Protein AF-A0A939R2L4-F1 (afdb_monomer)

Radius of gyration: 33.63 Å; Cα contacts (8 Å, |Δi|>4): 945; chains: 1; bounding box: 91×45×103 Å

Nearest PDB structures (foldseek):
  8x7t-assembly1_F  TM=4.344E-01  e=1.109E-01  Thermococcus kodakarensis

Structure (mmCIF, N/CA/C/O backbone):
data_AF-A0A939R2L4-F1
#
_entry.id   AF-A0A939R2L4-F1
#
loop_
_atom_site.group_PDB
_atom_site.id
_atom_site.type_symbol
_atom_site.label_atom_id
_atom_site.label_alt_id
_atom_site.label_comp_id
_atom_site.label_asym_id
_atom_site.label_entity_id
_atom_site.label_seq_id
_atom_site.pdbx_PDB_ins_code
_atom_site.Cartn_x
_atom_site.Cartn_y
_atom_site.Cartn_z
_atom_site.occupancy
_atom_site.B_iso_or_equiv
_atom_site.auth_seq_id
_atom_site.auth_comp_id
_atom_site.auth_asym_id
_atom_site.auth_atom_id
_atom_site.pdbx_PDB_model_num
ATOM 1 N N . MET A 1 1 ? 50.620 -6.116 -37.998 1.00 47.62 1 MET A N 1
ATOM 2 C CA . MET A 1 1 ? 50.607 -4.832 -37.266 1.00 47.62 1 MET A CA 1
ATOM 3 C C . MET A 1 1 ? 50.684 -5.182 -35.795 1.00 47.62 1 MET A C 1
ATOM 5 O O . MET A 1 1 ? 50.066 -6.164 -35.412 1.00 47.62 1 MET A O 1
ATOM 9 N N . THR A 1 2 ? 51.479 -4.480 -34.993 1.00 62.81 2 THR A N 1
ATOM 10 C CA . THR A 1 2 ? 51.493 -4.685 -33.539 1.00 62.81 2 THR A CA 1
ATOM 11 C C . THR A 1 2 ? 50.197 -4.106 -32.983 1.00 62.81 2 THR A C 1
ATOM 13 O O . THR A 1 2 ? 50.053 -2.891 -32.889 1.00 62.81 2 THR A O 1
ATOM 16 N N . HIS A 1 3 ? 49.223 -4.971 -32.705 1.00 79.81 3 HIS A N 1
ATOM 17 C CA . HIS A 1 3 ? 47.984 -4.575 -32.049 1.00 79.81 3 HIS A CA 1
ATOM 18 C C . HIS A 1 3 ? 48.304 -4.130 -30.617 1.00 79.81 3 HIS A C 1
ATOM 20 O O . HIS A 1 3 ? 49.097 -4.761 -29.921 1.00 79.81 3 HIS A O 1
ATOM 26 N N . SER A 1 4 ? 47.717 -3.021 -30.179 1.00 88.50 4 SER A N 1
ATOM 27 C CA . SER A 1 4 ? 47.735 -2.627 -28.773 1.00 88.50 4 SER A CA 1
ATOM 28 C C . SER A 1 4 ? 46.926 -3.614 -27.923 1.00 88.50 4 SER A C 1
ATOM 30 O O . SER A 1 4 ? 45.883 -4.111 -28.358 1.00 88.50 4 SER A O 1
ATOM 32 N N . PHE A 1 5 ? 47.404 -3.871 -26.706 1.00 90.69 5 PHE A N 1
ATOM 33 C CA . PHE A 1 5 ? 46.805 -4.799 -25.742 1.00 90.69 5 PHE A CA 1
ATOM 34 C C . PHE A 1 5 ? 45.647 -4.182 -24.938 1.00 90.69 5 PHE A C 1
ATOM 36 O O . PHE A 1 5 ? 44.976 -4.892 -24.194 1.00 90.69 5 PHE A O 1
ATOM 43 N N . THR A 1 6 ? 45.416 -2.866 -25.039 1.00 93.75 6 THR A N 1
ATOM 44 C CA . THR A 1 6 ? 44.305 -2.169 -24.374 1.00 93.75 6 THR A CA 1
ATOM 45 C C . THR A 1 6 ? 44.173 -0.725 -24.877 1.00 93.75 6 THR A C 1
ATOM 47 O O . THR A 1 6 ? 45.059 -0.211 -25.552 1.00 93.75 6 THR A O 1
ATOM 50 N N . THR A 1 7 ? 43.111 -0.019 -24.489 1.00 93.75 7 THR A N 1
ATOM 51 C CA . THR A 1 7 ? 43.040 1.443 -24.623 1.00 93.75 7 THR A CA 1
ATOM 52 C C . THR A 1 7 ? 42.950 2.111 -23.257 1.00 93.75 7 THR A C 1
ATOM 54 O O . THR A 1 7 ? 42.390 1.531 -22.330 1.00 93.75 7 THR A O 1
ATOM 57 N N . ILE A 1 8 ? 43.478 3.332 -23.128 1.00 94.31 8 ILE A N 1
ATOM 58 C CA . ILE A 1 8 ? 43.415 4.145 -21.905 1.00 94.31 8 ILE A CA 1
ATOM 59 C C . ILE A 1 8 ? 42.671 5.452 -22.193 1.00 94.31 8 ILE A C 1
ATOM 61 O O . ILE A 1 8 ? 43.012 6.191 -23.118 1.00 94.31 8 ILE A O 1
ATOM 65 N N . GLY A 1 9 ? 41.677 5.767 -21.365 1.00 90.12 9 GLY A N 1
ATOM 66 C CA . GLY A 1 9 ? 40.992 7.056 -21.323 1.00 90.12 9 GLY A CA 1
ATOM 67 C C . GLY A 1 9 ? 41.301 7.805 -20.029 1.00 90.12 9 GLY A C 1
ATOM 68 O O . GLY A 1 9 ? 41.382 7.208 -18.960 1.00 90.12 9 GLY A O 1
ATOM 69 N N . LYS A 1 10 ? 41.423 9.136 -20.089 1.00 81.25 10 LYS A N 1
ATOM 70 C CA . LYS A 1 10 ? 41.715 9.996 -18.917 1.00 81.25 10 LYS A CA 1
ATOM 71 C C . LYS A 1 10 ? 40.557 10.134 -17.906 1.00 81.25 10 LYS A C 1
ATOM 73 O O . LYS A 1 10 ? 40.653 10.926 -16.978 1.00 81.25 10 LYS A O 1
ATOM 78 N N . GLY A 1 11 ? 39.450 9.429 -18.116 1.00 72.12 11 GLY A N 1
ATOM 79 C CA . GLY A 1 11 ? 38.222 9.517 -17.328 1.00 72.12 11 GLY A CA 1
ATOM 80 C C . GLY A 1 11 ? 37.106 8.701 -17.977 1.00 72.12 11 GLY A C 1
ATOM 81 O O . GLY A 1 11 ? 37.239 8.279 -19.128 1.00 72.12 11 GLY A O 1
ATOM 82 N N . HIS A 1 12 ? 35.982 8.505 -17.282 1.00 63.41 12 HIS A N 1
ATOM 83 C CA . HIS A 1 12 ? 34.929 7.584 -17.742 1.00 63.41 12 HIS A CA 1
ATOM 84 C C . HIS A 1 12 ? 34.341 7.913 -19.128 1.00 63.41 12 HIS A C 1
ATOM 86 O O . HIS A 1 12 ? 33.897 7.002 -19.828 1.00 63.41 12 HIS A O 1
ATOM 92 N N . TYR A 1 13 ? 34.359 9.188 -19.526 1.00 70.56 13 TYR A N 1
ATOM 93 C CA . TYR A 1 13 ? 33.812 9.694 -20.794 1.00 70.56 13 TYR A CA 1
ATOM 94 C C . TYR A 1 13 ? 34.887 10.258 -21.739 1.00 70.56 13 TYR A C 1
ATOM 96 O O . TYR A 1 13 ? 34.560 10.903 -22.733 1.00 70.56 13 TYR A O 1
ATOM 104 N N . ALA A 1 14 ? 36.170 10.075 -21.415 1.00 75.19 14 ALA A N 1
ATOM 105 C CA . ALA A 1 14 ? 37.267 10.597 -22.221 1.00 75.19 14 ALA A CA 1
ATOM 106 C C . ALA A 1 14 ? 37.541 9.705 -23.450 1.00 75.19 14 ALA A C 1
ATOM 108 O O . ALA A 1 14 ? 37.302 8.494 -23.387 1.00 75.19 14 ALA A O 1
ATOM 109 N N . PRO A 1 15 ? 38.099 10.268 -24.541 1.00 83.88 15 PRO A N 1
ATOM 110 C CA . PRO A 1 15 ? 38.617 9.473 -25.649 1.00 83.88 15 PRO A CA 1
ATOM 111 C C . PRO A 1 15 ? 39.610 8.422 -25.148 1.00 83.88 15 PRO A C 1
ATOM 113 O O . PRO A 1 15 ? 40.446 8.722 -24.291 1.00 83.88 15 PRO A O 1
ATOM 116 N N . CYS A 1 16 ? 39.500 7.204 -25.669 1.00 88.12 16 CYS A N 1
ATOM 117 C CA . CYS A 1 16 ? 40.335 6.075 -25.278 1.00 88.12 16 CYS A CA 1
ATOM 118 C C . CYS A 1 16 ? 41.381 5.815 -26.363 1.00 88.12 16 CYS A C 1
ATOM 120 O O . CYS A 1 16 ? 41.036 5.481 -27.493 1.00 88.12 16 CYS A O 1
ATOM 122 N N . LEU A 1 17 ? 42.652 6.015 -26.013 1.00 92.56 17 LEU A N 1
ATOM 123 C CA . LEU A 1 17 ? 43.794 5.902 -26.920 1.00 92.56 17 LEU A CA 1
ATOM 124 C C . LEU A 1 17 ? 44.435 4.513 -26.796 1.00 92.56 17 LEU A C 1
ATOM 126 O O . LEU A 1 17 ? 44.542 4.027 -25.666 1.00 92.56 17 LEU A O 1
ATOM 130 N N . PRO A 1 18 ? 44.905 3.893 -27.894 1.00 93.69 18 PRO A N 1
ATOM 131 C CA . PRO A 1 18 ? 45.705 2.670 -27.833 1.00 93.69 18 PRO A CA 1
ATOM 132 C C . PRO A 1 18 ? 46.911 2.838 -26.906 1.00 93.69 18 PRO A C 1
ATOM 134 O O . PRO A 1 18 ? 47.637 3.832 -26.991 1.00 93.69 18 PRO A O 1
ATOM 137 N N . ALA A 1 19 ? 47.123 1.875 -26.014 1.00 92.19 19 ALA A N 1
ATOM 138 C CA . ALA A 1 19 ? 48.192 1.932 -25.027 1.00 92.19 19 ALA A CA 1
ATOM 139 C C . ALA A 1 19 ? 49.420 1.125 -25.466 1.00 92.19 19 ALA A C 1
ATOM 141 O O . ALA A 1 19 ? 49.319 0.004 -25.969 1.00 92.19 19 ALA A O 1
ATOM 142 N N . THR A 1 20 ? 50.603 1.678 -25.221 1.00 91.81 20 THR A N 1
ATOM 143 C CA . THR A 1 20 ? 51.865 0.927 -25.204 1.00 91.81 20 THR A CA 1
ATOM 144 C C . THR A 1 20 ? 52.173 0.465 -23.782 1.00 91.81 20 THR A C 1
ATOM 146 O O . THR A 1 20 ? 51.684 1.060 -22.816 1.00 91.81 20 THR A O 1
ATOM 149 N N . GLN A 1 21 ? 53.015 -0.562 -23.633 1.00 92.31 21 GLN A N 1
ATOM 150 C CA . GLN A 1 21 ? 53.475 -1.025 -22.318 1.00 92.31 21 GLN A CA 1
ATOM 151 C C . GLN A 1 21 ? 54.100 0.118 -21.498 1.00 92.31 21 GLN A C 1
ATOM 153 O O . GLN A 1 21 ? 53.832 0.249 -20.308 1.00 92.31 21 GLN A O 1
ATOM 158 N N . GLU A 1 22 ? 54.860 1.002 -22.149 1.00 91.31 22 GLU A N 1
ATOM 159 C CA . GLU A 1 22 ? 55.437 2.193 -21.518 1.00 91.31 22 GLU A CA 1
ATOM 160 C C . GLU A 1 22 ? 54.355 3.154 -21.002 1.00 91.31 22 GLU A C 1
ATOM 162 O O . GLU A 1 22 ? 54.382 3.535 -19.833 1.00 91.31 22 GLU A O 1
ATOM 167 N N . SER A 1 23 ? 53.354 3.484 -21.829 1.00 91.62 23 SER A N 1
ATOM 168 C CA . SER A 1 23 ? 52.258 4.383 -21.429 1.00 91.62 23 SER A CA 1
ATOM 169 C C . SER A 1 23 ? 51.397 3.812 -20.296 1.00 91.62 23 SER A C 1
ATOM 171 O O . SER A 1 23 ? 50.918 4.558 -19.443 1.00 91.62 23 SER A O 1
ATOM 173 N N . TRP A 1 24 ? 51.230 2.488 -20.259 1.00 94.31 24 TRP A N 1
ATOM 174 C CA . TRP A 1 24 ? 50.510 1.784 -19.203 1.00 94.31 24 TRP A CA 1
ATOM 175 C C . TRP A 1 24 ? 51.259 1.839 -17.877 1.00 94.31 24 TRP A C 1
ATOM 177 O O . TRP A 1 24 ? 50.687 2.248 -16.865 1.00 94.31 24 TRP A O 1
ATOM 187 N N . ASN A 1 25 ? 52.550 1.499 -17.893 1.00 93.88 25 ASN A N 1
ATOM 188 C CA . ASN A 1 25 ? 53.393 1.556 -16.702 1.00 93.88 25 ASN A CA 1
ATOM 189 C C . ASN A 1 25 ? 53.469 2.991 -16.166 1.00 93.88 25 ASN A C 1
ATOM 191 O O . ASN A 1 25 ? 53.263 3.215 -14.975 1.00 93.88 25 ASN A O 1
ATOM 195 N N . GLN A 1 26 ? 53.647 3.979 -17.049 1.00 93.38 26 GLN A N 1
ATOM 196 C CA . GLN A 1 26 ? 53.653 5.390 -16.668 1.00 93.38 26 GLN A CA 1
ATOM 197 C C . GLN A 1 26 ? 52.328 5.825 -16.020 1.00 93.38 26 GLN A C 1
ATOM 199 O O . GLN A 1 26 ? 52.341 6.550 -15.025 1.00 93.38 26 GLN A O 1
ATOM 204 N N . ALA A 1 27 ? 51.185 5.388 -16.557 1.00 92.44 27 ALA A N 1
ATOM 205 C CA . ALA A 1 27 ? 49.877 5.729 -16.004 1.00 92.44 27 ALA A CA 1
ATOM 206 C C . ALA A 1 27 ? 49.667 5.132 -14.601 1.00 92.44 27 ALA A C 1
ATOM 208 O O . ALA A 1 27 ? 49.188 5.836 -13.710 1.00 92.44 27 ALA A O 1
ATOM 209 N N . ARG A 1 28 ? 50.071 3.873 -14.377 1.00 94.38 28 ARG A N 1
ATOM 210 C CA . ARG A 1 28 ? 49.920 3.190 -13.077 1.00 94.38 28 ARG A CA 1
ATOM 211 C C . ARG A 1 28 ? 50.921 3.640 -12.014 1.00 94.38 28 ARG A C 1
ATOM 213 O O . ARG A 1 28 ? 50.603 3.572 -10.831 1.00 94.38 28 ARG A O 1
ATOM 220 N N . GLN A 1 29 ? 52.087 4.134 -12.425 1.00 94.44 29 GLN A N 1
ATOM 221 C CA . GLN A 1 29 ? 53.119 4.685 -11.535 1.00 94.44 29 GLN A CA 1
ATOM 222 C C . GLN A 1 29 ? 52.935 6.187 -11.257 1.00 94.44 29 GLN A C 1
ATOM 224 O O . GLN A 1 29 ? 53.734 6.796 -10.544 1.00 94.44 29 GLN A O 1
ATOM 229 N N . SER A 1 30 ? 51.884 6.805 -11.806 1.00 93.44 30 SER A N 1
ATOM 230 C CA . SER A 1 30 ? 51.592 8.219 -11.586 1.00 93.44 30 SER A CA 1
ATOM 231 C C . SER A 1 30 ? 51.234 8.503 -10.124 1.00 93.44 30 SER A C 1
ATOM 233 O O . SER A 1 30 ? 50.297 7.927 -9.564 1.00 93.44 30 SER A O 1
ATOM 235 N N . SER A 1 31 ? 51.924 9.475 -9.524 1.00 92.81 31 SER A N 1
ATOM 236 C CA . SER A 1 31 ? 51.605 9.976 -8.183 1.00 92.81 31 SER A CA 1
ATOM 237 C C . SER A 1 31 ? 50.205 10.594 -8.109 1.00 92.81 31 SER A C 1
ATOM 239 O O . SER A 1 31 ? 49.563 10.526 -7.063 1.00 92.81 31 SER A O 1
ATOM 241 N N . GLU A 1 32 ? 49.699 11.142 -9.216 1.00 92.56 32 GLU A N 1
ATOM 242 C CA . GLU A 1 32 ? 48.348 11.703 -9.309 1.00 92.56 32 GLU A CA 1
ATOM 243 C C . GLU A 1 32 ? 47.281 10.611 -9.165 1.00 92.56 32 GLU A C 1
ATOM 245 O O . GLU A 1 32 ? 46.280 10.808 -8.473 1.00 92.56 32 GLU A O 1
ATOM 250 N N . LEU A 1 33 ? 47.509 9.441 -9.775 1.00 94.56 33 LEU A N 1
ATOM 251 C CA . LEU A 1 33 ? 46.605 8.295 -9.672 1.00 94.56 33 LEU A CA 1
ATOM 252 C C . LEU A 1 33 ? 46.578 7.745 -8.241 1.00 94.56 33 LEU A C 1
ATOM 254 O O . LEU A 1 33 ? 45.497 7.500 -7.701 1.00 94.56 33 LEU A O 1
ATOM 258 N N . ALA A 1 34 ? 47.753 7.602 -7.621 1.00 94.44 34 ALA A N 1
ATOM 259 C CA . ALA A 1 34 ? 47.880 7.141 -6.240 1.00 94.44 34 ALA A CA 1
ATOM 260 C C . ALA A 1 34 ? 47.177 8.088 -5.253 1.00 94.44 34 ALA A C 1
ATOM 262 O O . ALA A 1 34 ? 46.385 7.644 -4.422 1.00 94.44 34 ALA A O 1
ATOM 263 N N . GLN A 1 35 ? 47.386 9.402 -5.391 1.00 94.62 35 GLN A N 1
ATOM 264 C CA . GLN A 1 35 ? 46.716 10.407 -4.559 1.00 94.62 35 GLN A CA 1
ATOM 265 C C . GLN A 1 35 ? 45.195 10.394 -4.744 1.00 94.62 35 GLN A C 1
ATOM 267 O O . GLN A 1 35 ? 44.460 10.487 -3.762 1.00 94.62 35 GLN A O 1
ATOM 272 N N . LEU A 1 36 ? 44.708 10.259 -5.982 1.00 94.06 36 LEU A N 1
ATOM 273 C CA . LEU A 1 36 ? 43.273 10.209 -6.258 1.00 94.06 36 LEU A CA 1
ATOM 274 C C . LEU A 1 36 ? 42.625 8.952 -5.657 1.00 94.06 36 LEU A C 1
ATOM 276 O O . LEU A 1 36 ? 41.549 9.050 -5.069 1.00 94.06 36 LEU A O 1
ATOM 280 N N . CYS A 1 37 ? 43.286 7.795 -5.739 1.00 94.44 37 CYS A N 1
ATOM 281 C CA . CYS A 1 37 ? 42.803 6.567 -5.104 1.00 94.44 37 CYS A CA 1
ATOM 282 C C . CYS A 1 37 ? 42.767 6.693 -3.576 1.00 94.44 37 CYS A C 1
ATOM 284 O O . CYS A 1 37 ? 41.741 6.395 -2.967 1.00 94.44 37 CYS A O 1
ATOM 286 N N . GLN A 1 38 ? 43.825 7.237 -2.967 1.00 93.88 38 GLN A N 1
ATOM 287 C CA . GLN A 1 38 ? 43.877 7.476 -1.524 1.00 93.88 38 GLN A CA 1
ATOM 288 C C . GLN A 1 38 ? 42.767 8.431 -1.053 1.00 93.88 38 GLN A C 1
ATOM 290 O O . GLN A 1 38 ? 42.133 8.192 -0.026 1.00 93.88 38 GLN A O 1
ATOM 295 N N . GLN A 1 39 ? 42.483 9.492 -1.817 1.00 94.25 39 GLN A N 1
ATOM 296 C CA . GLN A 1 39 ? 41.372 10.404 -1.525 1.00 94.25 39 GLN A CA 1
ATOM 297 C C . GLN A 1 39 ? 40.016 9.692 -1.577 1.00 94.25 39 GLN A C 1
ATOM 299 O O . GLN A 1 39 ? 39.178 9.912 -0.705 1.00 94.25 39 GLN A O 1
ATOM 304 N N . ILE A 1 40 ? 39.793 8.829 -2.572 1.00 93.62 40 ILE A N 1
ATOM 305 C CA . ILE A 1 40 ? 38.551 8.052 -2.702 1.00 93.62 40 ILE A CA 1
ATOM 306 C C . ILE A 1 40 ? 38.366 7.115 -1.502 1.00 93.62 40 ILE A C 1
ATOM 308 O O . ILE A 1 40 ? 37.259 7.029 -0.968 1.00 93.62 40 ILE A O 1
ATOM 312 N N . GLU A 1 41 ? 39.433 6.446 -1.062 1.00 90.25 41 GLU A N 1
ATOM 313 C CA . GLU A 1 41 ? 39.405 5.538 0.092 1.00 90.25 41 GLU A CA 1
ATOM 314 C C . GLU A 1 41 ? 39.120 6.259 1.415 1.00 90.25 41 GLU A C 1
ATOM 316 O O . GLU A 1 41 ? 38.401 5.728 2.257 1.00 90.25 41 GLU A O 1
ATOM 321 N N . GLN A 1 42 ? 39.647 7.474 1.590 1.00 90.94 42 GLN A N 1
ATOM 322 C CA . GLN A 1 42 ? 39.475 8.276 2.809 1.00 90.94 42 GLN A CA 1
ATOM 323 C C . GLN A 1 42 ? 38.152 9.057 2.858 1.00 90.94 42 GLN A C 1
ATOM 325 O O . GLN A 1 42 ? 37.805 9.615 3.897 1.00 90.94 42 GLN A O 1
ATOM 330 N N . THR A 1 43 ? 37.420 9.138 1.745 1.00 90.19 43 THR A N 1
ATOM 331 C CA . THR A 1 43 ? 36.173 9.907 1.660 1.00 90.19 43 THR A CA 1
ATOM 332 C C . THR A 1 43 ? 34.984 9.084 2.163 1.00 90.19 43 THR A C 1
ATOM 334 O O . THR A 1 43 ? 34.617 8.085 1.546 1.00 90.19 43 THR A O 1
ATOM 337 N N . GLU A 1 44 ? 34.335 9.544 3.239 1.00 87.31 44 GLU A N 1
ATOM 338 C CA . GLU A 1 44 ? 33.103 8.946 3.792 1.00 87.31 44 GLU A CA 1
ATOM 339 C C . GLU A 1 44 ? 31.812 9.482 3.137 1.00 87.31 44 GLU A C 1
ATOM 341 O O . GLU A 1 44 ? 30.752 8.865 3.236 1.00 87.31 44 GLU A O 1
ATOM 346 N N . ASP A 1 45 ? 31.892 10.618 2.437 1.00 89.50 45 ASP A N 1
ATOM 347 C CA . ASP A 1 45 ? 30.780 11.197 1.678 1.00 89.50 45 ASP A CA 1
ATOM 348 C C . ASP A 1 45 ? 30.553 10.416 0.371 1.00 89.50 45 ASP A C 1
ATOM 350 O O . ASP A 1 45 ? 31.389 10.419 -0.537 1.00 89.50 45 ASP A O 1
ATOM 354 N N . ALA A 1 46 ? 29.400 9.751 0.264 1.00 82.62 46 ALA A N 1
ATOM 355 C CA . ALA A 1 46 ? 29.064 8.893 -0.870 1.00 82.62 46 ALA A CA 1
ATOM 356 C C . ALA A 1 46 ? 28.981 9.642 -2.215 1.00 82.62 46 ALA A C 1
ATOM 358 O O . ALA A 1 46 ? 29.370 9.084 -3.249 1.00 82.62 46 ALA A O 1
ATOM 359 N N . ASP A 1 47 ? 28.512 10.892 -2.215 1.00 82.94 47 ASP A N 1
ATOM 360 C CA . ASP A 1 47 ? 28.363 11.697 -3.428 1.00 82.94 47 ASP A CA 1
ATOM 361 C C . ASP A 1 47 ? 29.721 12.225 -3.892 1.00 82.94 47 ASP A C 1
ATOM 363 O O . ASP A 1 47 ? 30.059 12.128 -5.078 1.00 82.94 47 ASP A O 1
ATOM 367 N N . LEU A 1 48 ? 30.547 12.704 -2.959 1.00 85.38 48 LEU A N 1
ATOM 368 C CA . LEU A 1 48 ? 31.914 13.128 -3.259 1.00 85.38 48 LEU A CA 1
ATOM 369 C C . LEU A 1 48 ? 32.774 11.947 -3.728 1.00 85.38 48 LEU A C 1
ATOM 371 O O . LEU A 1 48 ? 33.505 12.061 -4.715 1.00 85.38 48 LEU A O 1
ATOM 375 N N . GLN A 1 49 ? 32.644 10.785 -3.086 1.00 86.44 49 GLN A N 1
ATOM 376 C CA . GLN A 1 49 ? 33.364 9.576 -3.482 1.00 86.44 49 GLN A CA 1
ATOM 377 C C . GLN A 1 49 ? 32.994 9.142 -4.911 1.00 86.44 49 GLN A C 1
ATOM 379 O O . GLN A 1 49 ? 33.863 8.708 -5.672 1.00 86.44 49 GLN A O 1
ATOM 384 N N . LYS A 1 50 ? 31.724 9.295 -5.316 1.00 84.38 50 LYS A N 1
ATOM 385 C CA . LYS A 1 50 ? 31.276 9.040 -6.694 1.00 84.38 50 LYS A CA 1
ATOM 386 C C . LYS A 1 50 ? 31.908 10.020 -7.688 1.00 84.38 50 LYS A C 1
ATOM 388 O O . LYS A 1 50 ? 32.429 9.581 -8.711 1.00 84.38 50 LYS A O 1
ATOM 393 N N . GLN A 1 51 ? 31.917 11.315 -7.373 1.00 86.62 51 GLN A N 1
ATOM 394 C CA . GLN A 1 51 ? 32.520 12.347 -8.228 1.00 86.62 51 GLN A CA 1
ATOM 395 C C . GLN A 1 51 ? 34.030 12.144 -8.413 1.00 86.62 51 GLN A C 1
ATOM 397 O O . GLN A 1 51 ? 34.552 12.290 -9.518 1.00 86.62 51 GLN A O 1
ATOM 402 N N . LEU A 1 52 ? 34.745 11.773 -7.347 1.00 88.50 52 LEU A N 1
ATOM 403 C CA . LEU A 1 52 ? 36.175 11.473 -7.415 1.00 88.50 52 LEU A CA 1
ATOM 404 C C . LEU A 1 52 ? 36.454 10.228 -8.270 1.00 88.50 52 LEU A C 1
ATOM 406 O O . LEU A 1 52 ? 37.381 10.243 -9.079 1.00 88.50 52 LEU A O 1
ATOM 410 N N . LYS A 1 53 ? 35.616 9.188 -8.164 1.00 87.00 53 LYS A N 1
ATOM 411 C CA . LYS A 1 53 ? 35.739 7.960 -8.968 1.00 87.00 53 LYS A CA 1
ATOM 412 C C . LYS A 1 53 ? 35.609 8.231 -10.470 1.00 87.00 53 LYS A C 1
ATOM 414 O O . LYS A 1 53 ? 36.332 7.634 -11.258 1.00 87.00 53 LYS A O 1
ATOM 419 N N . GLU A 1 54 ? 34.745 9.154 -10.891 1.00 86.62 54 GLU A N 1
ATOM 420 C CA . GLU A 1 54 ? 34.574 9.504 -12.314 1.00 86.62 54 GLU A CA 1
ATOM 421 C C . GLU A 1 54 ? 35.818 10.149 -12.951 1.00 86.62 54 GLU A C 1
ATOM 423 O O . GLU A 1 54 ? 35.975 10.100 -14.176 1.00 86.62 54 GLU A O 1
ATOM 428 N N . ARG A 1 55 ? 36.716 10.705 -12.125 1.00 89.12 55 ARG A N 1
ATOM 429 C CA . ARG A 1 55 ? 37.991 11.307 -12.544 1.00 89.12 55 ARG A CA 1
ATOM 430 C C . ARG A 1 55 ? 39.113 10.285 -12.729 1.00 89.12 55 ARG A C 1
ATOM 432 O O . ARG A 1 55 ? 40.152 10.651 -13.272 1.00 89.12 55 ARG A O 1
ATOM 439 N N . LEU A 1 56 ? 38.937 9.044 -12.269 1.00 92.25 56 LEU A N 1
ATOM 440 C CA . LEU A 1 56 ? 39.938 8.000 -12.465 1.00 92.25 56 LEU A CA 1
ATOM 441 C C . LEU A 1 56 ? 40.073 7.681 -13.962 1.00 92.25 56 LEU A C 1
ATOM 443 O O . LEU A 1 56 ? 39.050 7.561 -14.651 1.00 92.25 56 LEU A O 1
ATOM 447 N N . PRO A 1 57 ? 41.304 7.486 -14.467 1.00 94.25 57 PRO A N 1
ATOM 448 C CA . PRO A 1 57 ? 41.512 6.917 -15.786 1.00 94.25 57 PRO A CA 1
ATOM 449 C C . PRO A 1 57 ? 40.789 5.579 -15.916 1.00 94.25 57 PRO A C 1
ATOM 451 O O . PRO A 1 57 ? 40.569 4.867 -14.936 1.00 94.25 57 PRO A O 1
ATOM 454 N N . VAL A 1 58 ? 40.425 5.226 -17.139 1.00 94.00 58 VAL A N 1
ATOM 455 C CA . VAL A 1 58 ? 39.767 3.959 -17.451 1.00 94.00 58 VAL A CA 1
ATOM 456 C C . VAL A 1 58 ? 40.548 3.217 -18.514 1.00 94.00 58 VAL A C 1
ATOM 458 O O . VAL A 1 58 ? 41.176 3.842 -19.364 1.00 94.00 58 VAL A O 1
ATOM 461 N N . TRP A 1 59 ? 40.467 1.894 -18.497 1.00 94.56 59 TRP A N 1
ATOM 462 C CA . TRP A 1 59 ? 41.018 1.052 -19.550 1.00 94.56 59 TRP A CA 1
ATOM 463 C C . TRP A 1 59 ? 40.013 0.000 -20.014 1.00 94.56 59 TRP A C 1
ATOM 465 O O . TRP A 1 59 ? 39.060 -0.312 -19.294 1.00 94.56 59 TRP A O 1
ATOM 475 N N . THR A 1 60 ? 40.182 -0.505 -21.236 1.00 93.31 60 THR A N 1
ATOM 476 C CA . THR A 1 60 ? 39.268 -1.481 -21.852 1.00 93.31 60 THR A CA 1
ATOM 477 C C . THR A 1 60 ? 39.912 -2.864 -21.926 1.00 93.31 60 THR A C 1
ATOM 479 O O . THR A 1 60 ? 40.855 -3.050 -22.697 1.00 93.31 60 THR A O 1
ATOM 482 N N . PRO A 1 61 ? 39.400 -3.868 -21.193 1.00 91.69 61 PRO A N 1
ATOM 483 C CA . PRO A 1 61 ? 40.015 -5.197 -21.180 1.00 91.69 61 PRO A CA 1
ATOM 484 C C . PRO A 1 61 ? 39.881 -5.976 -22.494 1.00 91.69 61 PRO A C 1
ATOM 486 O O . PRO A 1 61 ? 40.638 -6.909 -22.736 1.00 91.69 61 PRO A O 1
ATOM 489 N N . ARG A 1 62 ? 38.903 -5.604 -23.330 1.00 90.94 62 ARG A N 1
ATOM 490 C CA . ARG A 1 62 ? 38.488 -6.366 -24.519 1.00 90.94 62 ARG A CA 1
ATOM 491 C C . ARG A 1 62 ? 38.782 -5.684 -25.851 1.00 90.94 62 ARG A C 1
ATOM 493 O O . ARG A 1 62 ? 38.443 -6.233 -26.893 1.00 90.94 62 ARG A O 1
ATOM 500 N N . CYS A 1 63 ? 39.352 -4.484 -25.831 1.00 90.88 63 CYS A N 1
ATOM 501 C CA . CYS A 1 63 ? 39.563 -3.678 -27.028 1.00 90.88 63 CYS A CA 1
ATOM 502 C C . CYS A 1 63 ? 40.920 -2.992 -26.956 1.00 90.88 63 CYS A C 1
ATOM 504 O O . CYS A 1 63 ? 41.250 -2.398 -25.925 1.00 90.88 63 CYS A O 1
ATOM 506 N N . GLY A 1 64 ? 41.676 -3.071 -28.049 1.00 89.31 64 GLY A N 1
ATOM 507 C CA . GLY A 1 64 ? 42.969 -2.407 -28.181 1.00 89.31 64 GLY A CA 1
ATOM 508 C C . GLY A 1 64 ? 42.933 -1.123 -29.011 1.00 89.31 64 GLY A C 1
ATOM 509 O O . GLY A 1 64 ? 43.868 -0.333 -28.932 1.00 89.31 64 GLY A O 1
ATOM 510 N N . GLU A 1 65 ? 41.862 -0.871 -29.770 1.00 92.62 65 GLU A N 1
ATOM 511 C CA . GLU A 1 65 ? 41.747 0.334 -30.595 1.00 92.62 65 GLU A CA 1
ATOM 512 C C . GLU A 1 65 ? 40.288 0.658 -30.947 1.00 92.62 65 GLU A C 1
ATOM 514 O O . GLU A 1 65 ? 39.510 -0.228 -31.306 1.00 92.62 65 GLU A O 1
ATOM 519 N N . PHE A 1 66 ? 39.933 1.946 -30.883 1.00 89.38 66 PHE A N 1
ATOM 520 C CA . PHE A 1 66 ? 38.647 2.471 -31.341 1.00 89.38 66 PHE A CA 1
ATOM 521 C C . PHE A 1 66 ? 38.846 3.512 -32.448 1.00 89.38 66 PHE A C 1
ATOM 523 O O . PHE A 1 66 ? 39.699 4.396 -32.336 1.00 89.38 66 PHE A O 1
ATOM 530 N N . ASN A 1 67 ? 37.993 3.482 -33.469 1.00 84.69 67 ASN A N 1
ATOM 531 C CA . ASN A 1 67 ? 37.881 4.524 -34.477 1.00 84.69 67 ASN A CA 1
ATOM 532 C C . ASN A 1 67 ? 37.638 5.878 -33.806 1.00 84.69 67 ASN A C 1
ATOM 534 O O . ASN A 1 67 ? 36.803 6.027 -32.911 1.00 84.69 67 ASN A O 1
ATOM 538 N N . ASN A 1 68 ? 38.402 6.882 -34.237 1.00 84.69 68 ASN A N 1
ATOM 539 C CA . ASN A 1 68 ? 38.366 8.239 -33.685 1.00 84.69 68 ASN A CA 1
ATOM 540 C C . ASN A 1 68 ? 38.593 8.312 -32.160 1.00 84.69 68 ASN A C 1
ATOM 542 O O . ASN A 1 68 ? 38.225 9.309 -31.536 1.00 84.69 68 ASN A O 1
ATOM 546 N N . ASN A 1 69 ? 39.188 7.278 -31.547 1.00 85.69 69 ASN A N 1
ATOM 547 C CA . ASN A 1 69 ? 39.339 7.131 -30.094 1.00 85.69 69 ASN A CA 1
ATOM 548 C C . ASN A 1 69 ? 38.004 7.203 -29.325 1.00 85.69 69 ASN A C 1
ATOM 550 O O . ASN A 1 69 ? 37.983 7.489 -28.124 1.00 85.69 69 ASN A O 1
ATOM 554 N N . HIS A 1 70 ? 36.876 6.983 -30.006 1.00 84.50 70 HIS A N 1
ATOM 555 C CA . HIS A 1 70 ? 35.552 7.036 -29.407 1.00 84.50 70 HIS A CA 1
ATOM 556 C C . HIS A 1 70 ? 35.187 5.651 -28.874 1.00 84.50 70 HIS A C 1
ATOM 558 O O . HIS A 1 70 ? 34.973 4.714 -29.634 1.00 84.50 70 HIS A O 1
ATOM 564 N N . ARG A 1 71 ? 35.138 5.504 -27.546 1.00 83.69 71 ARG A N 1
ATOM 565 C CA . ARG A 1 71 ? 34.859 4.215 -26.903 1.00 83.69 71 ARG A CA 1
ATOM 566 C C . ARG A 1 71 ? 33.394 3.814 -27.097 1.00 83.69 71 ARG A C 1
ATOM 568 O O . ARG A 1 71 ? 32.544 4.126 -26.262 1.00 83.69 71 ARG A O 1
ATOM 575 N N . SER A 1 72 ? 33.117 3.084 -28.169 1.00 80.31 72 SER A N 1
ATOM 576 C CA . SER A 1 72 ? 31.819 2.485 -28.472 1.00 80.31 72 SER A CA 1
ATOM 577 C C . SER A 1 72 ? 32.008 1.111 -29.116 1.00 80.31 72 SER A C 1
ATOM 579 O O . SER A 1 72 ? 33.070 0.806 -29.651 1.00 80.31 72 SER A O 1
ATOM 581 N N . GLN A 1 73 ? 30.977 0.269 -29.078 1.00 78.12 73 GLN A N 1
ATOM 582 C CA . GLN A 1 73 ? 31.033 -1.040 -29.732 1.00 78.12 73 GLN A CA 1
ATOM 583 C C . GLN A 1 73 ? 31.183 -0.924 -31.257 1.00 78.12 73 GLN A C 1
ATOM 585 O O . GLN A 1 73 ? 31.887 -1.728 -31.856 1.00 78.12 73 GLN A O 1
ATOM 590 N N . ASN A 1 74 ? 30.583 0.103 -31.863 1.00 76.69 74 ASN A N 1
ATOM 591 C CA . ASN A 1 74 ? 30.617 0.335 -33.311 1.00 76.69 74 ASN A CA 1
ATOM 592 C C . ASN A 1 74 ? 31.969 0.868 -33.797 1.00 76.69 74 ASN A C 1
ATOM 594 O O . ASN A 1 74 ? 32.343 0.678 -34.954 1.00 76.69 74 ASN A O 1
ATOM 598 N N . ASP A 1 75 ? 32.696 1.539 -32.909 1.00 81.31 75 ASP A N 1
ATOM 599 C CA . ASP A 1 75 ? 34.007 2.092 -33.211 1.00 81.31 75 ASP A CA 1
ATOM 600 C C . ASP A 1 75 ? 35.137 1.112 -32.897 1.00 81.31 75 ASP A C 1
ATOM 602 O O . ASP A 1 75 ? 36.271 1.392 -33.260 1.00 81.31 75 ASP A O 1
ATOM 606 N N . ALA A 1 76 ? 34.876 -0.029 -32.251 1.00 85.25 76 ALA A N 1
ATOM 607 C CA . ALA A 1 76 ? 35.917 -1.013 -31.965 1.00 85.25 76 ALA A CA 1
ATOM 608 C C . ALA A 1 76 ? 36.558 -1.510 -33.271 1.00 85.25 76 ALA A C 1
ATOM 610 O O . ALA A 1 76 ? 35.867 -1.993 -34.163 1.00 85.25 76 ALA A O 1
ATOM 611 N N . VAL A 1 77 ? 37.880 -1.380 -33.388 1.00 86.50 77 VAL A N 1
ATOM 612 C CA . VAL A 1 77 ? 38.626 -1.799 -34.586 1.00 86.50 77 VAL A CA 1
ATOM 613 C C . VAL A 1 77 ? 38.910 -3.299 -34.530 1.00 86.50 77 VAL A C 1
ATOM 615 O O . VAL A 1 77 ? 38.737 -4.013 -35.518 1.00 86.50 77 VAL A O 1
ATOM 618 N N . TYR A 1 78 ? 39.310 -3.793 -33.359 1.00 83.12 78 TYR A N 1
ATOM 619 C CA . TYR A 1 78 ? 39.514 -5.214 -33.101 1.00 83.12 78 TYR A CA 1
ATOM 620 C C . TYR A 1 78 ? 39.226 -5.561 -31.638 1.00 83.12 78 TYR A C 1
ATOM 622 O O . TYR A 1 78 ? 39.387 -4.733 -30.736 1.00 83.12 78 TYR A O 1
ATOM 630 N N . THR A 1 79 ? 38.815 -6.805 -31.401 1.00 86.56 79 THR A N 1
ATOM 631 C CA . THR A 1 79 ? 38.545 -7.341 -30.062 1.00 86.56 79 THR A CA 1
ATOM 632 C C . THR A 1 79 ? 39.674 -8.239 -29.590 1.00 86.56 79 THR A C 1
ATOM 634 O O . THR A 1 79 ? 40.219 -8.999 -30.384 1.00 86.56 79 THR A O 1
ATOM 637 N N . LEU A 1 80 ? 39.967 -8.197 -28.295 1.00 89.00 80 LEU A N 1
ATOM 638 C CA . LEU A 1 80 ? 40.895 -9.103 -27.623 1.00 89.00 80 LEU A CA 1
ATOM 639 C C . LEU A 1 80 ? 40.109 -10.263 -27.006 1.00 89.00 80 LEU A C 1
ATOM 641 O O . LEU A 1 80 ? 39.050 -10.038 -26.406 1.00 89.00 80 LEU A O 1
ATOM 645 N N . ASN A 1 81 ? 40.637 -11.483 -27.109 1.00 88.12 81 ASN A N 1
ATOM 646 C CA . ASN A 1 81 ? 40.037 -12.673 -26.505 1.00 88.12 81 ASN A CA 1
ATOM 647 C C . ASN A 1 81 ? 40.266 -12.742 -24.984 1.00 88.12 81 ASN A C 1
ATOM 649 O O . ASN A 1 81 ? 40.953 -13.613 -24.466 1.00 88.12 81 ASN A O 1
ATOM 653 N N . ARG A 1 82 ? 39.754 -11.755 -24.248 1.00 90.62 82 ARG A N 1
ATOM 654 C CA . ARG A 1 82 ? 39.851 -11.674 -22.786 1.00 90.62 82 ARG A CA 1
ATOM 655 C C . ARG A 1 82 ? 38.540 -11.189 -22.200 1.00 90.62 82 ARG A C 1
ATOM 657 O O . ARG A 1 82 ? 37.797 -10.468 -22.863 1.00 90.62 82 ARG A O 1
ATOM 664 N N . GLN A 1 83 ? 38.265 -11.535 -20.950 1.00 90.31 83 GLN A N 1
ATOM 665 C CA . GLN A 1 83 ? 37.084 -11.083 -20.220 1.00 90.31 83 GLN A CA 1
ATOM 666 C C . GLN A 1 83 ? 37.462 -10.635 -18.818 1.00 90.31 83 GLN A C 1
ATOM 668 O O . GLN A 1 83 ? 38.294 -11.247 -18.160 1.00 90.31 83 GLN A O 1
ATOM 673 N N . MET A 1 84 ? 36.855 -9.535 -18.383 1.00 92.31 84 MET A N 1
ATOM 674 C CA . MET A 1 84 ? 37.051 -8.998 -17.047 1.00 92.31 84 MET A CA 1
ATOM 675 C C . MET A 1 84 ? 35.821 -9.263 -16.192 1.00 92.31 84 MET A C 1
ATOM 677 O O . MET A 1 84 ? 34.726 -8.821 -16.551 1.00 92.31 84 MET A O 1
ATOM 681 N N . PHE A 1 85 ? 36.036 -9.882 -15.040 1.00 91.50 85 PHE A N 1
ATOM 682 C CA . PHE A 1 85 ? 35.039 -10.064 -13.995 1.00 91.50 85 PHE A CA 1
ATOM 683 C C . PHE A 1 85 ? 35.236 -9.035 -12.886 1.00 91.50 85 PHE A C 1
ATOM 685 O O . PHE A 1 85 ? 36.362 -8.772 -12.461 1.00 91.50 85 PHE A O 1
ATOM 692 N N . ASP A 1 86 ? 34.131 -8.435 -12.452 1.00 88.75 86 ASP A N 1
ATOM 693 C CA . ASP A 1 86 ? 34.080 -7.378 -11.442 1.00 88.75 86 ASP A CA 1
ATOM 694 C C . ASP A 1 86 ? 33.327 -7.913 -10.222 1.00 88.75 86 ASP A C 1
ATOM 696 O O . ASP A 1 86 ? 32.148 -8.267 -10.320 1.00 88.75 86 ASP A O 1
ATOM 700 N N . ILE A 1 87 ? 34.039 -8.066 -9.107 1.00 89.88 87 ILE A N 1
ATOM 701 C CA . ILE A 1 87 ? 33.541 -8.699 -7.886 1.00 89.88 87 ILE A CA 1
ATOM 702 C C . ILE A 1 87 ? 33.499 -7.628 -6.797 1.00 89.88 87 ILE A C 1
ATOM 704 O O . ILE A 1 87 ? 34.505 -7.313 -6.156 1.00 89.88 87 ILE A O 1
ATOM 708 N N . ASP A 1 88 ? 32.312 -7.065 -6.569 1.00 83.81 88 ASP A N 1
ATOM 709 C CA . ASP A 1 88 ? 32.109 -5.974 -5.606 1.00 83.81 88 ASP A CA 1
ATOM 710 C C . ASP A 1 88 ? 32.291 -6.414 -4.141 1.00 83.81 88 ASP A C 1
ATOM 712 O O . ASP A 1 88 ? 32.540 -5.585 -3.254 1.00 83.81 88 ASP A O 1
ATOM 716 N N . LYS A 1 89 ? 32.169 -7.720 -3.858 1.00 83.56 89 LYS A N 1
ATOM 717 C CA . LYS A 1 89 ? 32.296 -8.262 -2.503 1.00 83.56 89 LYS A CA 1
ATOM 718 C C . LYS A 1 89 ? 33.758 -8.220 -2.048 1.00 83.56 89 LYS A C 1
ATOM 720 O O . LYS A 1 89 ? 34.609 -8.955 -2.539 1.00 83.56 89 LYS A O 1
ATOM 725 N N . LYS A 1 90 ? 34.030 -7.345 -1.082 1.00 88.81 90 LYS A N 1
ATOM 726 C CA . LYS A 1 90 ? 35.379 -7.051 -0.581 1.00 88.81 90 LYS A CA 1
ATOM 727 C C . LYS A 1 90 ? 35.985 -8.217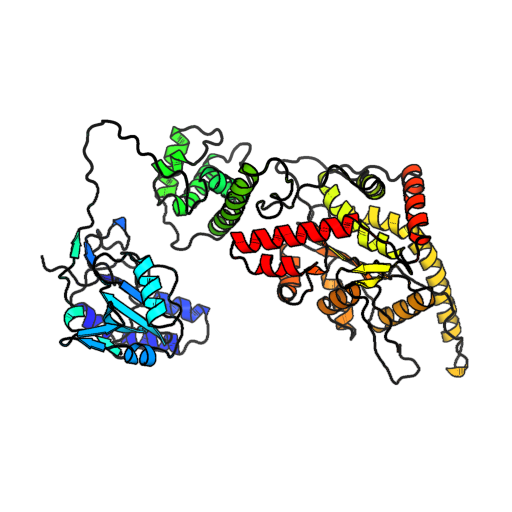 0.198 1.00 88.81 90 LYS A C 1
ATOM 729 O O . LYS A 1 90 ? 35.264 -8.958 0.859 1.00 88.81 90 LYS A O 1
ATOM 734 N N . GLY A 1 91 ? 37.316 -8.281 0.207 1.00 87.25 91 GLY A N 1
ATOM 735 C CA . GLY A 1 91 ? 38.079 -9.180 1.080 1.00 87.25 91 GLY A CA 1
ATOM 736 C C . GLY A 1 91 ? 38.231 -10.615 0.572 1.00 87.25 91 GLY A C 1
ATOM 737 O O . GLY A 1 91 ? 38.684 -11.455 1.334 1.00 87.25 91 GLY A O 1
ATOM 738 N N . HIS A 1 92 ? 37.884 -10.884 -0.689 1.00 90.25 92 HIS A N 1
ATOM 739 C CA . HIS A 1 92 ? 37.975 -12.216 -1.300 1.00 90.25 92 HIS A CA 1
ATOM 740 C C . HIS A 1 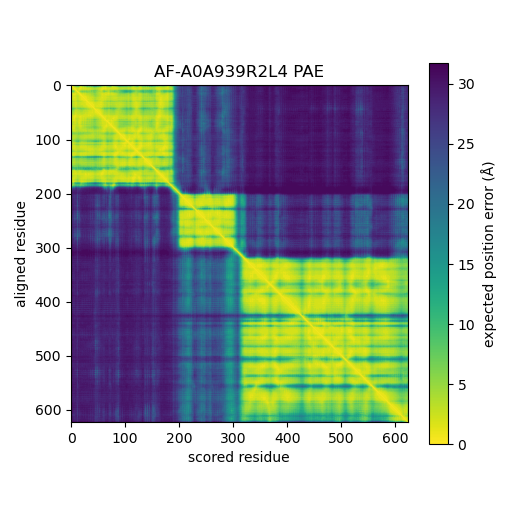92 ? 39.132 -12.372 -2.299 1.00 90.25 92 HIS A C 1
ATOM 742 O O . HIS A 1 92 ? 39.257 -13.411 -2.939 1.00 90.25 92 HIS A O 1
ATOM 748 N N . THR A 1 93 ? 39.996 -11.362 -2.449 1.00 93.81 93 THR A N 1
ATOM 749 C CA . THR A 1 93 ? 41.121 -11.413 -3.397 1.00 93.81 93 THR A CA 1
ATOM 750 C C . THR A 1 93 ? 42.053 -12.594 -3.119 1.00 93.81 93 THR A C 1
ATOM 752 O O . THR A 1 93 ? 42.420 -13.313 -4.046 1.00 93.81 93 THR A O 1
ATOM 755 N N . ASP A 1 94 ? 42.403 -12.818 -1.850 1.00 93.12 94 ASP A N 1
ATOM 756 C CA . ASP A 1 94 ? 43.287 -13.916 -1.447 1.00 93.12 94 ASP A CA 1
ATOM 757 C C . ASP A 1 94 ? 42.602 -15.284 -1.614 1.00 93.12 94 ASP A C 1
ATOM 759 O O . ASP A 1 94 ? 43.250 -16.241 -2.037 1.00 93.12 94 ASP A O 1
ATOM 763 N N . ASP A 1 95 ? 41.288 -15.361 -1.372 1.00 92.50 95 ASP A N 1
ATOM 764 C CA . ASP A 1 95 ? 40.493 -16.577 -1.591 1.00 92.50 95 ASP A CA 1
ATOM 765 C C . ASP A 1 95 ? 40.491 -16.971 -3.076 1.00 92.50 95 ASP A C 1
ATOM 767 O O . ASP A 1 95 ? 40.722 -18.128 -3.415 1.00 92.50 95 ASP A O 1
ATOM 771 N N . ILE A 1 96 ? 40.290 -16.001 -3.975 1.00 93.44 96 ILE A N 1
ATOM 772 C CA . ILE A 1 96 ? 40.315 -16.223 -5.428 1.00 93.44 96 ILE A CA 1
ATOM 773 C C . ILE A 1 96 ? 41.719 -16.632 -5.885 1.00 93.44 96 ILE A C 1
ATOM 775 O O . ILE A 1 96 ? 41.866 -17.552 -6.685 1.00 93.44 96 ILE A O 1
ATOM 779 N N . MET A 1 97 ? 42.761 -15.982 -5.358 1.00 95.38 97 MET A N 1
ATOM 780 C CA . MET A 1 97 ? 44.150 -16.340 -5.660 1.00 95.38 97 MET A CA 1
ATOM 781 C C . MET A 1 97 ? 44.486 -17.769 -5.209 1.00 95.38 97 MET A C 1
ATOM 783 O O . MET A 1 97 ? 45.253 -18.456 -5.881 1.00 95.38 97 MET A O 1
ATOM 787 N N . ALA A 1 98 ? 43.902 -18.240 -4.104 1.00 94.88 98 ALA A N 1
ATOM 788 C CA . ALA A 1 98 ? 44.102 -19.598 -3.606 1.00 94.88 98 ALA A CA 1
ATOM 789 C C . ALA A 1 98 ? 43.471 -20.682 -4.501 1.00 94.88 98 ALA A C 1
ATOM 791 O O . ALA A 1 98 ? 43.899 -21.833 -4.437 1.00 94.88 98 ALA A O 1
ATOM 792 N N . LEU A 1 99 ? 42.496 -20.326 -5.348 1.00 95.00 99 LEU A N 1
ATOM 793 C CA . LEU A 1 99 ? 41.902 -21.231 -6.340 1.00 95.00 99 LEU A CA 1
ATOM 794 C C . LEU A 1 99 ? 42.783 -21.418 -7.586 1.00 95.00 99 LEU A C 1
ATOM 796 O O . LEU A 1 99 ? 42.470 -22.258 -8.427 1.00 95.00 99 LEU A O 1
ATOM 800 N N . MET A 1 100 ? 43.851 -20.627 -7.739 1.00 96.25 100 MET A N 1
ATOM 801 C CA . MET A 1 100 ? 44.689 -20.661 -8.934 1.00 96.25 100 MET A CA 1
ATOM 802 C C . MET A 1 100 ? 45.598 -21.893 -8.958 1.00 96.25 100 MET A C 1
ATOM 804 O O . MET A 1 100 ? 46.454 -22.084 -8.093 1.00 96.25 100 MET A O 1
ATOM 808 N N . GLU A 1 101 ? 45.488 -22.673 -10.023 1.00 95.62 101 GLU A N 1
ATOM 809 C CA . GLU A 1 101 ? 46.333 -23.827 -10.310 1.00 95.62 101 GLU A CA 1
ATOM 810 C C . GLU A 1 101 ? 47.444 -23.451 -11.294 1.00 95.62 101 GLU A C 1
ATOM 812 O O . GLU A 1 101 ? 47.217 -22.703 -12.243 1.00 95.62 101 GLU A O 1
ATOM 817 N N . ASP A 1 102 ? 48.655 -23.970 -11.076 1.00 94.94 102 ASP A N 1
ATOM 818 C CA . ASP A 1 102 ? 49.758 -23.836 -12.033 1.00 94.94 102 ASP A CA 1
ATOM 819 C C . ASP A 1 102 ? 49.704 -24.966 -13.062 1.00 94.94 102 ASP A C 1
ATOM 821 O O . ASP A 1 102 ? 49.704 -26.142 -12.688 1.00 94.94 102 ASP A O 1
ATOM 825 N N . ARG A 1 103 ? 49.662 -24.609 -14.345 1.00 94.38 103 ARG A N 1
ATOM 826 C CA . ARG A 1 103 ? 49.740 -25.544 -15.469 1.00 94.38 103 ARG A CA 1
ATOM 827 C C . ARG A 1 103 ? 50.761 -24.992 -16.456 1.00 94.38 103 ARG A C 1
ATOM 829 O O . ARG A 1 103 ? 50.537 -23.946 -17.053 1.00 94.38 103 ARG A O 1
ATOM 836 N N . ASP A 1 104 ? 51.903 -25.666 -16.571 1.00 88.69 104 ASP A N 1
ATOM 837 C CA . ASP A 1 104 ? 52.996 -25.312 -17.487 1.00 88.69 104 ASP A CA 1
ATOM 838 C C . ASP A 1 104 ? 53.490 -23.850 -17.381 1.00 88.69 104 ASP A C 1
ATOM 840 O O . ASP A 1 104 ? 53.888 -23.236 -18.371 1.00 88.69 104 ASP A O 1
ATOM 844 N N . GLY A 1 105 ? 53.509 -23.282 -16.165 1.00 86.38 105 GLY A N 1
ATOM 845 C CA . GLY A 1 105 ? 53.966 -21.908 -15.916 1.00 86.38 105 GLY A CA 1
ATOM 846 C C . GLY A 1 105 ? 52.891 -20.834 -16.112 1.00 86.38 105 GLY A C 1
ATOM 847 O O . GLY A 1 105 ? 53.171 -19.643 -15.957 1.00 86.38 105 GLY A O 1
ATOM 848 N N . GLU A 1 106 ? 51.660 -21.242 -16.404 1.00 92.56 106 GLU A N 1
ATOM 849 C CA . GLU A 1 106 ? 50.477 -20.394 -16.475 1.00 92.56 106 GLU A CA 1
ATOM 850 C C . GLU A 1 106 ? 49.518 -20.693 -15.321 1.00 92.56 106 GLU A C 1
ATOM 852 O O . GLU A 1 106 ? 49.560 -21.761 -14.709 1.00 92.56 106 GLU A O 1
ATOM 857 N N . LYS A 1 107 ? 48.653 -19.730 -14.992 1.00 96.44 107 LYS A N 1
ATOM 858 C CA . LYS A 1 107 ? 47.724 -19.855 -13.867 1.00 96.44 107 LYS A CA 1
ATOM 859 C C . LYS A 1 107 ? 46.288 -19.986 -14.340 1.00 96.44 107 LYS A C 1
ATOM 861 O O . LYS A 1 107 ? 45.843 -19.170 -15.139 1.00 96.44 107 LYS A O 1
ATOM 866 N N . TYR A 1 108 ? 45.554 -20.944 -13.787 1.00 96.19 108 TYR A N 1
ATOM 867 C CA . TYR A 1 108 ? 44.177 -21.249 -14.176 1.00 96.19 108 TYR A CA 1
ATOM 868 C C . TYR A 1 108 ? 43.237 -21.300 -12.973 1.00 96.19 108 TYR A C 1
ATOM 870 O O . TYR A 1 108 ? 43.648 -21.709 -11.894 1.00 96.19 108 TYR A O 1
ATOM 878 N N . ILE A 1 109 ? 41.967 -20.942 -13.164 1.00 95.81 109 ILE A N 1
ATOM 879 C CA . ILE A 1 109 ? 40.866 -21.318 -12.261 1.00 95.81 109 ILE A CA 1
ATOM 880 C C . ILE A 1 109 ? 39.864 -22.105 -13.104 1.00 95.81 109 ILE A C 1
ATOM 882 O O . ILE A 1 109 ? 39.284 -21.558 -14.042 1.00 95.81 109 ILE A O 1
ATOM 886 N N . GLY A 1 110 ? 39.692 -23.396 -12.813 1.00 93.25 110 GLY A N 1
ATOM 887 C CA . GLY A 1 110 ? 38.989 -24.304 -13.724 1.00 93.25 110 GLY A CA 1
ATOM 888 C C . GLY A 1 110 ? 39.693 -24.346 -15.083 1.00 93.25 110 GLY A C 1
ATOM 889 O O . GLY A 1 110 ? 40.880 -24.668 -15.145 1.00 93.25 110 GLY A O 1
ATOM 890 N N . ASP A 1 111 ? 38.985 -23.972 -16.147 1.00 92.56 111 ASP A N 1
ATOM 891 C CA . ASP A 1 111 ? 39.530 -23.886 -17.511 1.00 92.56 111 ASP A CA 1
ATOM 892 C C . ASP A 1 111 ? 39.818 -22.439 -17.961 1.00 92.56 111 ASP A C 1
ATOM 894 O O . ASP A 1 111 ? 40.189 -22.197 -19.107 1.00 92.56 111 ASP A O 1
ATOM 898 N N . PHE A 1 112 ? 39.691 -21.460 -17.060 1.00 94.88 112 PHE A N 1
ATOM 899 C CA . PHE A 1 112 ? 39.961 -20.053 -17.352 1.00 94.88 112 PHE A CA 1
ATOM 900 C C . PHE A 1 112 ? 41.425 -19.712 -17.080 1.00 94.88 112 PHE A C 1
ATOM 902 O O . PHE A 1 112 ? 41.880 -19.802 -15.937 1.00 94.88 112 PHE A O 1
ATOM 909 N N . LEU A 1 113 ? 42.147 -19.259 -18.105 1.00 94.94 113 LEU A N 1
ATOM 910 C CA . LEU A 1 113 ? 43.518 -18.766 -17.966 1.00 94.94 113 LEU A CA 1
ATOM 911 C C . LEU A 1 113 ? 43.500 -17.374 -17.328 1.00 94.94 113 LEU A C 1
ATOM 913 O O . LEU A 1 113 ? 42.951 -16.426 -17.887 1.00 94.94 113 LEU A O 1
ATOM 917 N N . ILE A 1 114 ? 44.122 -17.230 -16.163 1.00 97.06 114 ILE A N 1
ATOM 918 C CA . ILE A 1 114 ? 44.183 -15.973 -15.420 1.00 97.06 114 ILE A CA 1
ATOM 919 C C . ILE A 1 114 ? 45.275 -15.078 -16.007 1.00 97.06 114 ILE A C 1
ATOM 921 O O . ILE A 1 114 ? 46.441 -15.457 -16.107 1.00 97.06 114 ILE A O 1
ATOM 925 N N . ILE A 1 115 ? 44.901 -13.850 -16.362 1.00 96.06 115 ILE A N 1
ATOM 926 C CA . ILE A 1 115 ? 45.795 -12.850 -16.952 1.00 96.06 115 ILE A CA 1
ATOM 927 C C . ILE A 1 115 ? 46.182 -11.772 -15.941 1.00 96.06 115 ILE A C 1
ATOM 929 O O . ILE A 1 115 ? 47.343 -11.371 -15.895 1.00 96.06 115 ILE A O 1
ATOM 933 N N . GLN A 1 116 ? 45.240 -11.291 -15.128 1.00 96.31 116 GLN A N 1
ATOM 934 C CA . GLN A 1 116 ? 45.526 -10.312 -14.078 1.00 96.31 116 GLN A CA 1
ATOM 935 C C . GLN A 1 116 ? 44.501 -10.408 -12.949 1.00 96.31 116 GLN A C 1
ATOM 937 O O . GLN A 1 116 ? 43.310 -10.550 -13.212 1.00 96.31 116 GLN A O 1
ATOM 942 N N . ILE A 1 117 ? 44.962 -10.259 -11.708 1.00 97.19 117 ILE A N 1
ATOM 943 C CA . ILE A 1 117 ? 44.116 -10.029 -10.533 1.00 97.19 117 ILE A CA 1
ATOM 944 C C . ILE A 1 117 ? 44.556 -8.725 -9.879 1.00 97.19 117 ILE A C 1
ATOM 946 O O . ILE A 1 117 ? 45.736 -8.537 -9.573 1.00 97.19 117 ILE A O 1
ATOM 950 N N . GLU A 1 118 ? 43.608 -7.821 -9.655 1.00 95.75 118 GLU A N 1
ATOM 951 C CA . GLU A 1 118 ? 43.850 -6.563 -8.949 1.00 95.75 118 GLU A CA 1
ATOM 952 C C . GLU A 1 118 ? 42.682 -6.176 -8.044 1.00 95.75 118 GLU A C 1
ATOM 954 O O . GLU A 1 118 ? 41.540 -6.585 -8.251 1.00 95.7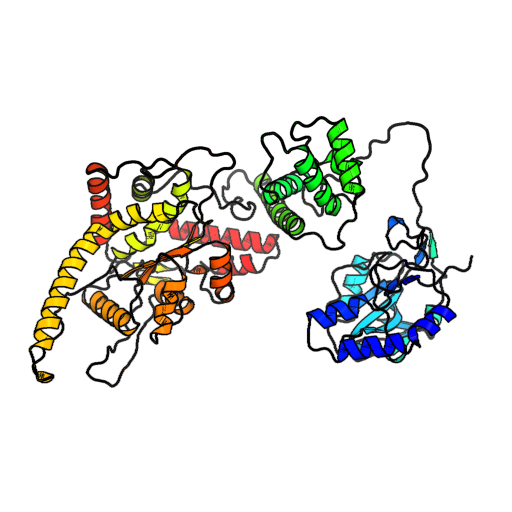5 118 GLU A O 1
ATOM 959 N N . GLU A 1 119 ? 42.964 -5.345 -7.046 1.00 95.62 119 GLU A N 1
ATOM 960 C CA . GLU A 1 119 ? 41.934 -4.753 -6.199 1.00 95.62 119 GLU A CA 1
ATOM 961 C C . GLU A 1 119 ? 41.485 -3.403 -6.755 1.00 95.62 119 GLU A C 1
ATOM 963 O O . GLU A 1 119 ? 42.291 -2.510 -7.004 1.00 95.62 119 GLU A O 1
ATOM 968 N N . SER A 1 120 ? 40.179 -3.200 -6.881 1.00 93.06 120 SER A N 1
ATOM 969 C CA . SER A 1 120 ? 39.616 -1.882 -7.168 1.00 93.06 120 SER A CA 1
ATOM 970 C C . SER A 1 120 ? 39.924 -0.886 -6.042 1.00 93.06 120 SER A C 1
ATOM 972 O O . SER A 1 120 ? 40.200 -1.257 -4.900 1.00 93.06 120 SER A O 1
ATOM 974 N N . VAL A 1 121 ? 39.757 0.410 -6.320 1.00 91.00 121 VAL A N 1
ATOM 975 C CA . VAL A 1 121 ? 39.878 1.484 -5.312 1.00 91.00 121 VAL A CA 1
ATOM 976 C C . VAL A 1 121 ? 38.934 1.309 -4.108 1.00 91.00 121 VAL A C 1
ATOM 978 O O . VAL A 1 121 ? 39.145 1.893 -3.056 1.00 91.00 121 VAL A O 1
ATOM 981 N N . ARG A 1 122 ? 37.866 0.505 -4.237 1.00 87.44 122 ARG A N 1
ATOM 982 C CA . ARG A 1 122 ? 36.929 0.198 -3.140 1.00 87.44 122 ARG A CA 1
ATOM 983 C C . ARG A 1 122 ? 37.173 -1.167 -2.493 1.00 87.44 122 ARG A C 1
ATOM 985 O O . ARG A 1 122 ? 36.363 -1.567 -1.654 1.00 87.44 122 ARG A O 1
ATOM 992 N N . ARG A 1 123 ? 38.272 -1.844 -2.842 1.00 88.06 123 ARG A N 1
ATOM 993 C CA . ARG A 1 123 ? 38.676 -3.174 -2.353 1.00 88.06 123 ARG A CA 1
ATOM 994 C C . ARG A 1 123 ? 37.786 -4.342 -2.804 1.00 88.06 123 ARG A C 1
ATOM 996 O O . ARG A 1 123 ? 37.822 -5.398 -2.183 1.00 88.06 123 ARG A O 1
ATOM 1003 N N . GLY A 1 124 ? 36.993 -4.156 -3.862 1.00 91.06 124 GLY A N 1
ATOM 1004 C CA . GLY A 1 124 ? 36.465 -5.273 -4.667 1.00 91.06 124 GLY A CA 1
ATOM 1005 C C . GLY A 1 124 ? 37.558 -5.857 -5.571 1.00 91.06 124 GLY A C 1
ATOM 1006 O O . GLY A 1 124 ? 38.572 -5.189 -5.784 1.00 91.06 124 GLY A O 1
ATOM 1007 N N . THR A 1 125 ? 37.364 -7.056 -6.110 1.00 94.81 125 THR A N 1
ATOM 1008 C CA . THR A 1 125 ? 38.376 -7.780 -6.897 1.00 94.81 125 THR A CA 1
ATOM 1009 C C . THR A 1 125 ? 38.037 -7.742 -8.387 1.00 94.81 125 THR A C 1
ATOM 1011 O O . THR A 1 125 ? 36.917 -8.050 -8.785 1.00 94.81 125 THR A O 1
ATOM 1014 N N . HIS A 1 126 ? 39.010 -7.388 -9.222 1.00 94.88 126 HIS A N 1
ATOM 1015 C CA . HIS A 1 126 ? 38.924 -7.519 -10.673 1.00 94.88 126 HIS A CA 1
ATOM 1016 C C . HIS A 1 126 ? 39.757 -8.717 -11.126 1.00 94.88 126 HIS A C 1
ATOM 1018 O O . HIS A 1 126 ? 40.930 -8.825 -10.757 1.00 94.88 126 HIS A O 1
ATOM 1024 N N . VAL A 1 127 ? 39.175 -9.581 -11.957 1.00 96.19 127 VAL A N 1
ATOM 1025 C CA . VAL A 1 127 ? 39.866 -10.748 -12.521 1.00 96.19 127 VAL A CA 1
ATOM 1026 C C . VAL A 1 127 ? 39.767 -10.715 -14.041 1.00 96.19 127 VAL A C 1
ATOM 1028 O O . VAL A 1 127 ? 38.683 -10.851 -14.605 1.00 96.19 127 VAL A O 1
ATOM 1031 N N . LEU A 1 128 ? 40.904 -10.520 -14.708 1.00 95.44 128 LEU A N 1
ATOM 1032 C CA . LEU A 1 128 ? 41.028 -10.614 -16.159 1.00 95.44 128 LEU A CA 1
ATOM 1033 C C . LEU A 1 128 ? 41.438 -12.033 -16.535 1.00 95.44 128 LEU A C 1
ATOM 1035 O O . LEU A 1 128 ? 42.465 -12.515 -16.054 1.00 95.44 128 LEU A O 1
ATOM 1039 N N . VAL A 1 129 ? 40.688 -12.657 -17.436 1.00 94.75 129 VAL A N 1
ATOM 1040 C CA . VAL A 1 129 ? 40.936 -14.026 -17.900 1.00 94.75 129 VAL A CA 1
ATOM 1041 C C . VAL A 1 129 ? 40.923 -14.132 -19.422 1.00 94.75 129 VAL A C 1
ATOM 1043 O O . VAL A 1 129 ? 40.374 -13.260 -20.100 1.00 94.75 129 VAL A O 1
ATOM 1046 N N . ILE A 1 130 ? 41.469 -15.226 -19.946 1.00 92.88 130 ILE A N 1
ATOM 1047 C CA . ILE A 1 130 ? 41.129 -15.779 -21.261 1.00 92.88 130 ILE A CA 1
ATOM 1048 C C . ILE A 1 130 ? 40.173 -16.960 -21.006 1.00 92.88 130 ILE A C 1
ATOM 1050 O O . ILE A 1 130 ? 40.558 -17.892 -20.292 1.00 92.88 130 ILE A O 1
ATOM 1054 N N . PRO A 1 131 ? 38.920 -16.909 -21.499 1.00 90.44 131 PRO A N 1
ATOM 1055 C CA . PRO A 1 131 ? 37.982 -18.019 -21.360 1.00 90.44 131 PRO A CA 1
ATOM 1056 C C . PRO A 1 131 ? 38.354 -19.196 -22.283 1.00 90.44 131 PRO A C 1
ATOM 1058 O O . PRO A 1 131 ? 39.088 -18.995 -23.254 1.00 90.44 131 PRO A O 1
ATOM 1061 N N . PRO A 1 132 ? 37.831 -20.408 -22.020 1.00 87.12 132 PRO A N 1
ATOM 1062 C CA . PRO A 1 132 ? 37.962 -21.548 -22.927 1.00 87.12 132 PRO A CA 1
ATOM 1063 C C . PRO A 1 132 ? 37.474 -21.234 -24.348 1.00 87.12 132 PRO A C 1
ATOM 1065 O O . PRO A 1 132 ? 36.556 -20.433 -24.549 1.00 87.12 132 PRO A O 1
ATOM 1068 N N . GLU A 1 133 ? 38.074 -21.888 -25.344 1.00 77.56 133 GLU A N 1
ATOM 1069 C CA . GLU A 1 133 ? 37.729 -21.695 -26.754 1.00 77.56 133 GLU A CA 1
ATOM 1070 C C . GLU A 1 133 ? 36.235 -21.989 -27.012 1.00 77.56 133 GLU A C 1
ATOM 1072 O O . GLU A 1 133 ? 35.676 -22.944 -26.476 1.00 77.56 133 GLU A O 1
ATOM 1077 N N . ALA A 1 134 ? 35.590 -21.158 -27.839 1.00 71.56 134 ALA A N 1
ATOM 1078 C CA . ALA A 1 134 ? 34.167 -21.231 -28.207 1.00 71.56 134 ALA A CA 1
ATOM 1079 C C . ALA A 1 134 ? 33.126 -20.948 -27.096 1.00 71.56 134 ALA A C 1
ATOM 1081 O O . ALA A 1 134 ? 31.933 -21.117 -27.348 1.00 71.56 134 ALA A O 1
ATOM 1082 N N . MET A 1 135 ? 33.529 -20.453 -25.921 1.00 79.69 135 MET A N 1
ATOM 1083 C CA . MET A 1 135 ? 32.598 -20.059 -24.853 1.00 79.69 135 MET A CA 1
ATOM 1084 C C . MET A 1 135 ? 31.988 -18.665 -25.089 1.00 79.69 135 MET A C 1
ATOM 1086 O O . MET A 1 135 ? 32.704 -17.693 -25.360 1.00 79.69 135 MET A O 1
ATOM 1090 N N . ALA A 1 136 ? 30.661 -18.547 -24.966 1.00 79.25 136 ALA A N 1
ATOM 1091 C CA . ALA A 1 136 ? 29.970 -17.258 -25.051 1.00 79.25 136 ALA A CA 1
ATOM 1092 C C . ALA A 1 136 ? 30.235 -16.390 -23.803 1.00 79.25 136 ALA A C 1
ATOM 1094 O O . ALA A 1 136 ? 30.637 -16.880 -22.751 1.00 79.25 136 ALA A O 1
ATOM 1095 N N . LEU A 1 137 ? 30.052 -15.068 -23.901 1.00 77.00 137 LEU A N 1
ATOM 1096 C CA . LEU A 1 137 ? 30.491 -14.145 -22.837 1.00 77.00 137 LEU A CA 1
ATOM 1097 C C . LEU A 1 137 ? 29.638 -14.222 -21.568 1.00 77.00 137 LEU A C 1
ATOM 1099 O O . LEU A 1 137 ? 30.142 -14.023 -20.465 1.00 77.00 137 LEU A O 1
ATOM 1103 N N . ASP A 1 138 ? 28.347 -14.457 -21.745 1.00 73.75 138 ASP A N 1
ATOM 1104 C CA . ASP A 1 138 ? 27.359 -14.699 -20.699 1.00 73.75 138 ASP A CA 1
ATOM 1105 C C . ASP A 1 138 ? 27.563 -16.066 -20.039 1.00 73.75 138 ASP A C 1
ATOM 1107 O O . ASP A 1 138 ? 27.575 -16.161 -18.813 1.00 73.75 138 ASP A O 1
ATOM 1111 N N . GLU A 1 139 ? 27.833 -17.096 -20.839 1.00 82.31 139 GLU A N 1
ATOM 1112 C CA . GLU A 1 139 ? 28.213 -18.425 -20.355 1.00 82.31 139 GLU A CA 1
ATOM 1113 C C . GLU A 1 139 ? 29.501 -18.372 -19.517 1.00 82.31 139 GLU A C 1
ATOM 1115 O O . GLU A 1 139 ? 29.529 -18.860 -18.388 1.00 82.31 139 GLU A O 1
ATOM 1120 N N . ALA A 1 140 ? 30.535 -17.675 -20.004 1.00 83.44 140 ALA A N 1
ATOM 1121 C CA . ALA A 1 140 ? 31.779 -17.446 -19.270 1.00 83.44 140 ALA A CA 1
ATOM 1122 C C . ALA A 1 140 ? 31.554 -16.715 -17.937 1.00 83.44 140 ALA A C 1
ATOM 1124 O O . ALA A 1 140 ? 32.220 -17.018 -16.948 1.00 83.44 140 ALA A O 1
ATOM 1125 N N . GLN A 1 141 ? 30.610 -15.768 -17.891 1.00 79.94 141 GLN A N 1
ATOM 1126 C CA . GLN A 1 141 ? 30.235 -15.047 -16.670 1.00 79.94 141 GLN A CA 1
ATOM 1127 C C . GLN A 1 141 ? 29.624 -15.983 -15.624 1.00 79.94 141 GLN A C 1
ATOM 1129 O O . GLN A 1 141 ? 29.993 -15.931 -14.449 1.00 79.94 141 GLN A O 1
ATOM 1134 N N . TYR A 1 142 ? 28.708 -16.844 -16.061 1.00 79.75 142 TYR A N 1
ATOM 1135 C CA . TYR A 1 142 ? 28.012 -17.793 -15.204 1.00 79.75 142 TYR A CA 1
ATOM 1136 C C . TYR A 1 142 ? 28.949 -18.889 -14.681 1.00 79.75 142 TYR A C 1
ATOM 1138 O O . TYR A 1 142 ? 29.006 -19.129 -13.473 1.00 79.75 142 TYR A O 1
ATOM 1146 N N . GLU A 1 143 ? 29.737 -19.506 -15.562 1.00 85.69 143 GLU A N 1
ATOM 1147 C CA . GLU A 1 143 ? 30.653 -20.586 -15.188 1.00 85.69 143 GLU A CA 1
ATOM 1148 C C . GLU A 1 143 ? 31.795 -20.090 -14.293 1.00 85.69 143 GLU A C 1
ATOM 1150 O O . GLU A 1 143 ? 32.101 -20.718 -13.276 1.00 85.69 143 GLU A O 1
ATOM 1155 N N . PHE A 1 144 ? 32.369 -18.915 -14.573 1.00 87.75 144 PHE A N 1
ATOM 1156 C CA . PHE A 1 144 ? 33.397 -18.352 -13.696 1.00 87.75 144 PHE A CA 1
ATOM 1157 C C . PHE A 1 144 ? 32.842 -18.004 -12.307 1.00 87.75 144 PHE A C 1
ATOM 1159 O O . PHE A 1 144 ? 33.486 -18.310 -11.304 1.00 87.75 144 PHE A O 1
ATOM 1166 N N . SER A 1 145 ? 31.631 -17.430 -12.226 1.00 87.00 145 SER A N 1
ATOM 1167 C CA . SER A 1 145 ? 30.966 -17.108 -10.950 1.00 87.00 145 SER A CA 1
ATOM 1168 C C . SER A 1 145 ? 30.750 -18.346 -10.072 1.00 87.00 145 SER A C 1
ATOM 1170 O O . SER A 1 145 ? 30.981 -18.280 -8.860 1.00 87.00 145 SER A O 1
ATOM 1172 N N . LYS A 1 146 ? 30.387 -19.490 -10.670 1.00 87.38 146 LYS A N 1
ATOM 1173 C CA . LYS A 1 146 ? 30.292 -20.774 -9.958 1.00 87.38 146 LYS A CA 1
ATOM 1174 C C . LYS A 1 146 ? 31.637 -21.245 -9.421 1.00 87.38 146 LYS A C 1
ATOM 1176 O O . LYS A 1 146 ? 31.706 -21.653 -8.265 1.00 87.38 146 LYS A O 1
ATOM 1181 N N . LEU A 1 147 ? 32.688 -21.191 -10.243 1.00 90.12 147 LEU A N 1
ATOM 1182 C CA . LEU A 1 147 ? 34.022 -21.676 -9.869 1.00 90.12 147 LEU A CA 1
ATOM 1183 C C . LEU A 1 147 ? 34.582 -20.935 -8.653 1.00 90.12 147 LEU A C 1
ATOM 1185 O O . LEU A 1 147 ? 35.164 -21.558 -7.768 1.00 90.12 147 LEU A O 1
ATOM 1189 N N . ILE A 1 148 ? 34.373 -19.618 -8.586 1.00 89.56 148 ILE A N 1
ATOM 1190 C CA . ILE A 1 148 ? 34.824 -18.798 -7.453 1.00 89.56 148 ILE A CA 1
ATOM 1191 C C . ILE A 1 148 ? 33.811 -18.739 -6.300 1.00 89.56 148 ILE A C 1
ATOM 1193 O O . ILE A 1 148 ? 34.121 -18.183 -5.250 1.00 89.56 148 ILE A O 1
ATOM 1197 N N . ASN A 1 149 ? 32.603 -19.285 -6.492 1.00 88.50 149 ASN A N 1
ATOM 1198 C CA . ASN A 1 149 ? 31.484 -19.251 -5.548 1.00 88.50 149 ASN A CA 1
ATOM 1199 C C . ASN A 1 149 ? 31.172 -17.838 -5.007 1.00 88.50 149 ASN A C 1
ATOM 1201 O O . ASN A 1 149 ? 30.958 -17.625 -3.809 1.00 88.50 149 ASN A O 1
ATOM 1205 N N . LEU A 1 150 ? 31.181 -16.846 -5.900 1.00 82.50 150 LEU A N 1
ATOM 1206 C CA . LEU A 1 150 ? 30.913 -15.445 -5.582 1.00 82.50 150 LEU A CA 1
ATOM 1207 C C . LEU A 1 150 ? 30.044 -14.811 -6.672 1.00 82.50 150 LEU A C 1
ATOM 1209 O O . LEU A 1 150 ? 30.236 -15.112 -7.854 1.00 82.50 150 LEU A O 1
ATOM 1213 N N . PRO A 1 151 ? 29.119 -13.903 -6.304 1.00 73.56 151 PRO A N 1
ATOM 1214 C CA . PRO A 1 151 ? 28.339 -13.164 -7.284 1.00 73.56 151 PRO A CA 1
ATOM 1215 C C . PRO A 1 151 ? 29.257 -12.224 -8.072 1.00 73.56 151 PRO A C 1
ATOM 1217 O O . PRO A 1 151 ? 29.960 -11.393 -7.491 1.00 73.56 151 PRO A O 1
ATOM 1220 N N . VAL A 1 152 ? 29.235 -12.364 -9.394 1.00 72.12 152 VAL A N 1
ATOM 1221 C CA . VAL A 1 152 ? 29.872 -11.439 -10.340 1.00 72.12 152 VAL A CA 1
ATOM 1222 C C . VAL A 1 152 ? 28.803 -10.468 -10.851 1.00 72.12 152 VAL A C 1
ATOM 1224 O O . VAL A 1 152 ? 27.630 -10.836 -10.918 1.00 72.12 152 VAL A O 1
ATOM 1227 N N . ASP A 1 153 ? 29.182 -9.233 -11.199 1.00 67.81 153 ASP A N 1
ATOM 1228 C CA . ASP A 1 153 ? 28.280 -8.255 -11.836 1.00 67.81 153 ASP A CA 1
ATOM 1229 C C . ASP A 1 153 ? 27.472 -8.919 -12.979 1.00 67.81 153 ASP A C 1
ATOM 1231 O O . ASP A 1 153 ? 28.080 -9.522 -13.863 1.00 67.81 153 ASP A O 1
ATOM 1235 N N . PRO A 1 154 ? 26.128 -8.852 -13.000 1.00 54.47 154 PRO A N 1
ATOM 1236 C CA . PRO A 1 154 ? 25.323 -9.472 -14.056 1.00 54.47 154 PRO A CA 1
ATOM 1237 C C . PRO A 1 154 ? 25.511 -8.806 -15.430 1.00 54.47 154 PRO A C 1
ATOM 1239 O O . PRO A 1 154 ? 25.175 -9.396 -16.457 1.00 54.47 154 PRO A O 1
ATOM 1242 N N . ALA A 1 155 ? 26.046 -7.582 -15.485 1.00 55.16 155 ALA A N 1
ATOM 1243 C CA . ALA A 1 155 ? 26.322 -6.891 -16.735 1.00 55.16 155 ALA A CA 1
ATOM 1244 C C . ALA A 1 155 ? 27.635 -7.387 -17.364 1.00 55.16 155 ALA A C 1
ATOM 1246 O O . ALA A 1 155 ? 28.735 -6.935 -17.031 1.00 55.16 155 ALA A O 1
ATOM 1247 N N . VAL A 1 156 ? 27.513 -8.277 -18.351 1.00 61.72 156 VAL A N 1
ATOM 1248 C CA . VAL A 1 156 ? 28.645 -8.746 -19.158 1.00 61.72 156 VAL A CA 1
ATOM 1249 C C . VAL A 1 156 ? 29.341 -7.557 -19.829 1.00 61.72 156 VAL A C 1
ATOM 1251 O O . VAL A 1 156 ? 28.749 -6.811 -20.617 1.00 61.72 156 VAL A O 1
ATOM 1254 N N . LYS A 1 157 ? 30.632 -7.360 -19.534 1.00 71.00 157 LYS A N 1
ATOM 1255 C CA . LYS A 1 157 ? 31.417 -6.273 -20.136 1.00 71.00 157 LYS A CA 1
ATOM 1256 C C . LYS A 1 157 ? 31.693 -6.604 -21.606 1.00 71.00 157 LYS A C 1
ATOM 1258 O O . LYS A 1 157 ? 32.569 -7.408 -21.922 1.00 71.00 157 LYS A O 1
ATOM 1263 N N . ASN A 1 158 ? 30.942 -5.960 -22.499 1.00 77.50 158 ASN A N 1
ATOM 1264 C CA . ASN A 1 158 ? 31.146 -6.024 -23.948 1.00 77.50 158 ASN A CA 1
ATOM 1265 C C . ASN A 1 158 ? 32.480 -5.367 -24.374 1.00 77.50 158 ASN A C 1
ATOM 1267 O O . ASN A 1 158 ? 33.262 -4.905 -23.542 1.00 77.50 158 ASN A O 1
ATOM 1271 N N . VAL A 1 159 ? 32.751 -5.288 -25.681 1.00 81.44 159 VAL A N 1
ATOM 1272 C CA . VAL A 1 159 ? 34.009 -4.733 -26.225 1.00 81.44 159 VAL A CA 1
ATOM 1273 C C . VAL A 1 159 ? 34.320 -3.297 -25.760 1.00 81.44 159 VAL A C 1
ATOM 1275 O O . VAL A 1 159 ? 35.483 -2.934 -25.606 1.00 81.44 159 VAL A O 1
ATOM 1278 N N . ALA A 1 160 ? 33.296 -2.484 -25.480 1.00 82.94 160 ALA A N 1
ATOM 1279 C CA . ALA A 1 160 ? 33.442 -1.113 -24.983 1.00 82.94 160 ALA A CA 1
ATOM 1280 C C . ALA A 1 160 ? 33.436 -1.020 -23.443 1.00 82.94 160 ALA A C 1
ATOM 1282 O O . ALA A 1 160 ? 33.550 0.075 -22.880 1.00 82.94 160 ALA A O 1
ATOM 1283 N N . GLY A 1 161 ? 33.292 -2.154 -22.754 1.00 84.81 161 GLY A N 1
ATOM 1284 C CA . GLY A 1 161 ? 33.357 -2.258 -21.305 1.00 84.81 161 GLY A CA 1
ATOM 1285 C C . GLY A 1 161 ? 34.713 -1.795 -20.777 1.00 84.81 161 GLY A C 1
ATOM 1286 O O . GLY A 1 161 ? 35.765 -2.144 -21.310 1.00 84.81 161 GLY A O 1
ATOM 1287 N N . CYS A 1 162 ? 34.686 -0.991 -19.717 1.00 88.94 162 CYS A N 1
ATOM 1288 C CA . CYS A 1 162 ? 35.879 -0.400 -19.127 1.00 88.94 162 CYS A CA 1
ATOM 1289 C C . CYS A 1 162 ? 35.967 -0.665 -17.626 1.00 88.94 162 CYS A C 1
ATOM 1291 O O . CYS A 1 162 ? 34.951 -0.890 -16.960 1.00 88.94 162 CYS A O 1
ATOM 1293 N N . ILE A 1 163 ? 37.178 -0.534 -17.100 1.00 91.06 163 ILE A N 1
ATOM 1294 C CA . ILE A 1 163 ? 37.505 -0.618 -15.679 1.00 91.06 163 ILE A CA 1
ATOM 1295 C C . ILE A 1 163 ? 38.259 0.641 -15.278 1.00 91.06 163 ILE A C 1
ATOM 1297 O O . ILE A 1 163 ? 39.012 1.193 -16.080 1.00 91.06 163 ILE A O 1
ATOM 1301 N N . TYR A 1 164 ? 38.043 1.112 -14.052 1.00 93.88 164 TYR A N 1
ATOM 1302 C CA . TYR A 1 164 ? 38.841 2.202 -13.502 1.00 93.88 164 TYR A CA 1
ATOM 1303 C C . TYR A 1 164 ? 40.254 1.713 -13.205 1.00 93.88 164 TYR A C 1
ATOM 1305 O O . TYR A 1 164 ? 40.437 0.698 -12.540 1.00 93.88 164 TYR A O 1
ATOM 1313 N N . MET A 1 165 ? 41.241 2.447 -13.700 1.00 94.94 165 MET A N 1
ATOM 1314 C CA . MET A 1 165 ? 42.644 2.165 -13.454 1.00 94.94 165 MET A CA 1
ATOM 1315 C C . MET A 1 165 ? 42.977 2.411 -11.983 1.00 94.94 165 MET A C 1
ATOM 1317 O O . MET A 1 165 ? 42.516 3.386 -11.387 1.00 94.94 165 MET A O 1
ATOM 1321 N N . VAL A 1 166 ? 43.801 1.532 -11.428 1.00 95.31 166 VAL A N 1
ATOM 1322 C CA . VAL A 1 166 ? 44.346 1.625 -10.072 1.00 95.31 166 VAL A CA 1
ATOM 1323 C C . VAL A 1 166 ? 45.878 1.598 -10.133 1.00 95.31 166 VAL A C 1
ATOM 1325 O O . VAL A 1 166 ? 46.435 1.163 -11.151 1.00 95.31 166 VAL A O 1
ATOM 1328 N N . PRO A 1 167 ? 46.587 2.081 -9.099 1.00 95.88 167 PRO A N 1
ATOM 1329 C CA . PRO A 1 167 ? 48.044 2.077 -9.101 1.00 95.88 167 PRO A CA 1
ATOM 1330 C C . PRO A 1 167 ? 48.617 0.649 -9.089 1.00 95.88 167 PRO A C 1
ATOM 1332 O O . PRO A 1 167 ? 47.887 -0.344 -9.017 1.00 95.88 167 PRO A O 1
ATOM 1335 N N . GLU A 1 168 ? 49.931 0.534 -9.269 1.00 93.25 168 GLU A N 1
ATOM 1336 C CA . GLU A 1 168 ? 50.623 -0.758 -9.409 1.00 93.25 168 GLU A CA 1
ATOM 1337 C C . GLU A 1 168 ? 50.542 -1.634 -8.144 1.00 93.25 168 GLU A C 1
ATOM 1339 O O . GLU A 1 168 ? 50.420 -2.850 -8.247 1.00 93.25 168 GLU A O 1
ATOM 1344 N N . ASP A 1 169 ? 50.502 -1.031 -6.956 1.00 92.50 169 ASP A N 1
ATOM 1345 C CA . ASP A 1 169 ? 50.411 -1.722 -5.659 1.00 92.50 169 ASP A CA 1
ATOM 1346 C C . ASP A 1 169 ? 49.059 -2.418 -5.404 1.00 92.50 169 ASP A C 1
ATOM 1348 O O . ASP A 1 169 ? 48.941 -3.233 -4.488 1.00 92.50 169 ASP A O 1
ATOM 1352 N N . HIS A 1 170 ? 48.046 -2.150 -6.231 1.00 94.69 170 HIS A N 1
ATOM 1353 C CA . HIS A 1 170 ? 46.772 -2.872 -6.217 1.00 94.69 170 HIS A CA 1
ATOM 1354 C C . HIS A 1 170 ? 46.819 -4.205 -6.987 1.00 94.69 170 HIS A C 1
ATOM 1356 O O . HIS A 1 170 ? 45.914 -5.031 -6.825 1.00 94.69 170 HIS A O 1
ATOM 1362 N N . VAL A 1 171 ? 47.830 -4.430 -7.835 1.00 95.31 171 VAL A N 1
ATOM 1363 C CA . VAL A 1 171 ? 47.974 -5.672 -8.611 1.00 95.31 171 VAL A CA 1
ATOM 1364 C C . VAL A 1 171 ? 48.465 -6.786 -7.698 1.00 95.31 171 VAL A C 1
ATOM 1366 O O . VAL A 1 171 ? 49.506 -6.665 -7.059 1.00 95.31 171 VAL A O 1
ATOM 1369 N N . ARG A 1 172 ? 47.727 -7.897 -7.650 1.00 96.38 172 ARG A N 1
ATOM 1370 C CA . ARG A 1 172 ? 48.101 -9.084 -6.865 1.00 96.38 172 ARG A CA 1
ATOM 1371 C C . ARG A 1 172 ? 48.714 -10.182 -7.724 1.00 96.38 172 ARG A C 1
ATOM 1373 O O . ARG A 1 172 ? 49.560 -10.930 -7.245 1.00 96.38 172 ARG A O 1
ATOM 1380 N N . TYR A 1 173 ? 48.332 -10.242 -8.996 1.00 96.25 173 TYR A N 1
ATOM 1381 C CA . TYR A 1 173 ? 48.908 -11.148 -9.981 1.00 96.25 173 TYR A CA 1
ATOM 1382 C C . TYR A 1 173 ? 48.818 -10.538 -11.383 1.00 96.25 173 TYR A C 1
ATOM 1384 O O . TYR A 1 173 ? 47.805 -9.927 -11.723 1.00 96.25 173 TYR A O 1
ATOM 1392 N N . GLN A 1 174 ? 49.847 -10.732 -12.209 1.00 94.75 174 GLN A N 1
ATOM 1393 C CA . GLN A 1 174 ? 49.831 -10.393 -13.631 1.00 94.75 174 GLN A CA 1
ATOM 1394 C C . GLN A 1 174 ? 50.666 -11.412 -14.414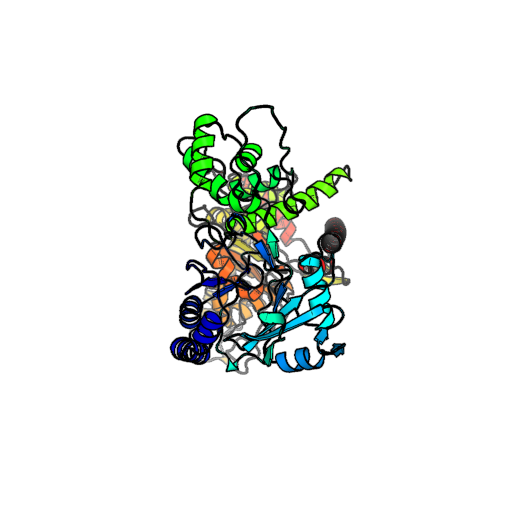 1.00 94.75 174 GLN A C 1
ATOM 1396 O O . GLN A 1 174 ? 51.819 -11.677 -14.078 1.00 94.75 174 GLN A O 1
ATOM 1401 N N . SER A 1 175 ? 50.072 -11.981 -15.458 1.00 93.94 175 SER A N 1
ATOM 1402 C CA . SER A 1 175 ? 50.729 -12.917 -16.368 1.00 93.94 175 SER A CA 1
ATOM 1403 C C . SER A 1 175 ? 51.668 -12.178 -17.336 1.00 93.94 175 SER A C 1
ATOM 1405 O O . SER A 1 175 ? 51.323 -11.078 -17.782 1.00 93.94 175 SER A O 1
ATOM 1407 N N . PRO A 1 176 ? 52.802 -12.777 -17.756 1.00 87.50 176 PRO A N 1
ATOM 1408 C CA . PRO A 1 176 ? 53.626 -12.253 -18.852 1.00 87.50 176 PRO A CA 1
ATOM 1409 C C . PRO A 1 176 ? 52.828 -11.996 -20.139 1.00 87.50 176 PRO A C 1
ATOM 1411 O O . PRO A 1 176 ? 53.122 -11.045 -20.864 1.00 87.50 176 PRO A O 1
ATOM 1414 N N . LYS A 1 177 ? 51.752 -12.768 -20.358 1.00 88.75 177 LYS A N 1
ATOM 1415 C CA . LYS A 1 177 ? 50.846 -12.614 -21.500 1.00 88.75 177 LYS A CA 1
ATOM 1416 C C . LYS A 1 177 ? 50.021 -11.330 -21.468 1.00 88.75 177 LYS A C 1
ATOM 1418 O O . LYS A 1 177 ? 49.383 -10.990 -22.460 1.00 88.75 177 LYS A O 1
ATOM 1423 N N . PHE A 1 178 ? 50.006 -10.577 -20.366 1.00 91.50 178 PHE A N 1
ATOM 1424 C CA . PHE A 1 178 ? 49.177 -9.375 -20.235 1.00 91.50 178 PHE A CA 1
ATOM 1425 C C . PHE A 1 178 ? 49.384 -8.371 -21.384 1.00 91.50 178 PHE A C 1
ATOM 1427 O O . PHE A 1 178 ? 48.408 -7.824 -21.895 1.00 91.50 178 PHE A O 1
ATOM 1434 N N . PHE A 1 179 ? 50.621 -8.190 -21.851 1.00 91.06 179 PHE A N 1
ATOM 1435 C CA . PHE A 1 179 ? 50.945 -7.256 -22.936 1.00 91.06 179 PHE A CA 1
ATOM 1436 C C . PHE A 1 179 ? 50.854 -7.864 -24.346 1.00 91.06 179 PHE A C 1
ATOM 1438 O O . PHE A 1 179 ? 51.040 -7.150 -25.331 1.00 91.06 179 PHE A O 1
ATOM 1445 N N . GLU A 1 180 ? 50.559 -9.159 -24.461 1.00 85.44 180 GLU A N 1
ATOM 1446 C CA . GLU A 1 180 ? 50.382 -9.839 -25.744 1.00 85.44 180 GLU A CA 1
ATOM 1447 C C . GLU A 1 180 ? 48.999 -9.527 -26.332 1.00 85.44 180 GLU A C 1
ATOM 1449 O O . GLU A 1 180 ? 47.988 -9.554 -25.631 1.00 85.44 180 GLU A O 1
ATOM 1454 N N . ALA A 1 181 ? 48.949 -9.246 -27.634 1.00 71.44 181 ALA A N 1
ATOM 1455 C CA . ALA A 1 181 ? 47.717 -8.970 -28.380 1.00 71.44 181 ALA A CA 1
ATOM 1456 C C . ALA A 1 181 ? 47.455 -10.029 -29.471 1.00 71.44 181 ALA A C 1
ATOM 1458 O O . ALA A 1 181 ? 46.843 -9.724 -30.493 1.00 71.44 181 ALA A O 1
ATOM 1459 N N . GLU A 1 182 ? 47.972 -11.251 -29.288 1.00 60.78 182 GLU A N 1
ATOM 1460 C CA . GLU A 1 182 ? 48.069 -12.285 -30.334 1.00 60.78 182 GLU A 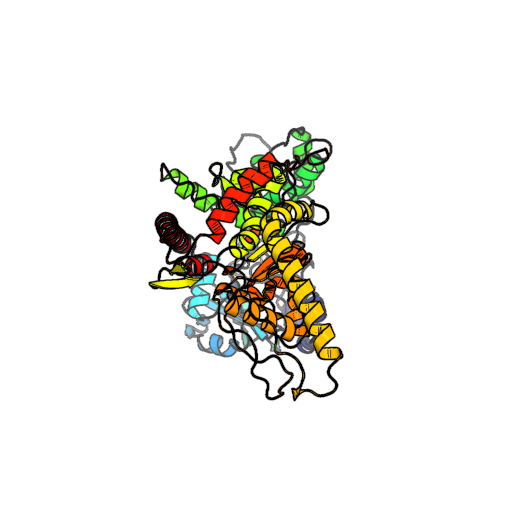CA 1
ATOM 1461 C C . GLU A 1 182 ? 46.711 -12.781 -30.868 1.00 60.78 182 GLU A C 1
ATOM 1463 O O . GLU A 1 182 ? 46.628 -13.189 -32.023 1.00 60.78 182 GLU A O 1
ATOM 1468 N N . GLU A 1 183 ? 45.628 -12.639 -30.097 1.00 65.62 183 GLU A N 1
ATOM 1469 C CA . GLU A 1 183 ? 44.262 -13.034 -30.483 1.00 65.62 183 GLU A CA 1
ATOM 1470 C C . GLU A 1 183 ? 43.358 -11.810 -30.726 1.00 65.62 183 GLU A C 1
ATOM 1472 O O . GLU A 1 183 ? 42.281 -11.657 -30.142 1.00 65.62 183 GLU A O 1
ATOM 1477 N N . ALA A 1 184 ? 43.838 -10.879 -31.556 1.00 68.62 184 ALA A N 1
ATOM 1478 C CA . ALA A 1 184 ? 43.078 -9.715 -32.001 1.00 68.62 184 ALA A CA 1
ATOM 1479 C C . ALA A 1 184 ? 42.222 -10.053 -33.236 1.00 68.62 184 ALA A C 1
ATOM 1481 O O . ALA A 1 184 ? 42.748 -10.285 -34.326 1.00 68.62 184 ALA A O 1
ATOM 1482 N N . HIS A 1 185 ? 40.896 -10.029 -33.090 1.00 77.19 185 HIS A N 1
ATOM 1483 C CA . HIS A 1 185 ? 39.966 -10.264 -34.200 1.00 77.19 185 HIS A CA 1
ATOM 1484 C C . HIS A 1 185 ? 39.424 -8.938 -34.749 1.00 77.19 185 HIS A C 1
ATOM 1486 O O . HIS A 1 185 ? 38.865 -8.158 -33.972 1.00 77.19 185 HIS A O 1
ATOM 1492 N N . PRO A 1 186 ? 39.559 -8.648 -36.059 1.00 70.38 186 PRO A N 1
ATOM 1493 C CA . PRO A 1 186 ? 38.999 -7.437 -36.645 1.00 70.38 186 PRO A CA 1
ATOM 1494 C C . PRO A 1 186 ? 37.473 -7.444 -36.533 1.00 70.38 186 PRO A C 1
ATOM 1496 O O . PRO A 1 186 ? 36.815 -8.445 -36.822 1.00 70.38 186 PRO A O 1
ATOM 1499 N N . VAL A 1 187 ? 36.900 -6.306 -36.146 1.00 62.81 187 VAL A N 1
ATOM 1500 C CA . VAL A 1 187 ? 35.447 -6.128 -36.135 1.00 62.81 187 VAL A CA 1
ATOM 1501 C C . VAL A 1 187 ? 35.007 -5.852 -37.572 1.00 62.81 187 VAL A C 1
ATOM 1503 O O . VAL A 1 187 ? 35.240 -4.771 -38.113 1.00 62.81 187 VAL A O 1
ATOM 1506 N N . THR A 1 188 ? 34.417 -6.846 -38.237 1.00 43.25 188 THR A N 1
ATOM 1507 C CA . THR A 1 188 ? 33.967 -6.702 -39.630 1.00 43.25 188 THR A CA 1
ATOM 1508 C C . THR A 1 188 ? 32.833 -5.673 -39.715 1.00 43.25 188 THR A C 1
ATOM 1510 O O . THR A 1 188 ? 31.701 -5.958 -39.329 1.00 43.25 188 THR A O 1
ATOM 1513 N N . GLN A 1 189 ? 33.121 -4.471 -40.221 1.00 35.31 189 GLN A N 1
ATOM 1514 C CA . GLN A 1 189 ? 32.093 -3.477 -40.541 1.00 35.31 189 GLN A CA 1
ATOM 1515 C C . GLN A 1 189 ? 31.382 -3.849 -41.857 1.00 35.31 189 GLN A C 1
ATOM 1517 O O . GLN A 1 189 ? 32.060 -4.181 -42.836 1.00 35.31 189 GLN A O 1
ATOM 1522 N N . PRO A 1 190 ? 30.041 -3.762 -41.948 1.00 28.67 190 PRO A N 1
ATOM 1523 C CA . PRO A 1 190 ? 29.344 -3.911 -43.220 1.00 28.67 190 PRO A CA 1
ATOM 1524 C C . PRO A 1 190 ? 29.685 -2.725 -44.139 1.00 28.67 190 PRO A C 1
ATOM 1526 O O . PRO A 1 190 ? 29.471 -1.562 -43.802 1.00 28.67 190 PRO A O 1
ATOM 1529 N N . THR A 1 191 ? 30.259 -3.018 -45.306 1.00 24.81 191 THR A N 1
ATOM 1530 C CA . THR A 1 191 ? 30.720 -2.024 -46.289 1.00 24.81 191 THR A CA 1
ATOM 1531 C C . THR A 1 191 ? 29.535 -1.371 -47.024 1.00 24.81 191 THR A C 1
ATOM 1533 O O . THR A 1 191 ? 28.612 -2.083 -47.429 1.00 24.81 191 THR A O 1
ATOM 1536 N N . PRO A 1 192 ? 29.539 -0.046 -47.279 1.00 31.75 192 PRO A N 1
ATOM 1537 C CA . PRO A 1 192 ? 28.473 0.611 -48.028 1.00 31.75 192 PRO A CA 1
ATOM 1538 C C . PRO A 1 192 ? 28.683 0.378 -49.528 1.00 31.75 192 PRO A C 1
ATOM 1540 O O . PRO A 1 192 ? 29.575 0.967 -50.135 1.00 31.75 192 PRO A O 1
ATOM 1543 N N . THR A 1 193 ? 27.860 -0.476 -50.142 1.00 24.95 193 THR A N 1
ATOM 1544 C CA . THR A 1 193 ? 27.860 -0.640 -51.604 1.00 24.95 193 THR A CA 1
ATOM 1545 C C . THR A 1 193 ? 26.636 0.040 -52.196 1.00 24.95 193 THR A C 1
ATOM 1547 O O . THR A 1 193 ? 25.493 -0.341 -51.956 1.00 24.95 193 THR A O 1
ATOM 1550 N N . THR A 1 194 ? 26.901 1.075 -52.983 1.00 34.09 194 THR A N 1
ATOM 1551 C CA . THR A 1 194 ? 25.956 1.757 -53.857 1.00 34.09 194 THR A CA 1
ATOM 1552 C C . THR A 1 194 ? 25.451 0.778 -54.914 1.00 34.09 194 THR A C 1
ATOM 1554 O O . THR A 1 194 ? 26.183 0.477 -55.850 1.00 34.09 194 THR A O 1
ATOM 1557 N N . GLN A 1 195 ? 24.227 0.277 -54.751 1.00 25.62 195 GLN A N 1
ATOM 1558 C CA . GLN A 1 195 ? 23.255 -0.112 -55.786 1.00 25.62 195 GLN A CA 1
ATOM 1559 C C . GLN A 1 195 ? 22.138 -0.897 -55.091 1.00 25.62 195 GLN A C 1
ATOM 1561 O O . GLN A 1 195 ? 22.402 -1.888 -54.420 1.00 25.62 195 GLN A O 1
ATOM 1566 N N . HIS A 1 196 ? 20.889 -0.447 -55.241 1.00 31.48 196 HIS A N 1
ATOM 1567 C CA . HIS A 1 196 ? 19.724 -1.225 -54.824 1.00 31.48 196 HIS A CA 1
ATOM 1568 C C . HIS A 1 196 ? 19.746 -2.589 -55.530 1.00 31.48 196 HIS A C 1
ATOM 1570 O O . HIS A 1 196 ? 19.725 -2.647 -56.761 1.00 31.48 196 HIS A O 1
ATOM 1576 N N . PRO A 1 197 ? 19.759 -3.674 -54.749 1.00 25.73 197 PRO A N 1
ATOM 1577 C CA . PRO A 1 197 ? 18.577 -4.518 -54.716 1.00 25.73 197 PRO A CA 1
ATOM 1578 C C . PRO A 1 197 ? 18.157 -4.781 -53.268 1.00 25.73 197 PRO A C 1
ATOM 1580 O O . PRO A 1 197 ? 18.966 -5.091 -52.402 1.00 25.73 197 PRO A O 1
ATOM 1583 N N . THR A 1 198 ? 16.867 -4.606 -53.018 1.00 32.00 198 THR A N 1
ATOM 1584 C CA . THR A 1 198 ? 16.161 -4.794 -51.750 1.00 32.00 198 THR A CA 1
ATOM 1585 C C . THR A 1 198 ? 16.593 -6.074 -51.016 1.00 32.00 198 THR A C 1
ATOM 1587 O O . THR A 1 198 ? 16.311 -7.162 -51.519 1.00 32.00 198 THR A O 1
ATOM 1590 N N . PRO A 1 199 ? 17.188 -5.993 -49.811 1.00 28.70 199 PRO A N 1
ATOM 1591 C CA . PRO A 1 199 ? 17.137 -7.073 -48.847 1.00 28.70 199 PRO A CA 1
ATOM 1592 C C . PRO A 1 199 ? 16.046 -6.735 -47.833 1.00 28.70 199 PRO A C 1
ATOM 1594 O O . PRO A 1 199 ? 16.058 -5.693 -47.181 1.00 28.70 199 PRO A O 1
ATOM 1597 N N . THR A 1 200 ? 15.060 -7.607 -47.729 1.00 35.91 200 THR A N 1
ATOM 1598 C CA . THR A 1 200 ? 14.032 -7.569 -46.695 1.00 35.91 200 THR A CA 1
ATOM 1599 C C . THR A 1 200 ? 14.711 -7.805 -45.338 1.00 35.91 200 THR A C 1
ATOM 1601 O O . THR A 1 200 ? 14.847 -8.945 -44.906 1.00 35.91 200 THR A O 1
ATOM 1604 N N . THR A 1 201 ? 15.202 -6.756 -44.674 1.00 39.66 201 THR A N 1
ATOM 1605 C CA . THR A 1 201 ? 15.680 -6.830 -43.286 1.00 39.66 201 THR A CA 1
ATOM 1606 C C . THR A 1 201 ? 14.468 -7.014 -42.381 1.00 39.66 201 THR A C 1
ATOM 1608 O O . THR A 1 201 ? 13.767 -6.063 -42.040 1.00 39.66 201 THR A O 1
ATOM 1611 N N . GLN A 1 202 ? 14.165 -8.261 -42.031 1.00 56.91 202 GLN A N 1
ATOM 1612 C CA . GLN A 1 202 ? 13.214 -8.549 -40.963 1.00 56.91 202 GLN A CA 1
ATOM 1613 C C . GLN A 1 202 ? 13.921 -8.293 -39.631 1.00 56.91 202 GLN A C 1
ATOM 1615 O O . GLN A 1 202 ? 14.746 -9.092 -39.194 1.00 56.91 202 GLN A O 1
ATOM 1620 N N . HIS A 1 203 ? 13.642 -7.144 -39.017 1.00 77.25 203 HIS A N 1
ATOM 1621 C CA . HIS A 1 203 ? 14.055 -6.874 -37.644 1.00 77.25 203 HIS A CA 1
ATOM 1622 C C . HIS A 1 203 ? 13.370 -7.865 -36.680 1.00 77.25 203 HIS A C 1
ATOM 1624 O O . HIS A 1 203 ? 12.247 -8.297 -36.965 1.00 77.25 203 HIS A O 1
ATOM 1630 N N . PRO A 1 204 ? 14.003 -8.227 -35.547 1.00 79.06 204 PRO A N 1
ATOM 1631 C CA . PRO A 1 204 ? 13.380 -9.080 -34.540 1.00 79.06 204 PRO A CA 1
ATOM 1632 C C . PRO A 1 204 ? 12.014 -8.542 -34.099 1.00 79.06 204 PRO A C 1
ATOM 1634 O O . PRO A 1 204 ? 11.856 -7.347 -33.846 1.00 79.06 204 PRO A O 1
ATOM 1637 N N . ALA A 1 205 ? 11.029 -9.434 -33.986 1.00 78.06 205 ALA A N 1
ATOM 1638 C CA . ALA A 1 205 ? 9.672 -9.084 -33.557 1.00 78.06 205 ALA A CA 1
ATOM 1639 C C . ALA A 1 205 ? 9.544 -8.922 -32.028 1.00 78.06 205 ALA A C 1
ATOM 1641 O O . ALA A 1 205 ? 8.552 -8.367 -31.545 1.00 78.06 205 ALA A O 1
ATOM 1642 N N . THR A 1 206 ? 10.554 -9.365 -31.273 1.00 83.00 2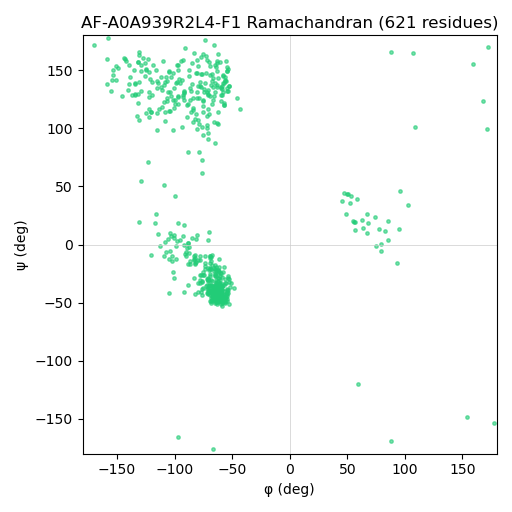06 THR A N 1
ATOM 1643 C CA . THR A 1 206 ? 10.564 -9.386 -29.805 1.00 83.00 206 THR A CA 1
ATOM 1644 C C . THR A 1 206 ? 11.886 -8.882 -29.224 1.00 83.00 206 THR A C 1
ATOM 1646 O O . THR A 1 206 ? 12.942 -9.110 -29.811 1.00 83.00 206 THR A O 1
ATOM 1649 N N . TYR A 1 207 ? 11.826 -8.287 -28.034 1.00 81.31 207 TYR A N 1
ATOM 1650 C CA . TYR A 1 207 ? 12.951 -7.903 -27.180 1.00 81.31 207 TYR A CA 1
ATOM 1651 C C . TYR A 1 207 ? 12.917 -8.748 -25.899 1.00 81.31 207 TYR A C 1
ATOM 1653 O O . TYR A 1 207 ? 11.943 -8.655 -25.159 1.00 81.31 207 TYR A O 1
ATOM 1661 N N . ASP A 1 208 ? 13.920 -9.592 -25.640 1.00 78.12 208 ASP A N 1
ATOM 1662 C CA . ASP A 1 208 ? 13.946 -10.517 -24.486 1.00 78.12 208 ASP A CA 1
ATOM 1663 C C . ASP A 1 208 ? 12.631 -11.310 -24.298 1.00 78.12 208 ASP A C 1
ATOM 1665 O O . ASP A 1 208 ? 12.079 -11.386 -23.201 1.00 78.12 208 ASP A O 1
ATOM 1669 N N . GLY A 1 209 ? 12.070 -11.829 -25.398 1.00 70.50 209 GLY A N 1
ATOM 1670 C CA . GLY A 1 209 ? 10.789 -12.555 -25.405 1.00 70.50 209 GLY A CA 1
ATOM 1671 C C . GLY A 1 209 ? 9.526 -11.677 -25.372 1.00 70.50 209 GLY A C 1
ATOM 1672 O O . GLY A 1 209 ? 8.425 -12.191 -25.532 1.00 70.50 209 GLY A O 1
ATOM 1673 N N . ILE A 1 210 ? 9.658 -10.355 -25.235 1.00 78.81 210 ILE A N 1
ATOM 1674 C CA . ILE A 1 210 ? 8.547 -9.391 -25.194 1.00 78.81 210 ILE A CA 1
ATOM 1675 C C . ILE A 1 210 ? 8.249 -8.877 -26.611 1.00 78.81 210 ILE A C 1
ATOM 1677 O O . ILE A 1 210 ? 9.148 -8.309 -27.234 1.00 78.81 210 ILE A O 1
ATOM 1681 N N . PRO A 1 211 ? 7.017 -8.975 -27.144 1.00 87.44 211 PRO A N 1
ATOM 1682 C CA . PRO A 1 211 ? 6.663 -8.364 -28.425 1.00 87.44 211 PRO A CA 1
ATOM 1683 C C . PRO A 1 211 ? 6.878 -6.845 -28.428 1.00 87.44 211 PRO A C 1
ATOM 1685 O O . PRO A 1 211 ? 6.436 -6.140 -27.514 1.00 87.44 211 PRO A O 1
ATOM 1688 N N . TYR A 1 212 ? 7.509 -6.311 -29.482 1.00 86.81 212 TYR A N 1
ATOM 1689 C CA . TYR A 1 212 ? 7.750 -4.863 -29.583 1.00 86.81 212 TYR A CA 1
ATOM 1690 C C . TYR A 1 212 ? 6.455 -4.045 -29.579 1.00 86.81 212 TYR A C 1
ATOM 1692 O O . TYR A 1 212 ? 6.457 -2.930 -29.067 1.00 86.81 212 TYR A O 1
ATOM 1700 N N . SER A 1 213 ? 5.345 -4.590 -30.087 1.00 86.12 213 SER A N 1
ATOM 1701 C CA . SER A 1 213 ? 4.023 -3.957 -30.000 1.00 86.12 213 SER A CA 1
ATOM 1702 C C . SER A 1 213 ? 3.631 -3.665 -28.548 1.00 86.12 213 SER A C 1
ATOM 1704 O O . SER A 1 213 ? 3.324 -2.523 -28.212 1.00 86.12 213 SER A O 1
ATOM 1706 N N . THR A 1 214 ? 3.750 -4.664 -27.671 1.00 83.31 214 THR A N 1
ATOM 1707 C CA . THR A 1 214 ? 3.448 -4.555 -26.237 1.00 83.31 214 THR A CA 1
ATOM 1708 C C . THR A 1 214 ? 4.390 -3.571 -25.546 1.00 83.31 214 THR A C 1
ATOM 1710 O O . THR A 1 214 ? 3.965 -2.731 -24.754 1.00 83.31 214 THR A O 1
ATOM 1713 N N . LEU A 1 215 ? 5.684 -3.635 -25.868 1.00 88.44 215 LEU A N 1
ATOM 1714 C CA . LEU A 1 215 ? 6.690 -2.748 -25.287 1.00 88.44 215 LEU A CA 1
ATOM 1715 C C . LEU A 1 215 ? 6.464 -1.276 -25.676 1.00 88.44 215 LEU A C 1
ATOM 1717 O O . LEU A 1 215 ? 6.586 -0.385 -24.833 1.00 88.44 215 LEU A O 1
ATOM 1721 N N . VAL A 1 216 ? 6.110 -1.018 -26.938 1.00 91.25 216 VAL A N 1
ATOM 1722 C CA . VAL A 1 216 ? 5.806 0.323 -27.459 1.00 91.25 216 VAL A CA 1
ATOM 1723 C C . VAL A 1 216 ? 4.554 0.902 -26.797 1.00 91.25 216 VAL A C 1
ATOM 1725 O O . VAL A 1 216 ? 4.549 2.084 -26.448 1.00 91.25 216 VAL A O 1
ATOM 1728 N N . GLU A 1 217 ? 3.523 0.088 -26.566 1.00 84.56 217 GLU A N 1
ATOM 1729 C CA . GLU A 1 217 ? 2.317 0.492 -25.833 1.00 84.56 217 GLU A CA 1
ATOM 1730 C C . GLU A 1 217 ? 2.625 0.859 -24.376 1.00 84.56 217 GLU A C 1
ATOM 1732 O O . GLU A 1 217 ? 2.311 1.972 -23.943 1.00 84.56 217 GLU A O 1
ATOM 1737 N N . CYS A 1 218 ? 3.324 -0.016 -23.642 1.00 79.38 218 CYS A N 1
ATOM 1738 C CA . CYS A 1 218 ? 3.747 0.249 -22.264 1.00 79.38 218 CYS A CA 1
ATOM 1739 C C . CYS A 1 218 ? 4.562 1.543 -22.160 1.00 79.38 218 CYS A C 1
ATOM 1741 O O . CYS A 1 218 ? 4.360 2.354 -21.254 1.00 79.38 218 CYS A O 1
ATOM 1743 N N . LEU A 1 219 ? 5.478 1.765 -23.101 1.00 86.06 219 LEU A N 1
ATOM 1744 C CA . LEU A 1 219 ? 6.312 2.960 -23.126 1.00 86.06 219 LEU A CA 1
ATOM 1745 C C . LEU A 1 219 ? 5.495 4.232 -23.413 1.00 86.06 219 LEU A C 1
ATOM 1747 O O . LEU A 1 219 ? 5.720 5.265 -22.777 1.00 86.06 219 LEU A O 1
ATOM 1751 N N . ALA A 1 220 ? 4.514 4.159 -24.317 1.00 83.00 220 ALA A N 1
ATOM 1752 C CA . ALA A 1 220 ? 3.595 5.260 -24.594 1.00 83.00 220 ALA A CA 1
ATOM 1753 C C . ALA A 1 220 ? 2.740 5.622 -23.365 1.00 83.00 220 ALA A C 1
ATOM 1755 O O . ALA A 1 220 ? 2.534 6.806 -23.082 1.00 83.00 220 ALA A O 1
ATOM 1756 N N . GLU A 1 221 ? 2.282 4.627 -22.599 1.00 79.88 221 GLU A N 1
ATOM 1757 C CA . GLU A 1 221 ? 1.558 4.827 -21.337 1.00 79.88 221 GLU A CA 1
ATOM 1758 C C . GLU A 1 221 ? 2.432 5.515 -20.282 1.00 79.88 221 GLU A C 1
ATOM 1760 O O . GLU A 1 221 ? 1.993 6.483 -19.652 1.00 79.88 221 GLU A O 1
ATOM 1765 N N . GLN A 1 222 ? 3.691 5.085 -20.133 1.00 80.44 222 GLN A N 1
ATOM 1766 C CA . GLN A 1 222 ? 4.631 5.705 -19.193 1.00 80.44 222 GLN A CA 1
ATOM 1767 C C . GLN A 1 222 ? 4.916 7.181 -19.523 1.00 80.44 222 GLN A C 1
ATOM 1769 O O . GLN A 1 222 ? 5.167 7.981 -18.620 1.00 80.44 222 GLN A O 1
ATOM 1774 N N . LEU A 1 223 ? 4.829 7.566 -20.800 1.00 78.19 223 LEU A N 1
ATOM 1775 C CA . LEU A 1 223 ? 4.958 8.954 -21.258 1.00 78.19 223 LEU A CA 1
ATOM 1776 C C . LEU A 1 223 ? 3.666 9.783 -21.118 1.00 78.19 223 LEU A C 1
ATOM 1778 O O . LEU A 1 223 ? 3.641 10.949 -21.517 1.00 78.19 223 LEU A O 1
ATOM 1782 N N . GLY A 1 224 ? 2.606 9.225 -20.526 1.00 68.69 224 GLY A N 1
ATOM 1783 C CA . GLY A 1 224 ? 1.335 9.915 -20.288 1.00 68.69 224 GLY A CA 1
ATOM 1784 C C . GLY A 1 224 ? 0.271 9.702 -21.370 1.00 68.69 224 GLY A C 1
ATOM 1785 O O . GLY A 1 224 ? -0.736 10.415 -21.363 1.00 68.69 224 GLY A O 1
ATOM 1786 N N . GLY A 1 225 ? 0.466 8.725 -22.263 1.00 72.75 225 GLY A N 1
ATOM 1787 C CA . GLY A 1 225 ? -0.474 8.339 -23.317 1.00 72.75 225 GLY A CA 1
ATOM 1788 C C . GLY A 1 225 ? -0.311 9.112 -24.631 1.00 72.75 225 GLY A C 1
ATOM 1789 O O . GLY A 1 225 ? 0.351 10.149 -24.705 1.00 72.75 225 GLY A O 1
ATOM 1790 N N . VAL A 1 226 ? -0.933 8.600 -25.699 1.00 77.19 226 VAL A N 1
ATOM 1791 C CA . VAL A 1 226 ? -0.816 9.169 -27.052 1.00 77.19 226 VAL A CA 1
ATOM 1792 C C . VAL A 1 226 ? -1.531 10.534 -27.141 1.00 77.19 226 VAL A C 1
ATOM 1794 O O . VAL A 1 226 ? -2.716 10.637 -26.812 1.00 77.19 226 VAL A O 1
ATOM 1797 N N . PRO A 1 227 ? -0.866 11.605 -27.618 1.00 75.50 227 PRO A N 1
ATOM 1798 C CA . PRO A 1 227 ? -1.457 12.942 -27.687 1.00 75.50 227 PRO A CA 1
ATOM 1799 C C . PRO A 1 227 ? -2.495 13.093 -28.813 1.00 75.50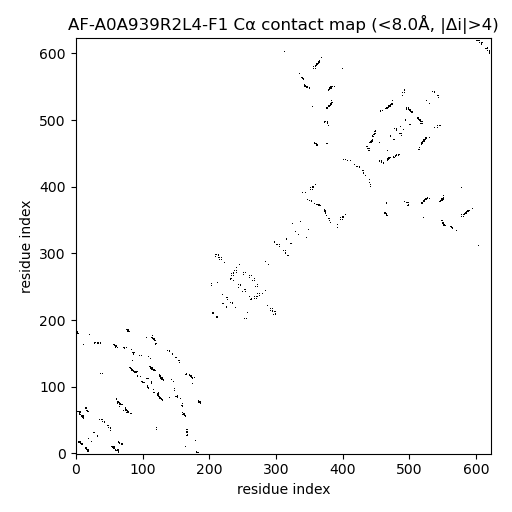 227 PRO A C 1
ATOM 1801 O O . PRO A 1 227 ? -2.240 12.771 -29.974 1.00 75.50 227 PRO A O 1
ATOM 1804 N N . VAL A 1 228 ? -3.646 13.700 -28.491 1.00 58.53 228 VAL A N 1
ATOM 1805 C CA . VAL A 1 228 ? -4.800 13.823 -29.407 1.00 58.53 228 VAL A CA 1
ATOM 1806 C C . VAL A 1 228 ? -4.518 14.774 -30.588 1.00 58.53 228 VAL A C 1
ATOM 1808 O O . VAL A 1 228 ? -4.703 14.364 -31.732 1.00 58.53 228 VAL A O 1
ATOM 1811 N N . HIS A 1 229 ? -3.989 15.992 -30.364 1.00 57.00 229 HIS A N 1
ATOM 1812 C CA . HIS A 1 229 ? -3.538 16.927 -31.420 1.00 57.00 229 HIS A CA 1
ATOM 1813 C C . HIS A 1 229 ? -2.434 17.892 -30.929 1.00 57.00 229 HIS A C 1
ATOM 1815 O O . HIS A 1 229 ? -2.400 18.253 -29.756 1.00 57.00 229 HIS A O 1
ATOM 1821 N N . GLY A 1 230 ? -1.543 18.335 -31.830 1.00 56.41 230 GLY A N 1
ATOM 1822 C CA . GLY A 1 230 ? -0.622 19.470 -31.615 1.00 56.41 230 GLY A CA 1
ATOM 1823 C C . GLY A 1 230 ? 0.787 19.158 -31.079 1.00 56.41 230 GLY A C 1
ATOM 1824 O O . GLY A 1 230 ? 1.668 19.996 -31.229 1.00 56.41 230 GLY A O 1
ATOM 1825 N N . SER A 1 231 ? 1.038 17.963 -30.525 1.00 66.56 231 SER A N 1
ATOM 1826 C CA . SER A 1 231 ? 2.354 17.581 -29.959 1.00 66.56 231 SER A CA 1
ATOM 1827 C C . SER A 1 231 ? 2.881 16.212 -30.433 1.00 66.56 231 SER A C 1
ATOM 1829 O O . SER A 1 231 ? 3.752 15.620 -29.794 1.00 66.56 231 SER A O 1
ATOM 1831 N N . ARG A 1 232 ? 2.368 15.692 -31.556 1.00 80.56 232 ARG A N 1
ATOM 1832 C CA . ARG A 1 232 ? 2.711 14.352 -32.076 1.00 80.56 232 ARG A CA 1
ATOM 1833 C C . ARG A 1 232 ? 4.195 14.214 -32.415 1.00 80.56 232 ARG A C 1
ATOM 1835 O O . ARG A 1 232 ? 4.811 13.241 -32.010 1.00 80.56 232 ARG A O 1
ATOM 1842 N N . ASN A 1 233 ? 4.792 15.225 -33.047 1.00 84.06 233 ASN A N 1
ATOM 1843 C CA . ASN A 1 233 ? 6.214 15.204 -33.395 1.00 84.06 233 ASN A CA 1
ATOM 1844 C C . ASN A 1 233 ? 7.144 15.118 -32.169 1.00 84.06 233 ASN A C 1
ATOM 1846 O O . ASN A 1 233 ? 8.087 14.336 -32.167 1.00 84.06 233 ASN A O 1
ATOM 1850 N N . ASN A 1 234 ? 6.858 15.879 -31.107 1.00 83.25 234 ASN A N 1
ATOM 1851 C CA . ASN A 1 234 ? 7.641 15.821 -29.866 1.00 83.25 234 ASN A CA 1
ATOM 1852 C C . ASN A 1 234 ? 7.458 14.476 -29.152 1.00 83.25 234 ASN A C 1
ATOM 1854 O O . ASN A 1 234 ? 8.408 13.946 -28.590 1.00 83.25 234 ASN A O 1
ATOM 1858 N N . PHE A 1 235 ? 6.252 13.908 -29.208 1.00 87.94 235 PHE A N 1
ATOM 1859 C CA . PHE A 1 235 ? 5.971 12.593 -28.643 1.00 87.94 235 PHE A CA 1
ATOM 1860 C C . PHE A 1 235 ? 6.695 11.473 -29.400 1.00 87.94 235 PHE A C 1
ATOM 1862 O O . PHE A 1 235 ? 7.359 10.656 -28.773 1.00 87.94 235 PHE A O 1
ATOM 1869 N N . ILE A 1 236 ? 6.647 11.479 -30.737 1.00 90.19 236 ILE A N 1
ATOM 1870 C CA . ILE A 1 236 ? 7.405 10.559 -31.603 1.00 90.19 236 ILE A CA 1
ATOM 1871 C C . ILE A 1 236 ? 8.901 10.666 -31.312 1.00 90.19 236 ILE A C 1
ATOM 1873 O O . ILE A 1 236 ? 9.578 9.650 -31.203 1.00 90.19 236 ILE A O 1
ATOM 1877 N N . PHE A 1 237 ? 9.412 11.884 -31.139 1.00 89.81 237 PHE A N 1
ATOM 1878 C CA . PHE A 1 237 ? 10.805 12.113 -30.781 1.00 89.81 237 PHE A CA 1
ATOM 1879 C C . PHE A 1 237 ? 11.168 11.503 -29.421 1.00 89.81 237 PHE A C 1
ATOM 1881 O O . PHE A 1 237 ? 12.166 10.797 -29.319 1.00 89.81 237 PHE A O 1
ATOM 1888 N N . SER A 1 238 ? 10.352 11.727 -28.385 1.00 89.81 238 SER A N 1
ATOM 1889 C CA . SER A 1 238 ? 10.548 11.124 -27.061 1.00 89.81 238 SER A CA 1
ATOM 1890 C C . SER A 1 238 ? 10.459 9.598 -27.101 1.00 89.81 238 SER A C 1
ATOM 1892 O O . SER A 1 238 ? 11.331 8.929 -26.551 1.00 89.81 238 SER A O 1
ATOM 1894 N N . MET A 1 239 ? 9.460 9.046 -27.795 1.00 93.56 239 MET A N 1
ATOM 1895 C CA . MET A 1 239 ? 9.323 7.605 -28.020 1.00 93.56 239 MET A CA 1
ATOM 1896 C C . MET A 1 239 ? 10.563 7.037 -28.705 1.00 93.56 239 MET A C 1
ATOM 1898 O O . MET A 1 239 ? 11.132 6.069 -28.218 1.00 93.56 239 MET A O 1
ATOM 1902 N N . ALA A 1 240 ? 11.033 7.669 -29.782 1.00 93.12 240 ALA A N 1
ATOM 1903 C CA . ALA A 1 240 ? 12.244 7.258 -30.477 1.00 93.12 240 ALA A CA 1
ATOM 1904 C C . ALA A 1 240 ? 13.468 7.332 -29.554 1.00 93.12 240 ALA A C 1
ATOM 1906 O O . ALA A 1 240 ? 14.208 6.361 -29.471 1.00 93.12 240 ALA A O 1
ATOM 1907 N N . CYS A 1 241 ? 13.644 8.408 -28.774 1.00 89.06 241 CYS A N 1
ATOM 1908 C CA . CYS A 1 241 ? 14.725 8.516 -27.787 1.00 89.06 241 CYS A CA 1
ATOM 1909 C C . CYS A 1 241 ? 14.749 7.353 -26.778 1.00 89.06 241 CYS A C 1
ATOM 1911 O O . CYS A 1 241 ? 15.823 6.962 -26.327 1.00 89.06 241 CYS A O 1
ATOM 1913 N N . HIS A 1 242 ? 13.584 6.813 -26.421 1.00 92.31 242 HIS A N 1
ATOM 1914 C CA . HIS A 1 242 ? 13.448 5.694 -25.493 1.00 92.31 242 HIS A CA 1
ATOM 1915 C C . HIS A 1 242 ? 13.525 4.317 -26.174 1.00 92.31 242 HIS A C 1
ATOM 1917 O O . HIS A 1 242 ? 14.107 3.395 -25.611 1.00 92.31 242 HIS A O 1
ATOM 1923 N N . LEU A 1 243 ? 13.017 4.167 -27.398 1.00 92.31 243 LEU A N 1
ATOM 1924 C CA . LEU A 1 243 ? 13.107 2.913 -28.152 1.00 92.31 243 LEU A CA 1
ATOM 1925 C C . LEU A 1 243 ? 14.527 2.598 -28.614 1.00 92.31 243 LEU A C 1
ATOM 1927 O O . LEU A 1 243 ? 14.859 1.434 -28.802 1.00 92.31 243 LEU A O 1
ATOM 1931 N N . ARG A 1 244 ? 15.398 3.605 -28.709 1.00 91.25 244 ARG A N 1
ATOM 1932 C CA . ARG A 1 244 ? 16.834 3.418 -28.959 1.00 91.25 244 ARG A CA 1
ATOM 1933 C C . ARG A 1 244 ? 17.500 2.419 -28.013 1.00 91.25 244 ARG A C 1
ATOM 1935 O O . ARG A 1 244 ? 18.395 1.708 -28.447 1.00 91.25 244 ARG A O 1
ATOM 1942 N N . TYR A 1 245 ? 17.047 2.337 -26.757 1.00 86.06 245 TYR A N 1
ATOM 1943 C CA . TYR A 1 245 ? 17.594 1.411 -25.754 1.00 86.06 245 TYR A CA 1
ATOM 1944 C C . TYR A 1 245 ? 17.249 -0.059 -26.030 1.00 86.06 245 TYR A C 1
ATOM 1946 O O . TYR A 1 245 ? 17.914 -0.939 -25.499 1.00 86.06 245 TYR A O 1
ATOM 1954 N N . VAL A 1 246 ? 16.217 -0.321 -26.837 1.00 88.00 246 VAL A N 1
ATOM 1955 C CA . VAL A 1 246 ? 15.715 -1.674 -27.137 1.00 88.00 246 VAL A CA 1
ATOM 1956 C C . VAL A 1 246 ? 15.759 -2.007 -28.630 1.00 88.00 246 VAL A C 1
ATOM 1958 O O . VAL A 1 246 ? 15.531 -3.148 -29.004 1.00 88.00 246 VAL A O 1
ATOM 1961 N N . CYS A 1 247 ? 16.057 -1.024 -29.485 1.00 86.88 247 CYS A N 1
ATOM 1962 C CA . CYS A 1 247 ? 16.213 -1.154 -30.939 1.00 86.88 247 CYS A CA 1
ATOM 1963 C C . CYS A 1 247 ? 17.645 -0.814 -31.399 1.00 86.88 247 CYS A C 1
ATOM 1965 O O . CYS A 1 247 ? 17.848 -0.479 -32.563 1.00 86.88 247 CYS A O 1
ATOM 1967 N N . ASN A 1 248 ? 18.626 -0.833 -30.487 1.00 83.31 248 ASN A N 1
ATOM 1968 C CA . ASN A 1 248 ? 20.058 -0.639 -30.766 1.00 83.31 248 ASN A CA 1
ATOM 1969 C C . ASN A 1 248 ? 20.392 0.604 -31.607 1.00 83.31 248 ASN A C 1
ATOM 1971 O O . ASN A 1 248 ? 21.190 0.525 -32.538 1.00 83.31 248 ASN A O 1
ATOM 1975 N N . ASP A 1 249 ? 19.762 1.744 -31.309 1.00 80.94 249 ASP A N 1
ATOM 1976 C CA . ASP A 1 249 ? 19.940 2.991 -32.075 1.00 80.94 249 ASP A CA 1
ATOM 1977 C C . ASP A 1 249 ? 19.624 2.899 -33.587 1.00 80.94 249 ASP A C 1
ATOM 1979 O O . ASP A 1 249 ? 19.913 3.830 -34.338 1.00 80.94 249 ASP A O 1
ATOM 1983 N N . ASP A 1 250 ? 18.989 1.827 -34.065 1.00 83.19 250 ASP A N 1
ATOM 1984 C CA . ASP A 1 250 ? 18.673 1.658 -35.482 1.00 83.19 250 ASP A CA 1
ATOM 1985 C C . ASP A 1 250 ? 17.393 2.431 -35.841 1.00 83.19 250 ASP A C 1
ATOM 1987 O O . ASP A 1 250 ? 16.282 2.101 -35.417 1.00 83.19 250 ASP A O 1
ATOM 1991 N N . ALA A 1 251 ? 17.544 3.482 -36.651 1.00 84.12 251 ALA A N 1
ATOM 1992 C CA . ALA A 1 251 ? 16.423 4.295 -37.114 1.00 84.12 251 ALA A CA 1
ATOM 1993 C C . ALA A 1 251 ? 15.409 3.488 -37.944 1.00 84.12 251 ALA A C 1
ATOM 1995 O O . ALA A 1 251 ? 14.209 3.722 -37.815 1.00 84.12 251 ALA A O 1
ATOM 1996 N N . GLY A 1 252 ? 15.862 2.536 -38.763 1.00 84.12 252 GLY A N 1
ATOM 1997 C CA . GLY A 1 252 ? 15.005 1.645 -39.544 1.00 84.12 252 GLY A CA 1
ATOM 1998 C C . GLY A 1 252 ? 14.213 0.690 -38.653 1.00 84.12 252 GLY A C 1
ATOM 1999 O O . GLY A 1 252 ? 13.001 0.547 -38.833 1.00 84.12 252 GLY A O 1
ATOM 2000 N N . TRP A 1 253 ? 14.857 0.134 -37.624 1.00 88.31 253 TRP A N 1
ATOM 2001 C CA . TRP A 1 253 ? 14.191 -0.723 -36.642 1.00 88.31 253 TRP A CA 1
ATOM 2002 C C . TRP A 1 253 ? 13.146 0.059 -35.846 1.00 88.31 253 TRP A C 1
ATOM 2004 O O . TRP A 1 253 ? 11.984 -0.348 -35.796 1.00 88.31 253 TRP A O 1
ATOM 2014 N N . ILE A 1 254 ? 13.502 1.235 -35.320 1.00 89.25 254 ILE A N 1
ATOM 2015 C CA . ILE A 1 254 ? 12.558 2.113 -34.612 1.00 89.25 254 ILE A CA 1
ATOM 2016 C C . ILE A 1 254 ? 11.378 2.470 -35.524 1.00 89.25 254 ILE A C 1
ATOM 2018 O O . ILE A 1 254 ? 10.231 2.405 -35.090 1.00 89.25 254 ILE A O 1
ATOM 2022 N N . MET A 1 255 ? 11.629 2.791 -36.796 1.00 90.06 255 MET A N 1
ATOM 2023 C CA . MET A 1 255 ? 10.577 3.081 -37.778 1.00 90.06 255 MET A CA 1
ATOM 2024 C C . MET A 1 255 ? 9.679 1.876 -38.088 1.00 90.06 255 MET A C 1
ATOM 2026 O O . MET A 1 255 ? 8.535 2.074 -38.495 1.00 90.06 255 MET A O 1
ATOM 2030 N N . SER A 1 256 ? 10.174 0.648 -37.917 1.00 88.62 256 SER A N 1
ATOM 2031 C CA . SER A 1 256 ? 9.388 -0.571 -38.137 1.00 88.62 256 SER A CA 1
ATOM 2032 C C . SER A 1 256 ? 8.436 -0.893 -36.980 1.00 88.62 256 SER A C 1
ATOM 2034 O O . SER A 1 256 ? 7.361 -1.437 -37.224 1.00 88.62 256 SER A O 1
ATOM 2036 N N . VAL A 1 257 ? 8.793 -0.523 -35.743 1.00 89.75 257 VAL A N 1
ATOM 2037 C CA . VAL A 1 257 ? 8.007 -0.839 -34.533 1.00 89.75 257 VAL A CA 1
ATOM 2038 C C . VAL A 1 257 ? 7.174 0.336 -34.016 1.00 89.75 257 VAL A C 1
ATOM 2040 O O . VAL A 1 257 ? 6.187 0.129 -33.316 1.00 89.75 257 VAL A O 1
ATOM 2043 N N . LEU A 1 258 ? 7.552 1.576 -34.337 1.00 90.50 258 LEU A N 1
ATOM 2044 C CA . LEU A 1 258 ? 6.885 2.781 -33.848 1.00 90.50 258 LEU A CA 1
ATOM 2045 C C . LEU A 1 258 ? 5.665 3.131 -34.727 1.00 90.50 258 LEU A C 1
ATOM 2047 O O . LEU A 1 258 ? 5.810 3.309 -35.937 1.00 90.50 258 LEU A O 1
ATOM 2051 N N . PRO A 1 259 ? 4.460 3.303 -34.154 1.00 88.81 259 PRO A N 1
ATOM 2052 C CA . PRO A 1 259 ? 3.306 3.803 -34.892 1.00 88.81 259 PRO A CA 1
ATOM 2053 C C . PRO A 1 259 ? 3.493 5.248 -35.367 1.00 88.81 259 PRO A C 1
ATOM 2055 O O . PRO A 1 259 ? 4.176 6.057 -34.740 1.00 88.81 259 PRO A O 1
ATOM 2058 N N . THR A 1 260 ? 2.799 5.617 -36.444 1.00 85.31 260 THR A N 1
ATOM 2059 C CA . THR A 1 260 ? 2.851 6.986 -36.991 1.00 85.31 260 THR A CA 1
ATOM 2060 C C . THR A 1 260 ? 2.088 8.007 -36.151 1.00 85.31 260 THR A C 1
ATOM 2062 O O . THR A 1 260 ? 2.278 9.210 -36.319 1.00 85.31 260 THR A O 1
ATOM 2065 N N . TYR A 1 261 ? 1.172 7.551 -35.287 1.00 84.62 261 TYR A N 1
ATOM 2066 C CA . TYR A 1 261 ? 0.264 8.382 -34.485 1.00 84.62 261 TYR A CA 1
ATOM 2067 C C . TYR A 1 261 ? -0.473 9.474 -35.294 1.00 84.62 261 TYR A C 1
ATOM 2069 O O . TYR A 1 261 ? -0.872 10.509 -34.756 1.00 84.62 261 TYR A O 1
ATOM 2077 N N . GLY A 1 262 ? -0.659 9.255 -36.602 1.00 79.94 262 GLY A N 1
ATOM 2078 C CA . GLY A 1 262 ? -1.282 10.208 -37.522 1.00 79.94 262 GLY A CA 1
ATOM 2079 C C . GLY A 1 262 ? -0.412 11.415 -37.907 1.00 79.94 262 GLY A C 1
ATOM 2080 O O . GLY A 1 262 ? -0.971 12.464 -38.225 1.00 79.94 262 GLY A O 1
ATOM 2081 N N . GLU A 1 263 ? 0.918 11.318 -37.819 1.00 83.38 263 GLU A N 1
ATOM 2082 C CA . GLU A 1 263 ? 1.884 12.267 -38.403 1.00 83.38 263 GLU A CA 1
ATOM 2083 C C . GLU A 1 263 ? 2.344 11.782 -39.797 1.00 83.38 263 GLU A C 1
ATOM 2085 O O . GLU A 1 263 ? 2.241 10.598 -40.124 1.00 83.38 263 GLU A O 1
ATOM 2090 N N . ASP A 1 264 ? 2.843 12.698 -40.632 1.00 87.00 264 ASP A N 1
ATOM 2091 C CA . ASP A 1 264 ? 3.413 12.368 -41.944 1.00 87.00 264 ASP A CA 1
ATOM 2092 C C . ASP A 1 264 ? 4.660 11.469 -41.826 1.00 87.00 264 ASP A C 1
ATOM 2094 O O . ASP A 1 264 ? 5.541 11.717 -40.997 1.00 87.00 264 ASP A O 1
ATOM 2098 N N . ARG A 1 265 ? 4.766 10.449 -42.689 1.00 84.88 265 ARG A N 1
ATOM 2099 C CA . ARG A 1 265 ? 5.822 9.424 -42.607 1.00 84.88 265 ARG A CA 1
ATOM 2100 C C . ARG A 1 265 ? 7.224 9.995 -42.836 1.00 84.88 265 ARG A C 1
ATOM 2102 O O . ARG A 1 265 ? 8.136 9.638 -42.097 1.00 84.88 265 ARG A O 1
ATOM 2109 N N . ALA A 1 266 ? 7.393 10.923 -43.779 1.00 83.44 266 ALA A N 1
ATOM 2110 C CA . ALA A 1 266 ? 8.691 11.556 -44.038 1.00 83.44 266 ALA A CA 1
ATOM 2111 C C . ALA A 1 266 ? 9.092 12.512 -42.901 1.00 83.44 266 ALA A C 1
ATOM 2113 O O . ALA A 1 266 ? 10.270 12.711 -42.597 1.00 83.44 266 ALA A O 1
ATOM 2114 N N . LYS A 1 267 ? 8.113 13.136 -42.241 1.00 84.31 267 LYS A N 1
ATOM 2115 C CA . LYS A 1 267 ? 8.351 13.946 -41.041 1.00 84.31 267 LYS A CA 1
ATOM 2116 C C . LYS A 1 267 ? 8.713 13.089 -39.825 1.00 84.31 267 LYS A C 1
ATOM 2118 O O . LYS A 1 267 ? 9.651 13.448 -39.121 1.00 84.31 267 LYS A O 1
ATOM 2123 N N . MET A 1 268 ? 8.037 11.962 -39.623 1.00 88.19 268 MET A N 1
ATOM 2124 C CA . MET A 1 268 ? 8.376 10.978 -38.594 1.00 88.19 268 MET A CA 1
ATOM 2125 C C . MET A 1 268 ? 9.798 10.436 -38.782 1.00 88.19 268 MET A C 1
ATOM 2127 O O . MET A 1 268 ? 10.569 10.443 -37.830 1.00 88.19 268 MET A O 1
ATOM 2131 N N . GLU A 1 269 ? 10.167 10.057 -40.006 1.00 88.44 269 GLU A N 1
ATOM 2132 C CA . GLU A 1 269 ? 11.504 9.560 -40.349 1.00 88.44 269 GLU A CA 1
ATOM 2133 C C . GLU A 1 269 ? 12.602 10.566 -39.974 1.00 88.44 269 GLU A C 1
ATOM 2135 O O . GLU A 1 269 ? 13.537 10.233 -39.245 1.00 88.44 269 GLU A O 1
ATOM 2140 N N . ARG A 1 270 ? 12.443 11.843 -40.354 1.00 86.00 270 ARG A N 1
ATOM 2141 C CA . ARG A 1 270 ? 13.363 12.920 -39.936 1.00 86.00 270 ARG A CA 1
ATOM 2142 C C . ARG A 1 270 ? 13.467 13.048 -38.416 1.00 86.00 270 ARG A C 1
ATOM 2144 O O . ARG A 1 270 ? 14.553 13.278 -37.887 1.00 86.00 270 ARG A O 1
ATOM 2151 N N . THR A 1 271 ? 12.349 12.903 -37.713 1.00 88.88 271 THR A N 1
ATOM 2152 C CA . THR A 1 271 ? 12.294 12.989 -36.251 1.00 88.88 271 THR A CA 1
ATOM 2153 C C . THR A 1 271 ? 12.977 11.796 -35.580 1.00 88.88 271 THR A C 1
ATOM 2155 O O . THR A 1 271 ? 13.710 11.999 -34.614 1.00 88.88 271 THR A O 1
ATOM 2158 N N . VAL A 1 272 ? 12.815 10.579 -36.106 1.00 89.31 272 VAL A N 1
ATOM 2159 C CA . VAL A 1 272 ? 13.514 9.381 -35.614 1.00 89.31 272 VAL A CA 1
ATOM 2160 C C . VAL A 1 272 ? 15.019 9.498 -35.855 1.00 89.31 272 VAL A C 1
ATOM 2162 O O . VAL A 1 272 ? 15.791 9.305 -34.919 1.00 89.31 272 VAL A O 1
ATOM 2165 N N . HIS A 1 273 ? 15.453 9.925 -37.045 1.00 87.62 273 HIS A N 1
ATOM 2166 C CA . HIS A 1 273 ? 16.873 10.187 -37.306 1.00 87.62 273 HIS A CA 1
ATOM 2167 C C . HIS A 1 273 ? 17.449 11.258 -36.372 1.00 87.62 273 HIS A C 1
ATOM 2169 O O . HIS A 1 273 ? 18.554 11.102 -35.850 1.00 87.62 273 HIS A O 1
ATOM 2175 N N . SER A 1 274 ? 16.687 12.320 -36.093 1.00 84.44 274 SER A N 1
ATOM 2176 C CA . SER A 1 274 ? 17.086 13.331 -35.111 1.00 84.44 274 SER A CA 1
ATOM 2177 C C . SER A 1 274 ? 17.200 12.745 -33.697 1.00 84.44 274 SER A C 1
ATOM 2179 O O . SER A 1 274 ? 18.154 13.056 -32.984 1.00 84.44 274 SER A O 1
ATOM 2181 N N . ALA A 1 275 ? 16.287 11.860 -33.294 1.00 84.50 275 ALA A N 1
ATOM 2182 C CA . ALA A 1 275 ? 16.332 11.202 -31.992 1.00 84.50 275 ALA A CA 1
ATOM 2183 C C . ALA A 1 275 ? 17.542 10.266 -31.851 1.00 84.50 275 ALA A C 1
ATOM 2185 O O . ALA A 1 275 ? 18.194 10.299 -30.807 1.00 84.50 275 ALA A O 1
ATOM 2186 N N . VAL A 1 276 ? 17.866 9.487 -32.889 1.00 83.25 276 VAL A N 1
ATOM 2187 C CA . VAL A 1 276 ? 19.037 8.591 -32.942 1.00 83.25 276 VAL A CA 1
ATOM 2188 C C . VAL A 1 276 ? 20.349 9.380 -32.917 1.00 83.25 276 VAL A C 1
ATOM 2190 O O . VAL A 1 276 ? 21.293 8.989 -32.243 1.00 83.25 276 VAL A O 1
ATOM 2193 N N . SER A 1 277 ? 20.390 10.553 -33.554 1.00 79.19 277 SER A N 1
ATOM 2194 C CA . SER A 1 277 ? 21.586 11.411 -33.569 1.00 79.19 277 SER A CA 1
ATOM 2195 C C . SER A 1 277 ? 21.941 12.053 -32.217 1.00 79.19 277 SER A C 1
ATOM 2197 O O . SER A 1 277 ? 23.007 12.653 -32.075 1.00 79.19 277 SER A O 1
ATOM 2199 N N . ARG A 1 278 ? 21.065 11.965 -31.206 1.00 75.06 278 ARG A N 1
ATOM 2200 C CA . ARG A 1 278 ? 21.343 12.518 -29.873 1.00 75.06 278 ARG A CA 1
ATOM 2201 C C . ARG A 1 278 ? 22.229 11.597 -29.047 1.00 75.06 278 ARG A C 1
ATOM 2203 O O . ARG A 1 278 ? 22.075 10.384 -29.081 1.00 75.06 278 ARG A O 1
ATOM 2210 N N . SER A 1 279 ? 23.060 12.184 -28.192 1.00 66.12 279 SER A N 1
ATOM 2211 C CA . SER A 1 279 ? 23.752 11.431 -27.141 1.00 66.12 279 SER A CA 1
ATOM 2212 C C . SER A 1 279 ? 22.739 10.717 -26.231 1.00 66.12 279 SER A C 1
ATOM 2214 O O . SER A 1 279 ? 21.748 11.323 -25.807 1.00 66.12 279 SER A O 1
ATOM 2216 N N . GLN A 1 280 ? 22.968 9.427 -25.987 1.00 68.25 280 GLN A N 1
ATOM 2217 C CA . GLN A 1 280 ? 22.141 8.558 -25.149 1.00 68.25 280 GLN A CA 1
ATOM 2218 C C . GLN A 1 280 ? 22.867 8.252 -23.841 1.00 68.25 280 GLN A C 1
ATOM 2220 O O . GLN A 1 280 ? 24.089 8.117 -23.810 1.00 68.25 280 GLN A O 1
ATOM 2225 N N . SER A 1 281 ? 22.109 8.150 -22.751 1.00 66.75 281 SER A N 1
ATOM 2226 C CA . SER A 1 281 ? 22.648 7.715 -21.462 1.00 66.75 281 SER A CA 1
ATOM 2227 C C . SER A 1 281 ? 23.066 6.248 -21.541 1.00 66.75 281 SER A C 1
ATOM 2229 O O . SER A 1 281 ? 22.409 5.451 -22.199 1.00 66.75 281 SER A O 1
ATOM 2231 N N . ARG A 1 282 ? 24.122 5.868 -20.816 1.00 56.81 282 ARG A N 1
ATOM 2232 C CA . ARG A 1 282 ? 24.525 4.460 -20.668 1.00 56.81 282 ARG A CA 1
ATOM 2233 C C . ARG A 1 282 ? 23.533 3.654 -19.822 1.00 56.81 282 ARG A C 1
ATOM 2235 O O . ARG A 1 282 ? 23.436 2.442 -19.969 1.00 56.81 282 ARG A O 1
ATOM 2242 N N . TYR A 1 283 ? 22.804 4.329 -18.938 1.00 64.25 283 TYR A N 1
ATOM 2243 C CA . TYR A 1 283 ? 21.771 3.713 -18.115 1.00 64.25 283 TYR A CA 1
ATOM 2244 C C . TYR A 1 283 ? 20.426 3.823 -18.810 1.00 64.25 283 TYR A C 1
ATOM 2246 O O . TYR A 1 283 ? 20.023 4.930 -19.189 1.00 64.25 283 TYR A O 1
ATOM 2254 N N . ILE A 1 284 ? 19.737 2.685 -18.919 1.00 77.00 284 ILE A N 1
ATOM 2255 C CA . ILE A 1 284 ? 18.345 2.630 -19.354 1.00 77.00 284 ILE A CA 1
ATOM 2256 C C . ILE A 1 284 ? 17.532 3.520 -18.401 1.00 77.00 284 ILE A C 1
ATOM 2258 O O . ILE A 1 284 ? 17.544 3.278 -17.193 1.00 77.00 284 ILE A O 1
ATOM 2262 N N . PRO A 1 285 ? 16.850 4.564 -18.901 1.00 79.12 285 PRO A N 1
ATOM 2263 C CA . PRO A 1 285 ? 16.038 5.430 -18.067 1.00 79.12 285 PRO A CA 1
ATOM 2264 C C . PRO A 1 285 ? 14.964 4.627 -17.333 1.00 79.12 285 PRO A C 1
ATOM 2266 O O . PRO A 1 285 ? 14.386 3.705 -17.904 1.00 79.12 285 PRO A O 1
ATOM 2269 N N . GLU A 1 286 ? 14.633 5.027 -1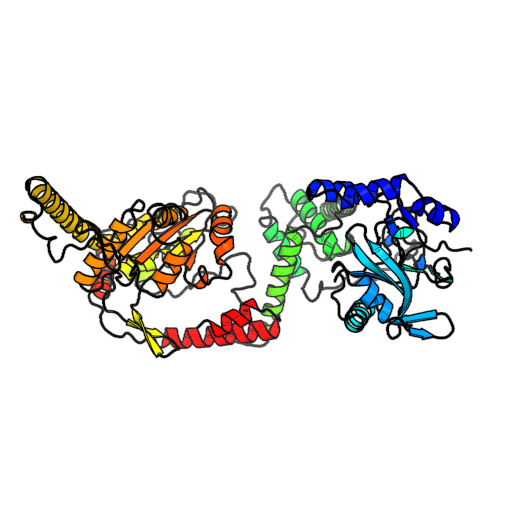6.106 1.00 68.19 286 GLU A N 1
ATOM 2270 C CA . GLU A 1 286 ? 13.645 4.340 -15.257 1.00 68.19 286 GLU A CA 1
ATOM 2271 C C . GLU A 1 286 ? 12.293 4.138 -15.967 1.00 68.19 286 GLU A C 1
ATOM 2273 O O . GLU A 1 286 ? 11.621 3.130 -15.783 1.00 68.19 286 GLU A O 1
ATOM 2278 N N . ILE A 1 287 ? 11.922 5.073 -16.849 1.00 73.00 287 ILE A N 1
ATOM 2279 C CA . ILE A 1 287 ? 10.712 4.986 -17.674 1.00 73.00 287 ILE A CA 1
ATOM 2280 C C . ILE A 1 287 ? 10.737 3.795 -18.649 1.00 73.00 287 ILE A C 1
ATOM 2282 O O . ILE A 1 287 ? 9.710 3.159 -18.864 1.00 73.00 287 ILE A O 1
ATOM 2286 N N . VAL A 1 288 ? 11.908 3.472 -19.206 1.00 82.25 288 VAL A N 1
ATOM 2287 C CA . VAL A 1 288 ? 12.110 2.338 -20.116 1.00 82.25 288 VAL A CA 1
ATOM 2288 C C . VAL A 1 288 ? 12.219 1.044 -19.315 1.00 82.25 288 VAL A C 1
ATOM 2290 O O . VAL A 1 288 ? 11.597 0.063 -19.695 1.00 82.25 288 VAL A O 1
ATOM 2293 N N . GLN A 1 289 ? 12.913 1.053 -18.171 1.00 72.25 289 GLN A N 1
ATOM 2294 C CA . GLN A 1 289 ? 12.967 -0.107 -17.269 1.00 72.25 289 GLN A CA 1
ATOM 2295 C C . GLN A 1 289 ? 11.565 -0.515 -16.804 1.00 72.25 289 GLN A C 1
ATOM 2297 O O . GLN A 1 289 ? 11.183 -1.669 -16.960 1.00 72.25 289 GLN A O 1
ATOM 2302 N N . ARG A 1 290 ? 10.755 0.445 -16.336 1.00 61.12 290 ARG A N 1
ATOM 2303 C CA . ARG A 1 290 ? 9.354 0.198 -15.966 1.00 61.12 290 ARG A CA 1
ATOM 2304 C C . ARG A 1 290 ? 8.529 -0.320 -17.140 1.00 61.12 290 ARG A C 1
ATOM 2306 O O . ARG A 1 290 ? 7.742 -1.241 -16.953 1.00 61.12 290 ARG A O 1
ATOM 2313 N N . ALA A 1 291 ? 8.708 0.239 -18.339 1.00 76.75 291 ALA A N 1
ATOM 2314 C CA . ALA A 1 291 ? 8.007 -0.238 -19.530 1.00 76.75 291 ALA A CA 1
ATOM 2315 C C . ALA A 1 291 ? 8.371 -1.693 -19.878 1.00 76.75 291 ALA A C 1
ATOM 2317 O O . ALA A 1 291 ? 7.468 -2.465 -20.182 1.00 76.75 291 ALA A O 1
ATOM 2318 N N . ILE A 1 292 ? 9.650 -2.077 -19.778 1.00 79.75 292 ILE A N 1
ATOM 2319 C CA . ILE A 1 292 ? 10.116 -3.460 -19.978 1.00 79.75 292 ILE A CA 1
ATOM 2320 C C . ILE A 1 292 ? 9.517 -4.378 -18.909 1.00 79.75 292 ILE A C 1
ATOM 2322 O O . ILE A 1 292 ? 8.938 -5.397 -19.268 1.00 79.75 292 ILE A O 1
ATOM 2326 N N . SER A 1 293 ? 9.588 -4.020 -17.622 1.00 69.00 293 SER A N 1
ATOM 2327 C CA . SER A 1 293 ? 9.019 -4.835 -16.537 1.00 69.00 293 SER A CA 1
ATOM 2328 C C . SER A 1 293 ? 7.518 -5.075 -16.729 1.00 69.00 293 SER A C 1
ATOM 2330 O O . SER A 1 293 ? 7.073 -6.217 -16.688 1.00 69.00 293 SER A O 1
ATOM 2332 N N . ILE A 1 294 ? 6.743 -4.025 -17.029 1.00 67.06 294 ILE A N 1
ATOM 2333 C CA . ILE A 1 294 ? 5.297 -4.145 -17.287 1.00 67.06 294 ILE A CA 1
ATOM 2334 C C . ILE A 1 294 ? 5.038 -4.988 -18.543 1.00 67.06 294 ILE A C 1
ATOM 2336 O O . ILE A 1 294 ? 4.160 -5.848 -18.544 1.00 67.06 294 ILE A O 1
ATOM 2340 N N . ALA A 1 295 ? 5.799 -4.766 -19.619 1.00 77.31 295 ALA A N 1
ATOM 2341 C CA . ALA A 1 295 ? 5.631 -5.509 -20.865 1.00 77.31 295 ALA A CA 1
ATOM 2342 C C . ALA A 1 295 ? 6.009 -6.995 -20.723 1.00 77.31 295 ALA A C 1
ATOM 2344 O O . ALA A 1 295 ? 5.393 -7.839 -21.375 1.00 77.31 295 ALA A O 1
ATOM 2345 N N . ARG A 1 296 ? 6.968 -7.325 -19.848 1.00 78.88 296 ARG A N 1
ATOM 2346 C CA . ARG A 1 296 ? 7.341 -8.703 -19.509 1.00 78.88 296 ARG A CA 1
ATOM 2347 C C . ARG A 1 296 ? 6.175 -9.423 -18.844 1.00 78.88 296 ARG A C 1
ATOM 2349 O O . ARG A 1 296 ? 5.755 -10.457 -19.348 1.00 78.88 296 ARG A O 1
ATOM 2356 N N . VAL A 1 297 ? 5.567 -8.807 -17.828 1.00 58.91 297 VAL A N 1
ATOM 2357 C CA . VAL A 1 297 ? 4.378 -9.368 -17.169 1.00 58.91 297 VAL A CA 1
ATOM 2358 C C . VAL A 1 297 ? 3.207 -9.517 -18.154 1.00 58.91 297 VAL A C 1
ATOM 2360 O O . VAL A 1 297 ? 2.631 -10.599 -18.245 1.00 58.91 297 VAL A O 1
ATOM 2363 N N . ARG A 1 298 ? 2.936 -8.502 -18.999 1.00 68.94 298 ARG A N 1
ATOM 2364 C CA . ARG A 1 298 ? 1.921 -8.582 -20.079 1.00 68.94 298 ARG A CA 1
ATOM 2365 C C . ARG A 1 298 ? 2.129 -9.769 -21.018 1.00 68.94 298 ARG A C 1
ATOM 2367 O O . ARG A 1 298 ? 1.159 -10.388 -21.446 1.00 68.94 298 ARG A O 1
ATOM 2374 N N . SER A 1 299 ? 3.379 -10.060 -21.371 1.00 66.12 299 SER A N 1
ATOM 2375 C CA . SER A 1 299 ? 3.720 -11.088 -22.364 1.00 66.12 299 SER A CA 1
ATOM 2376 C C . SER A 1 299 ? 3.674 -12.503 -21.781 1.00 66.12 299 SER A C 1
ATOM 2378 O O . SER A 1 299 ? 3.253 -13.430 -22.476 1.00 66.12 299 SER A O 1
ATOM 2380 N N . CYS A 1 300 ? 4.022 -12.665 -20.499 1.00 57.44 300 CYS A N 1
ATOM 2381 C CA . CYS A 1 300 ? 3.848 -13.927 -19.776 1.00 57.44 300 CYS A CA 1
ATOM 2382 C C . CYS A 1 300 ? 2.358 -14.288 -19.638 1.00 57.44 300 CYS A C 1
ATOM 2384 O O . CYS A 1 300 ? 1.965 -15.411 -19.939 1.00 57.44 300 CYS A O 1
ATOM 2386 N N . VAL A 1 301 ? 1.507 -13.311 -19.302 1.00 49.28 301 VAL A N 1
ATOM 2387 C CA . VAL A 1 301 ? 0.051 -13.504 -19.173 1.00 49.28 301 VAL A CA 1
ATOM 2388 C C . VAL A 1 301 ? -0.644 -13.718 -20.527 1.00 49.28 301 VAL A C 1
ATOM 2390 O O . VAL A 1 301 ? -1.561 -14.526 -20.647 1.00 49.28 301 VAL A O 1
ATOM 2393 N N . GLY A 1 302 ? -0.217 -13.023 -21.587 1.00 47.31 302 GLY A N 1
ATOM 2394 C CA . GLY A 1 302 ? -0.795 -13.214 -22.926 1.00 47.31 302 GLY A CA 1
ATOM 2395 C C . GLY A 1 302 ? -0.628 -14.641 -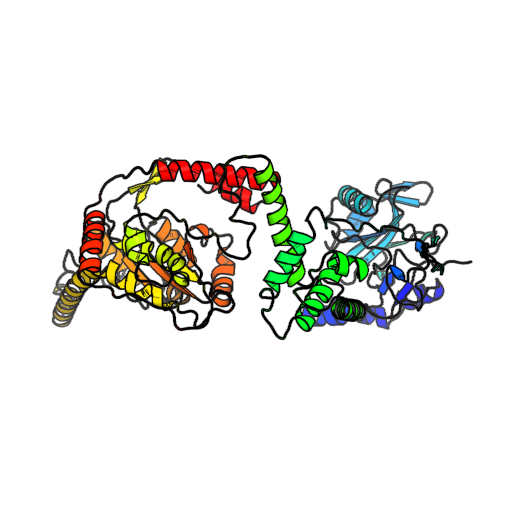23.467 1.00 47.31 302 GLY A C 1
ATOM 2396 O O . GLY A 1 302 ? -1.428 -15.085 -24.289 1.00 47.31 302 GLY A O 1
ATOM 2397 N N . SER A 1 303 ? 0.379 -15.369 -22.976 1.00 42.59 303 SER A N 1
ATOM 2398 C CA . SER A 1 303 ? 0.670 -16.751 -23.369 1.00 42.59 303 SER A CA 1
ATOM 2399 C C . SER A 1 303 ? -0.183 -17.781 -22.611 1.00 42.59 303 SER A C 1
ATOM 2401 O O . SER A 1 303 ? -0.509 -18.818 -23.185 1.00 42.59 303 SER A O 1
ATOM 2403 N N . THR A 1 304 ? -0.618 -17.492 -21.377 1.00 36.91 304 THR A N 1
ATOM 2404 C CA . THR A 1 304 ? -1.532 -18.363 -20.609 1.00 36.91 304 THR A CA 1
ATOM 2405 C C . THR A 1 304 ? -2.991 -18.226 -21.062 1.00 36.91 304 THR A C 1
ATOM 2407 O O . THR A 1 304 ? -3.698 -19.227 -21.146 1.00 36.91 304 THR A O 1
ATOM 2410 N N . ILE A 1 305 ? -3.425 -17.034 -21.491 1.00 35.66 305 ILE A N 1
ATOM 2411 C CA . ILE A 1 305 ? -4.783 -16.807 -22.036 1.00 35.66 305 ILE A CA 1
ATOM 2412 C C . ILE A 1 305 ? -4.991 -17.508 -23.394 1.00 35.66 305 ILE A C 1
ATOM 2414 O O . ILE A 1 305 ? -6.096 -17.936 -23.713 1.00 35.66 305 ILE A O 1
ATOM 2418 N N . ALA A 1 306 ? -3.938 -17.676 -24.202 1.00 35.12 306 ALA A N 1
ATOM 2419 C CA . ALA A 1 306 ? -4.041 -18.360 -25.496 1.00 35.12 306 ALA A CA 1
ATOM 2420 C C . ALA A 1 306 ? -4.207 -19.891 -25.377 1.00 35.12 306 ALA A C 1
ATOM 2422 O O . ALA A 1 306 ? -4.591 -20.534 -26.355 1.00 35.12 306 ALA A O 1
ATOM 2423 N N . ALA A 1 307 ? -3.926 -20.469 -24.203 1.00 34.66 307 ALA A N 1
ATOM 2424 C CA . ALA A 1 307 ? -4.009 -21.907 -23.945 1.00 34.66 307 ALA A CA 1
ATOM 2425 C C . ALA A 1 307 ? -5.266 -22.333 -23.158 1.00 34.66 307 ALA A C 1
ATOM 2427 O O . ALA A 1 307 ? -5.544 -23.529 -23.085 1.00 34.66 307 ALA A O 1
ATOM 2428 N N . GLY A 1 308 ? -6.046 -21.391 -22.616 1.00 28.88 308 GLY A N 1
ATOM 2429 C CA . GLY A 1 308 ? -7.261 -21.673 -21.850 1.00 28.88 308 GLY A CA 1
ATOM 2430 C C . GLY A 1 308 ? -8.444 -20.832 -22.319 1.00 28.88 308 GLY A C 1
ATOM 2431 O O . GLY A 1 308 ? -8.522 -19.637 -22.044 1.00 28.88 308 GLY A O 1
ATOM 2432 N N . GLU A 1 309 ? -9.404 -21.459 -23.001 1.00 32.72 309 GLU A N 1
ATOM 2433 C CA . GLU A 1 309 ? -10.754 -20.905 -23.091 1.00 32.72 309 GLU A CA 1
ATOM 2434 C C . GLU A 1 309 ? -11.350 -20.853 -21.673 1.00 32.72 309 GLU A C 1
ATOM 2436 O O . GLU A 1 309 ? -11.745 -21.875 -21.122 1.00 32.72 309 GLU A O 1
ATOM 2441 N N . GLY A 1 310 ? -11.411 -19.651 -21.094 1.00 32.75 310 GLY A N 1
ATOM 2442 C CA . GLY A 1 310 ? -12.108 -19.369 -19.837 1.00 32.75 310 GLY A CA 1
ATOM 2443 C C . GLY A 1 310 ? -11.171 -19.097 -18.662 1.00 32.75 310 GLY A C 1
ATOM 2444 O O . GLY A 1 310 ? -10.659 -20.018 -18.040 1.00 32.75 310 GLY A O 1
ATOM 2445 N N . GLY A 1 311 ? -10.996 -17.821 -18.323 1.00 29.00 311 GLY A N 1
ATOM 2446 C CA . GLY A 1 311 ? -10.313 -17.408 -17.097 1.00 29.00 311 GLY A CA 1
ATOM 2447 C C . GLY A 1 311 ? -10.061 -15.905 -17.071 1.00 29.00 311 GLY A C 1
ATOM 2448 O O . GLY A 1 311 ? -9.110 -15.417 -17.673 1.00 29.00 311 GLY A O 1
ATOM 2449 N N . GLU A 1 312 ? -10.911 -15.157 -16.367 1.00 34.25 312 GLU A N 1
ATOM 2450 C CA . GLU A 1 312 ? -10.793 -13.706 -16.142 1.00 34.25 312 GLU A CA 1
ATOM 2451 C C . GLU A 1 312 ? -9.620 -13.308 -15.200 1.00 34.25 312 GLU A C 1
ATOM 2453 O O . GLU A 1 312 ? -9.510 -12.146 -14.815 1.00 34.25 312 GLU A O 1
ATOM 2458 N N . GLY A 1 313 ? -8.711 -14.229 -14.850 1.00 35.41 313 GLY A N 1
ATOM 2459 C CA . GLY A 1 313 ? -7.650 -14.030 -13.844 1.00 35.41 313 GLY A CA 1
ATOM 2460 C C . GLY A 1 313 ? -6.380 -13.295 -14.313 1.00 35.41 313 GLY A C 1
ATOM 2461 O O . GLY A 1 313 ? -5.614 -12.781 -13.503 1.00 35.41 313 GLY A O 1
ATOM 2462 N N . GLY A 1 314 ? -6.140 -13.146 -15.622 1.00 35.09 314 GLY A N 1
ATOM 2463 C CA . GLY A 1 314 ? -4.867 -12.598 -16.134 1.00 35.09 314 GLY A CA 1
ATOM 2464 C C . GLY A 1 314 ? -4.643 -11.080 -15.955 1.00 35.09 314 GLY A C 1
ATOM 2465 O O . GLY A 1 314 ? -3.554 -10.565 -16.214 1.00 35.09 314 GLY A O 1
ATOM 2466 N N . LEU A 1 315 ? -5.652 -10.309 -15.544 1.00 41.41 315 LEU A N 1
ATOM 2467 C CA . LEU A 1 315 ? -5.621 -8.842 -15.663 1.00 41.41 315 LEU A CA 1
ATOM 2468 C C . LEU A 1 315 ? -4.878 -8.090 -14.542 1.00 41.41 315 LEU A C 1
ATOM 2470 O O . LEU A 1 315 ? -4.603 -6.900 -14.716 1.00 41.41 315 LEU A O 1
ATOM 2474 N N . LEU A 1 316 ? -4.530 -8.719 -13.411 1.00 42.47 316 LEU A N 1
ATOM 2475 C CA . LEU A 1 316 ? -4.087 -7.956 -12.232 1.00 42.47 316 LEU A CA 1
ATOM 2476 C C . LEU A 1 316 ? -2.653 -7.399 -12.308 1.00 42.47 316 LEU A C 1
ATOM 2478 O O . LEU A 1 316 ? -2.398 -6.322 -11.771 1.00 42.47 316 LEU A O 1
ATOM 2482 N N . TYR A 1 317 ? -1.722 -8.084 -12.979 1.00 41.38 317 TYR A N 1
ATOM 2483 C CA . TYR A 1 317 ? -0.279 -7.780 -12.860 1.00 41.38 317 TYR A CA 1
ATOM 2484 C C . TYR A 1 317 ? 0.333 -7.107 -14.096 1.00 41.38 317 TYR A C 1
ATOM 2486 O O . TYR A 1 317 ? 1.468 -6.635 -14.084 1.00 41.38 317 TYR A O 1
ATOM 2494 N N . SER A 1 318 ? -0.457 -7.000 -15.159 1.00 40.62 318 SER A N 1
ATOM 2495 C CA . SER A 1 318 ? -0.020 -6.595 -16.493 1.00 40.62 318 SER A CA 1
ATOM 2496 C C . SER A 1 318 ? -0.287 -5.116 -16.810 1.00 40.62 318 SER A C 1
ATOM 2498 O O . SER A 1 318 ? 0.228 -4.587 -17.788 1.00 40.62 318 SER A O 1
ATOM 2500 N N . SER A 1 319 ? -1.074 -4.390 -16.016 1.00 45.34 319 SER A N 1
ATOM 2501 C CA . SER A 1 319 ? -1.503 -3.018 -16.330 1.00 45.34 319 SER A CA 1
ATOM 2502 C C . SER A 1 319 ? -0.953 -1.995 -15.319 1.00 45.34 319 SER A C 1
ATOM 2504 O O . SER A 1 319 ? -1.057 -2.221 -14.117 1.00 45.34 319 SER A O 1
ATOM 2506 N N . PRO A 1 320 ? -0.412 -0.827 -15.744 1.00 50.47 320 PRO A N 1
ATOM 2507 C CA . PRO A 1 320 ? -0.105 0.271 -14.823 1.00 50.47 320 PRO A CA 1
ATOM 2508 C C . PRO A 1 320 ? -1.376 0.925 -14.263 1.00 50.47 320 PRO A C 1
ATOM 2510 O O . PRO A 1 320 ? -1.295 1.758 -13.359 1.00 50.47 320 PRO A O 1
ATOM 2513 N N . ASN A 1 321 ? -2.542 0.582 -14.816 1.00 57.78 321 ASN A N 1
ATOM 2514 C CA . ASN A 1 321 ? -3.836 0.922 -14.256 1.00 57.78 321 ASN A CA 1
ATOM 2515 C C . ASN A 1 321 ? -4.333 -0.236 -13.375 1.00 57.78 321 ASN A C 1
ATOM 2517 O O . ASN A 1 321 ? -4.163 -1.390 -13.767 1.00 57.78 321 ASN A O 1
ATOM 2521 N N . PRO A 1 322 ? -4.978 0.064 -12.233 1.00 69.19 322 PRO A N 1
ATOM 2522 C CA . PRO A 1 322 ? -5.636 -0.941 -11.409 1.00 69.19 322 PRO A CA 1
ATOM 2523 C C . PRO A 1 322 ? -6.657 -1.735 -12.237 1.00 69.19 322 PRO A C 1
ATOM 2525 O O . PRO A 1 322 ? -7.140 -1.212 -13.251 1.00 69.19 322 PRO A O 1
ATOM 2528 N N . PRO A 1 323 ? -7.012 -2.955 -11.796 1.00 74.56 323 PRO A N 1
ATOM 2529 C CA . PRO A 1 323 ? -8.029 -3.759 -12.460 1.00 74.56 323 PRO A CA 1
ATOM 2530 C C . PRO A 1 323 ? -9.338 -2.978 -12.606 1.00 74.56 323 PRO A C 1
ATOM 2532 O O . PRO A 1 323 ? -9.669 -2.108 -11.788 1.00 74.56 323 PRO A O 1
ATOM 2535 N N . GLU A 1 324 ? -10.075 -3.278 -13.675 1.00 78.75 324 GLU A N 1
ATOM 2536 C CA . GLU A 1 324 ? -11.383 -2.674 -13.896 1.00 78.75 324 GLU A CA 1
ATOM 2537 C C . GLU A 1 324 ? -12.371 -3.090 -12.801 1.00 78.75 324 GLU A C 1
ATOM 2539 O O . GLU A 1 324 ? -12.244 -4.128 -12.151 1.00 78.75 324 GLU A O 1
ATOM 2544 N N . MET A 1 325 ? -13.355 -2.228 -12.553 1.00 86.06 325 MET A N 1
ATOM 2545 C CA . MET A 1 325 ? -14.387 -2.509 -11.563 1.00 86.06 325 MET A CA 1
ATOM 2546 C C . MET A 1 325 ? -15.309 -3.619 -12.087 1.00 86.06 325 MET A C 1
ATOM 2548 O O . MET A 1 325 ? -15.785 -3.480 -13.213 1.00 86.06 325 MET A O 1
ATOM 2552 N N . PRO A 1 326 ? -15.633 -4.648 -11.282 1.00 87.06 326 PRO A N 1
ATOM 2553 C CA . PRO A 1 326 ? -16.553 -5.699 -11.701 1.00 87.06 326 PRO A CA 1
ATOM 2554 C C . PRO A 1 326 ? -17.912 -5.140 -12.131 1.00 87.06 326 PRO A C 1
ATOM 2556 O O . PRO A 1 326 ? -18.453 -4.234 -11.488 1.00 87.06 326 PRO A O 1
ATOM 2559 N N . GLU A 1 327 ? -18.491 -5.711 -13.187 1.00 86.75 327 GLU A N 1
ATOM 2560 C CA . GLU A 1 327 ? -19.827 -5.325 -13.659 1.00 86.75 327 GLU A CA 1
ATOM 2561 C C . GLU A 1 327 ? -20.925 -5.767 -12.679 1.00 86.75 327 GLU A C 1
ATOM 2563 O O . GLU A 1 327 ? -21.911 -5.057 -12.454 1.00 86.75 327 GLU A O 1
ATOM 2568 N N . LEU A 1 328 ? -20.737 -6.933 -12.053 1.00 89.62 328 LEU A N 1
ATOM 2569 C CA . LEU A 1 328 ? -21.660 -7.513 -11.086 1.00 89.62 328 LEU A CA 1
ATOM 2570 C C . LEU A 1 328 ? -21.260 -7.122 -9.663 1.00 89.62 328 LEU A C 1
ATOM 2572 O O . LEU A 1 328 ? -20.368 -7.702 -9.055 1.00 89.62 328 LEU A O 1
ATOM 2576 N N . LEU A 1 329 ? -21.961 -6.133 -9.113 1.00 92.06 329 LEU A N 1
ATOM 2577 C CA . LEU A 1 329 ? -21.748 -5.666 -7.742 1.00 92.06 329 LEU A CA 1
ATOM 2578 C C . LEU A 1 329 ? -22.867 -6.149 -6.807 1.00 92.06 329 LEU A C 1
ATOM 2580 O O . LEU A 1 329 ? -24.024 -6.215 -7.233 1.00 92.06 329 LEU A O 1
ATOM 2584 N N . PRO A 1 330 ? -22.596 -6.391 -5.511 1.00 93.69 330 PRO A N 1
ATOM 2585 C CA . PRO A 1 330 ? -23.653 -6.608 -4.526 1.00 93.69 330 PRO A CA 1
ATOM 2586 C C . PRO A 1 330 ? -24.636 -5.430 -4.489 1.00 93.69 330 PRO A C 1
ATOM 2588 O O . PRO A 1 330 ? -24.229 -4.274 -4.613 1.00 93.69 330 PRO A O 1
ATOM 2591 N N . ARG A 1 331 ? -25.934 -5.693 -4.272 1.00 96.69 331 ARG A N 1
ATOM 2592 C CA . ARG A 1 331 ? -26.998 -4.664 -4.353 1.00 96.69 331 ARG A CA 1
ATOM 2593 C C . ARG A 1 331 ? -26.741 -3.437 -3.470 1.00 96.69 331 ARG A C 1
ATOM 2595 O O . ARG A 1 331 ? -26.998 -2.315 -3.897 1.00 96.69 331 ARG A O 1
ATOM 2602 N N . LEU A 1 332 ? -26.202 -3.638 -2.266 1.00 97.25 332 LEU A N 1
ATOM 2603 C CA . LEU A 1 332 ? -25.809 -2.543 -1.374 1.00 97.25 332 LEU A CA 1
ATOM 2604 C C . LEU A 1 332 ? -24.698 -1.676 -1.988 1.00 97.25 332 LEU A C 1
ATOM 2606 O O . LEU A 1 332 ? -24.782 -0.450 -1.964 1.00 97.25 332 LEU A O 1
ATOM 2610 N N . ILE A 1 333 ? -23.679 -2.299 -2.581 1.00 97.12 333 ILE A N 1
ATOM 2611 C CA . ILE A 1 333 ? -22.577 -1.585 -3.233 1.00 97.12 333 ILE A CA 1
ATOM 2612 C C . ILE A 1 333 ? -23.086 -0.837 -4.471 1.00 97.12 333 ILE A C 1
ATOM 2614 O O . ILE A 1 333 ? -22.755 0.335 -4.636 1.00 97.12 333 ILE A O 1
ATOM 2618 N N . GLN A 1 334 ? -23.957 -1.455 -5.283 1.00 96.69 334 GLN A N 1
ATOM 2619 C CA . GLN A 1 334 ? -24.624 -0.790 -6.414 1.00 96.69 334 GLN A CA 1
ATOM 2620 C C . GLN A 1 334 ? -25.366 0.476 -5.972 1.00 96.69 334 GLN A C 1
ATOM 2622 O O . GLN A 1 334 ? -25.212 1.529 -6.594 1.00 96.69 334 GLN A O 1
ATOM 2627 N N . LEU A 1 335 ? -26.134 0.386 -4.880 1.00 97.56 335 LEU A N 1
ATOM 2628 C CA . LEU A 1 335 ? -26.831 1.530 -4.302 1.00 97.56 335 LEU A CA 1
ATOM 2629 C C . LEU A 1 335 ? -25.830 2.625 -3.920 1.00 97.56 335 LEU A C 1
ATOM 2631 O O . LEU A 1 335 ? -25.956 3.749 -4.400 1.00 97.56 335 LEU A O 1
ATOM 2635 N N . LEU A 1 336 ? -24.797 2.302 -3.139 1.00 97.00 336 LEU A N 1
ATOM 2636 C CA . LEU A 1 336 ? -23.829 3.273 -2.615 1.00 97.00 336 LEU A CA 1
ATOM 2637 C C . LEU A 1 336 ? -23.029 4.008 -3.704 1.00 97.00 336 LEU A C 1
ATOM 2639 O O . LEU A 1 336 ? -22.701 5.182 -3.529 1.00 97.00 336 LEU A O 1
ATOM 2643 N N . VAL A 1 337 ? -22.757 3.367 -4.845 1.00 96.50 337 VAL A N 1
ATOM 2644 C CA . VAL A 1 337 ? -22.053 4.006 -5.975 1.00 96.50 337 VAL A CA 1
ATOM 2645 C C . VAL A 1 337 ? -22.986 4.700 -6.977 1.00 96.50 337 VAL A C 1
ATOM 2647 O O . VAL A 1 337 ? -22.512 5.436 -7.846 1.00 96.50 337 VAL A O 1
ATOM 2650 N N . SER A 1 338 ? -24.306 4.504 -6.873 1.00 95.56 338 SER A N 1
ATOM 2651 C CA . SER A 1 338 ? -25.291 4.954 -7.875 1.00 95.56 338 SER A CA 1
ATOM 2652 C C . SER A 1 338 ? -25.326 6.471 -8.085 1.00 95.56 338 SER A C 1
ATOM 2654 O O . SER A 1 338 ? -25.555 6.943 -9.199 1.00 95.56 338 SER A O 1
ATOM 2656 N N . LYS A 1 339 ? -25.065 7.248 -7.027 1.00 95.50 339 LYS A N 1
ATOM 2657 C CA . LYS A 1 339 ? -25.096 8.721 -7.043 1.00 95.50 339 LYS A CA 1
ATOM 2658 C C . LYS A 1 339 ? -23.732 9.343 -7.341 1.00 95.50 339 LYS A C 1
ATOM 2660 O O . LYS A 1 339 ? -23.567 10.559 -7.250 1.00 95.50 339 LYS A O 1
ATOM 2665 N N . VAL A 1 340 ? -22.748 8.526 -7.698 1.00 94.31 340 VAL A N 1
ATOM 2666 C CA . VAL A 1 340 ? -21.368 8.952 -7.892 1.00 94.31 340 VAL A CA 1
ATOM 2667 C C . VAL A 1 340 ? -20.966 8.792 -9.357 1.00 94.31 340 VAL A C 1
ATOM 2669 O O . VAL A 1 340 ? -21.299 7.806 -10.025 1.00 94.31 340 VAL A O 1
ATOM 2672 N N . ASP A 1 341 ? -20.239 9.788 -9.864 1.00 92.69 341 ASP A N 1
ATOM 2673 C CA . ASP A 1 341 ? -19.667 9.764 -11.205 1.00 92.69 341 ASP A CA 1
ATOM 2674 C C . ASP A 1 341 ? -18.795 8.515 -11.415 1.00 92.69 341 ASP A C 1
ATOM 2676 O O . ASP A 1 341 ? -18.044 8.120 -10.520 1.00 92.69 341 ASP A O 1
ATOM 2680 N N . ALA A 1 342 ? -18.864 7.919 -12.610 1.00 90.44 342 ALA A N 1
ATOM 2681 C CA . ALA A 1 342 ? -18.205 6.656 -12.944 1.00 90.44 342 ALA A CA 1
ATOM 2682 C C . ALA A 1 342 ? -16.724 6.600 -12.527 1.00 90.44 342 ALA A C 1
ATOM 2684 O O . ALA A 1 342 ? -16.280 5.578 -12.014 1.00 90.44 342 ALA A O 1
ATOM 2685 N N . MET A 1 343 ? -15.983 7.710 -12.649 1.00 89.94 343 MET A N 1
ATOM 2686 C CA . MET A 1 343 ? -14.553 7.743 -12.302 1.00 89.94 343 MET A CA 1
ATOM 2687 C C . MET A 1 343 ? -14.245 7.537 -10.810 1.00 89.94 343 MET A C 1
ATOM 2689 O O . MET A 1 343 ? -13.107 7.238 -10.459 1.00 89.94 343 MET A O 1
ATOM 2693 N N . TYR A 1 344 ? -15.222 7.753 -9.927 1.00 93.62 344 TYR A N 1
ATOM 2694 C CA . TYR A 1 344 ? -15.053 7.631 -8.477 1.00 93.62 344 TYR A CA 1
ATOM 2695 C C . TYR A 1 344 ? -15.687 6.356 -7.913 1.00 93.62 344 TYR A C 1
ATOM 2697 O O . TYR A 1 344 ? -15.415 6.013 -6.764 1.00 93.62 344 TYR A O 1
ATOM 2705 N N . ARG A 1 345 ? -16.515 5.646 -8.694 1.00 94.50 345 ARG A N 1
ATOM 2706 C CA . ARG A 1 345 ? -17.231 4.444 -8.235 1.00 94.50 345 ARG A CA 1
ATOM 2707 C C . ARG A 1 345 ? -16.311 3.367 -7.650 1.00 94.50 345 ARG A C 1
ATOM 2709 O O . ARG A 1 345 ? -16.662 2.877 -6.580 1.00 94.50 345 ARG A O 1
ATOM 2716 N N . PRO A 1 346 ? -15.135 3.049 -8.234 1.00 93.75 346 PRO A N 1
ATOM 2717 C CA . PRO A 1 346 ? -14.249 2.037 -7.656 1.00 93.75 346 PRO A CA 1
ATOM 2718 C C . PRO A 1 346 ? -13.727 2.447 -6.272 1.00 93.75 346 PRO A C 1
ATOM 2720 O O . PRO A 1 346 ? -13.729 1.653 -5.336 1.00 93.75 346 PRO A O 1
ATOM 2723 N N . ALA A 1 347 ? -13.345 3.720 -6.115 1.00 94.81 347 ALA A N 1
ATOM 2724 C CA . ALA A 1 347 ? -12.868 4.247 -4.840 1.00 94.81 347 ALA A CA 1
ATOM 2725 C C . ALA A 1 347 ? -13.980 4.278 -3.778 1.00 94.81 347 ALA A C 1
ATOM 2727 O O . ALA A 1 347 ? -13.730 3.942 -2.625 1.00 94.81 347 ALA A O 1
ATOM 2728 N N . VAL A 1 348 ? -15.213 4.632 -4.159 1.00 96.38 348 VAL A N 1
ATOM 2729 C CA . VAL A 1 348 ? -16.368 4.590 -3.247 1.00 96.38 348 VAL A CA 1
ATOM 2730 C C . VAL A 1 348 ? -16.708 3.157 -2.851 1.00 96.38 348 VAL A C 1
ATOM 2732 O O . VAL A 1 348 ? -16.912 2.906 -1.670 1.00 96.38 348 VAL A O 1
ATOM 2735 N N . ALA A 1 349 ? -16.721 2.213 -3.795 1.00 95.56 349 ALA A N 1
ATOM 2736 C CA . ALA A 1 349 ? -17.030 0.812 -3.511 1.00 95.56 349 ALA A CA 1
ATOM 2737 C C . ALA A 1 349 ? -16.073 0.185 -2.489 1.00 95.56 349 ALA A C 1
ATOM 2739 O O . ALA A 1 349 ? -16.511 -0.593 -1.651 1.00 95.56 349 ALA A O 1
ATOM 2740 N N . GLN A 1 350 ? -14.793 0.563 -2.514 1.00 93.75 350 GLN A N 1
ATOM 2741 C CA . GLN A 1 350 ? -13.814 0.118 -1.519 1.00 93.75 350 GLN A CA 1
ATOM 2742 C C . GLN A 1 350 ? -13.951 0.871 -0.186 1.00 93.75 350 GLN A C 1
ATOM 2744 O O . GLN A 1 350 ? -13.891 0.279 0.890 1.00 93.75 350 GLN A O 1
ATOM 2749 N N . ALA A 1 351 ? -14.190 2.183 -0.232 1.00 96.62 351 ALA A N 1
ATOM 2750 C CA . ALA A 1 351 ? -14.211 3.019 0.966 1.00 96.62 351 ALA A CA 1
ATOM 2751 C C . ALA A 1 351 ? -15.404 2.762 1.904 1.00 96.62 351 ALA A C 1
ATOM 2753 O O . ALA A 1 351 ? -15.361 3.197 3.053 1.00 96.62 351 ALA A O 1
ATOM 2754 N N . VAL A 1 352 ? -16.466 2.091 1.452 1.00 97.75 352 VAL A N 1
ATOM 2755 C CA . VAL A 1 352 ? -17.674 1.867 2.264 1.00 97.75 352 VAL A CA 1
ATOM 2756 C C . VAL A 1 352 ? -17.565 0.688 3.233 1.00 97.75 352 VAL A C 1
ATOM 2758 O O . VAL A 1 352 ? -18.342 0.631 4.180 1.00 97.75 352 VAL A O 1
ATOM 2761 N N . PHE A 1 353 ? -16.604 -0.224 3.072 1.00 97.25 353 PHE A N 1
ATOM 2762 C CA . PHE A 1 353 ? -16.490 -1.387 3.963 1.00 97.25 353 PHE A CA 1
ATOM 2763 C C . PHE A 1 353 ? -16.159 -1.027 5.423 1.00 97.25 353 PHE A C 1
ATOM 2765 O O . PHE A 1 353 ? -16.864 -1.522 6.301 1.00 97.25 353 PHE A O 1
ATOM 2772 N N . PRO A 1 354 ? -15.192 -0.137 5.735 1.00 98.19 354 PRO A N 1
ATOM 2773 C CA . PRO A 1 354 ? -14.929 0.273 7.118 1.00 98.19 354 PRO A CA 1
ATOM 2774 C C . PRO A 1 354 ? -16.140 0.820 7.896 1.00 98.19 354 PRO A C 1
ATOM 2776 O O . PRO A 1 354 ? -16.371 0.346 9.011 1.00 98.19 354 PRO A O 1
ATOM 2779 N N . PRO A 1 355 ? -16.956 1.758 7.371 1.00 98.25 355 PRO A N 1
ATOM 2780 C CA . PRO A 1 355 ? -18.145 2.208 8.089 1.00 98.25 355 PRO A CA 1
ATOM 2781 C C . PRO A 1 355 ? -19.260 1.151 8.112 1.00 98.25 355 PRO A C 1
ATOM 2783 O O . PRO A 1 355 ? -20.002 1.095 9.088 1.00 98.25 355 PRO A O 1
ATOM 2786 N N . LEU A 1 356 ? -19.378 0.269 7.109 1.00 98.06 356 LEU A N 1
ATOM 2787 C CA . LEU A 1 356 ? -20.313 -0.865 7.183 1.00 98.06 356 LEU A CA 1
ATOM 2788 C C . LEU A 1 356 ? -19.912 -1.839 8.302 1.00 98.06 356 LEU A C 1
ATOM 2790 O O . LEU A 1 356 ? -20.758 -2.226 9.102 1.00 98.06 356 LEU A O 1
ATOM 2794 N N . GLY A 1 357 ? -18.619 -2.152 8.427 1.00 96.56 357 GLY A N 1
ATOM 2795 C CA . GLY A 1 357 ? -18.080 -2.995 9.497 1.00 96.56 357 GLY A CA 1
ATOM 2796 C C . GLY A 1 357 ? -18.280 -2.422 10.899 1.00 96.56 357 GLY A C 1
ATOM 2797 O O . GLY A 1 357 ? -18.365 -3.178 11.858 1.00 96.56 357 GLY A O 1
ATOM 2798 N N . ALA A 1 358 ? -18.434 -1.102 11.042 1.00 97.56 358 ALA A N 1
ATOM 2799 C CA . ALA A 1 358 ? -18.764 -0.482 12.327 1.00 97.56 358 ALA A CA 1
ATOM 2800 C C . ALA A 1 358 ? -20.161 -0.873 12.860 1.00 97.56 358 ALA A C 1
ATOM 2802 O O . ALA A 1 358 ? -20.436 -0.690 14.044 1.00 97.56 358 ALA A O 1
ATOM 2803 N N . HIS A 1 359 ? -21.041 -1.404 12.007 1.00 97.69 359 HIS A N 1
ATOM 2804 C CA . HIS A 1 359 ? -22.382 -1.863 12.388 1.00 97.69 359 HIS A CA 1
ATOM 2805 C C . HIS A 1 359 ? -22.410 -3.324 12.839 1.00 97.69 359 HIS A C 1
ATOM 2807 O O . HIS A 1 359 ? -23.377 -3.746 13.466 1.00 97.69 359 HIS A O 1
ATOM 2813 N N . LEU A 1 360 ? -21.365 -4.092 12.524 1.00 95.62 360 LEU A N 1
ATOM 2814 C CA . LEU A 1 360 ? -21.265 -5.490 12.913 1.00 95.62 360 LEU A CA 1
ATOM 2815 C C . LEU A 1 360 ? -20.864 -5.590 14.386 1.00 95.62 360 LEU A C 1
ATOM 2817 O O . LEU A 1 360 ? -20.023 -4.828 14.869 1.00 95.62 360 LEU A O 1
ATOM 2821 N N . HIS A 1 361 ? -21.464 -6.535 15.104 1.00 92.81 361 HIS A N 1
ATOM 2822 C CA . HIS A 1 361 ? -21.068 -6.883 16.464 1.00 92.81 361 HIS A CA 1
ATOM 2823 C C . HIS A 1 361 ? -21.474 -8.326 16.785 1.00 92.81 361 HIS A C 1
ATOM 2825 O O . HIS A 1 361 ? -22.592 -8.754 16.500 1.00 92.81 361 HIS A O 1
ATOM 2831 N N . GLY A 1 362 ? -20.552 -9.109 17.351 1.00 91.12 362 GLY A N 1
ATOM 2832 C CA . GLY A 1 362 ? -20.776 -10.539 17.602 1.00 91.12 362 GLY A CA 1
ATOM 2833 C C . GLY A 1 362 ? -21.004 -11.374 16.333 1.00 91.12 362 GLY A C 1
ATOM 2834 O O . GLY A 1 362 ? -21.609 -12.442 16.412 1.00 91.12 362 GLY A O 1
ATOM 2835 N N . VAL A 1 363 ? -20.560 -10.880 15.173 1.00 94.44 363 VAL A N 1
ATOM 2836 C CA . VAL A 1 363 ? -20.527 -11.614 13.901 1.00 94.44 363 VAL A CA 1
ATOM 2837 C C . VAL A 1 363 ? -19.127 -12.173 13.724 1.00 94.44 363 VAL A C 1
ATOM 2839 O O . VAL A 1 363 ? -18.159 -11.422 13.820 1.00 94.44 363 VAL A O 1
ATOM 2842 N N . ARG A 1 364 ? -19.019 -13.473 13.462 1.00 92.75 364 ARG A N 1
ATOM 2843 C CA . ARG A 1 364 ? -17.743 -14.177 13.317 1.00 92.75 364 ARG A CA 1
ATOM 2844 C C . ARG A 1 364 ? -17.678 -14.909 11.987 1.00 92.75 364 ARG A C 1
ATOM 2846 O O . ARG A 1 364 ? -18.709 -15.354 11.487 1.00 92.75 364 ARG A O 1
ATOM 2853 N N . THR A 1 365 ? -16.480 -15.065 11.445 1.00 90.44 365 THR A N 1
ATOM 2854 C CA . THR A 1 365 ? -16.199 -15.899 10.268 1.00 90.44 365 THR A CA 1
ATOM 2855 C C . THR A 1 365 ? -15.101 -16.896 10.597 1.00 90.44 365 THR A C 1
ATOM 2857 O O . THR A 1 365 ? -14.302 -16.661 11.504 1.00 90.44 365 THR A O 1
ATOM 2860 N N . ARG A 1 366 ? -15.062 -18.006 9.863 1.00 87.81 366 ARG A N 1
ATOM 2861 C CA . ARG A 1 366 ? -14.002 -19.007 9.973 1.00 87.81 366 ARG A CA 1
ATOM 2862 C C . ARG A 1 366 ? -12.895 -18.687 8.970 1.00 87.81 366 ARG A C 1
ATOM 2864 O O . ARG A 1 366 ? -13.200 -18.406 7.819 1.00 87.81 366 ARG A O 1
ATOM 2871 N N . TYR A 1 367 ? -11.645 -18.702 9.414 1.00 82.31 367 TYR A N 1
ATOM 2872 C CA . TYR A 1 367 ? -10.469 -18.592 8.547 1.00 82.31 367 TYR A CA 1
ATOM 2873 C C . TYR A 1 367 ? -9.979 -19.975 8.112 1.00 82.31 367 TYR A C 1
ATOM 2875 O O . TYR A 1 367 ? -10.422 -20.995 8.648 1.00 82.31 367 TYR A O 1
ATOM 2883 N N . ILE A 1 368 ? -9.054 -20.019 7.150 1.00 77.44 368 ILE A N 1
ATOM 2884 C CA . ILE A 1 368 ? -8.538 -21.274 6.581 1.00 77.44 368 ILE A CA 1
ATOM 2885 C C . ILE A 1 368 ? -7.858 -22.181 7.618 1.00 77.44 368 ILE A C 1
ATOM 2887 O O . ILE A 1 368 ? -7.874 -23.403 7.494 1.00 77.44 368 ILE A O 1
ATOM 2891 N N . ASP A 1 369 ? -7.316 -21.600 8.691 1.00 80.62 369 ASP A N 1
ATOM 2892 C CA . ASP A 1 369 ? -6.725 -22.317 9.825 1.00 80.62 369 ASP A CA 1
ATOM 2893 C C . ASP A 1 369 ? -7.783 -22.830 10.821 1.00 80.62 369 ASP A C 1
ATOM 2895 O O . ASP A 1 369 ? -7.453 -23.327 11.901 1.00 80.62 369 ASP A O 1
ATOM 2899 N N . ASN A 1 370 ? -9.063 -22.722 10.447 1.00 84.56 370 ASN A N 1
ATOM 2900 C CA . ASN A 1 370 ? -10.241 -23.079 11.224 1.00 84.56 370 ASN A CA 1
ATOM 2901 C C . ASN A 1 370 ? -10.427 -22.238 12.503 1.00 84.56 370 ASN A C 1
ATOM 2903 O O . ASN A 1 370 ? -11.226 -22.601 13.372 1.00 84.56 370 ASN A O 1
ATOM 2907 N N . SER A 1 371 ? -9.716 -21.113 12.635 1.00 87.25 371 SER A N 1
ATOM 2908 C CA . SER A 1 371 ? -9.957 -20.144 13.704 1.00 87.25 371 SER A CA 1
ATOM 2909 C C . SER A 1 371 ? -11.200 -19.297 13.409 1.00 87.25 371 SER A C 1
ATOM 2911 O O . SER A 1 371 ? -11.534 -19.027 12.256 1.00 87.25 371 SER A O 1
ATOM 2913 N N . GLU A 1 372 ? -11.923 -18.899 14.459 1.00 89.88 372 GLU A N 1
ATOM 2914 C CA . GLU A 1 372 ? -13.033 -17.949 14.345 1.00 89.88 372 GLU A CA 1
ATOM 2915 C C . GLU A 1 372 ? -12.536 -16.541 14.687 1.00 89.88 372 GLU A C 1
ATOM 2917 O O . GLU A 1 372 ? -11.984 -16.326 15.768 1.00 89.88 372 GLU A O 1
ATOM 2922 N N . ALA A 1 373 ? -12.782 -15.581 13.797 1.00 86.94 373 ALA A N 1
ATOM 2923 C CA . ALA A 1 373 ? -12.439 -14.175 13.990 1.00 86.94 373 ALA A CA 1
ATOM 2924 C C . ALA A 1 373 ? -13.685 -13.288 13.888 1.00 86.94 373 ALA A C 1
ATOM 2926 O O . ALA A 1 373 ? -14.622 -13.601 13.150 1.00 86.94 373 ALA A O 1
ATOM 2927 N N . ASP A 1 374 ? -13.703 -12.178 14.631 1.00 91.06 374 ASP A N 1
ATOM 2928 C CA . ASP A 1 374 ? -14.765 -11.177 14.513 1.00 91.06 374 ASP A CA 1
ATOM 2929 C C . ASP A 1 374 ? -14.710 -10.532 13.120 1.00 91.06 374 ASP A C 1
ATOM 2931 O O . ASP A 1 374 ? -13.662 -10.058 12.679 1.00 91.06 374 ASP A O 1
ATOM 2935 N N . LEU A 1 375 ? -15.854 -10.456 12.438 1.00 90.88 375 LEU A N 1
ATOM 2936 C CA . LEU A 1 375 ? -15.940 -9.848 11.115 1.00 90.88 375 LEU A CA 1
ATOM 2937 C C . LEU A 1 375 ? -15.879 -8.320 11.230 1.00 90.88 375 LEU A C 1
ATOM 2939 O O . LEU A 1 375 ? -16.893 -7.650 11.431 1.00 90.88 375 LEU A O 1
ATOM 2943 N N . GLY A 1 376 ? -14.679 -7.765 11.098 1.00 90.00 376 GLY A N 1
ATOM 2944 C CA . GLY A 1 376 ? -14.435 -6.329 11.153 1.00 90.00 376 GLY A CA 1
ATOM 2945 C C . GLY A 1 376 ? -12.951 -5.990 11.042 1.00 90.00 376 GLY A C 1
ATOM 2946 O O . GLY A 1 376 ? -12.179 -6.712 10.420 1.00 90.00 376 GLY A O 1
ATOM 2947 N N . GLY A 1 377 ? -12.542 -4.848 11.604 1.00 93.06 377 GLY A N 1
ATOM 2948 C CA . GLY A 1 377 ? -11.164 -4.360 11.458 1.00 93.06 377 GLY A CA 1
ATOM 2949 C C . GLY A 1 377 ? -10.834 -3.953 10.018 1.00 93.06 377 GLY A C 1
ATOM 2950 O O . GLY A 1 377 ? -9.680 -4.008 9.593 1.00 93.06 377 GLY A O 1
ATOM 2951 N N . PHE A 1 378 ? -11.850 -3.563 9.249 1.00 96.19 378 PHE A N 1
ATOM 2952 C CA . PHE A 1 378 ? -11.702 -3.116 7.877 1.00 96.19 378 PHE A CA 1
ATOM 2953 C C . PHE A 1 378 ? -11.052 -1.736 7.843 1.00 96.19 378 PHE A C 1
ATOM 2955 O O . PHE A 1 378 ? -11.469 -0.785 8.515 1.00 96.19 378 PHE A O 1
ATOM 2962 N N . MET A 1 379 ? -10.030 -1.620 7.006 1.00 97.00 379 MET A N 1
ATOM 2963 C CA . MET A 1 379 ? -9.245 -0.406 6.862 1.00 97.00 379 MET A CA 1
ATOM 2964 C C . MET A 1 379 ? -9.044 -0.114 5.383 1.00 97.00 379 MET A C 1
ATOM 2966 O O . MET A 1 379 ? -8.625 -0.985 4.616 1.00 97.00 379 MET A O 1
ATOM 2970 N N . SER A 1 380 ? -9.360 1.114 4.977 1.00 97.00 380 SER A N 1
ATOM 2971 C CA . SER A 1 380 ? -9.292 1.523 3.574 1.00 97.00 380 SER A CA 1
ATOM 2972 C C . SER A 1 380 ? -8.567 2.848 3.402 1.00 97.00 380 SER A C 1
ATOM 2974 O O . SER A 1 380 ? -8.880 3.835 4.073 1.00 97.00 380 SER A O 1
ATOM 2976 N N . VAL A 1 381 ? -7.598 2.878 2.487 1.00 97.00 381 VAL A N 1
ATOM 2977 C CA . VAL A 1 381 ? -6.768 4.049 2.200 1.00 97.00 381 VAL A CA 1
ATOM 2978 C C . VAL A 1 381 ? -6.922 4.462 0.738 1.00 97.00 381 VAL A C 1
ATOM 2980 O O . VAL A 1 381 ? -6.468 3.776 -0.180 1.00 97.00 381 VAL A O 1
ATOM 2983 N N . CYS A 1 382 ? -7.506 5.639 0.507 1.00 96.44 382 CYS A N 1
ATOM 2984 C CA . CYS A 1 382 ? -7.588 6.224 -0.827 1.00 96.44 382 CYS A CA 1
ATOM 2985 C C . CYS A 1 382 ? -6.300 6.989 -1.165 1.00 96.44 382 CYS A C 1
ATOM 2987 O O . CYS A 1 382 ? -6.077 8.120 -0.716 1.00 96.44 382 CYS A O 1
ATOM 2989 N N . MET A 1 383 ? -5.473 6.401 -2.026 1.00 93.75 383 MET A N 1
ATOM 2990 C CA . MET A 1 383 ? -4.212 6.960 -2.499 1.00 93.75 383 MET A CA 1
ATOM 2991 C C . MET A 1 383 ? -4.383 7.547 -3.906 1.00 93.75 383 MET A C 1
ATOM 2993 O O . MET A 1 383 ? -4.355 6.841 -4.914 1.00 93.75 383 MET A O 1
ATOM 2997 N N . ALA A 1 384 ? -4.572 8.866 -4.000 1.00 90.94 384 ALA A N 1
ATOM 2998 C CA . ALA A 1 384 ? -4.858 9.515 -5.282 1.00 90.94 384 ALA A CA 1
ATOM 2999 C C . ALA A 1 384 ? -4.218 10.903 -5.424 1.00 90.94 384 ALA A C 1
ATOM 3001 O O . ALA A 1 384 ? -3.849 11.552 -4.438 1.00 90.94 384 ALA A O 1
ATOM 3002 N N . LYS A 1 385 ? -4.095 11.374 -6.675 1.00 87.25 385 LYS A N 1
ATOM 3003 C CA . LYS A 1 385 ? -3.502 12.682 -7.007 1.00 87.25 385 LYS A CA 1
ATOM 3004 C C . LYS A 1 385 ? -4.177 13.823 -6.235 1.00 87.25 385 LYS A C 1
ATOM 3006 O O . LYS A 1 385 ? -5.357 13.763 -5.880 1.00 87.25 385 LYS A O 1
ATOM 3011 N N . GLN A 1 386 ? -3.415 14.882 -5.974 1.00 84.31 386 GLN A N 1
ATOM 3012 C CA . GLN A 1 386 ? -3.958 16.096 -5.366 1.00 84.31 386 GLN A CA 1
ATOM 3013 C C . GLN A 1 386 ? -5.084 16.675 -6.230 1.00 84.31 386 GLN A C 1
ATOM 3015 O O . GLN A 1 386 ? -5.055 16.576 -7.457 1.00 84.31 386 GLN A O 1
ATOM 3020 N N . SER A 1 387 ? -6.094 17.248 -5.572 1.00 84.44 387 SER A N 1
ATOM 3021 C CA . SER A 1 387 ? -7.235 17.916 -6.217 1.00 84.44 387 SER A CA 1
ATOM 3022 C C . SER A 1 387 ? -8.043 17.054 -7.202 1.00 84.44 387 SER A C 1
ATOM 3024 O O . SER A 1 387 ? -8.798 17.586 -8.011 1.00 84.44 387 SER A O 1
ATOM 3026 N N . ILE A 1 388 ? -7.939 15.721 -7.123 1.00 88.06 388 ILE A N 1
ATOM 3027 C CA . ILE A 1 388 ? -8.698 14.798 -7.984 1.00 88.06 388 ILE A CA 1
ATOM 3028 C C . ILE A 1 388 ? -10.160 14.619 -7.538 1.00 88.06 388 ILE A C 1
ATOM 3030 O O . ILE A 1 388 ? -10.971 14.097 -8.297 1.00 88.06 388 ILE A O 1
ATOM 3034 N N . GLY A 1 389 ? -10.504 15.060 -6.319 1.00 89.81 389 GLY A N 1
ATOM 3035 C CA . GLY A 1 389 ? -11.847 14.936 -5.739 1.00 89.81 389 GLY A CA 1
ATOM 3036 C C . GLY A 1 389 ? -12.011 13.818 -4.702 1.00 89.81 389 GLY A C 1
ATOM 3037 O O . GLY A 1 389 ? -13.091 13.247 -4.612 1.00 89.81 389 GLY A O 1
ATOM 3038 N N . LYS A 1 390 ? -10.980 13.510 -3.896 1.00 91.69 390 LYS A N 1
ATOM 3039 C CA . LYS A 1 390 ? -11.041 12.482 -2.825 1.00 91.69 390 LYS A CA 1
ATOM 3040 C C . LYS A 1 390 ? -12.204 12.670 -1.841 1.00 91.69 390 LYS A C 1
ATOM 3042 O O . LYS A 1 390 ? -12.737 11.696 -1.333 1.00 91.69 390 LYS A O 1
ATOM 3047 N N . GLY A 1 391 ? -12.660 13.908 -1.633 1.00 90.94 391 GLY A N 1
ATOM 3048 C CA . GLY A 1 391 ? -13.808 14.206 -0.768 1.00 90.94 391 GLY A CA 1
ATOM 3049 C C . GLY A 1 391 ? -15.137 13.576 -1.210 1.00 90.94 391 GLY A C 1
ATOM 3050 O O . GLY A 1 391 ? -16.071 13.546 -0.414 1.00 90.94 391 GLY A O 1
ATOM 3051 N N . CYS A 1 392 ? -15.238 13.033 -2.432 1.00 92.00 392 CYS A N 1
ATOM 3052 C CA . CYS A 1 392 ? -16.423 12.289 -2.875 1.00 92.00 392 CYS A CA 1
ATOM 3053 C C . CYS A 1 392 ? -16.753 11.075 -1.991 1.00 92.00 392 CYS A C 1
ATOM 3055 O O . CYS A 1 392 ? -17.913 10.677 -1.928 1.00 92.00 392 CYS A O 1
ATOM 3057 N N . LEU A 1 393 ? -15.760 10.529 -1.281 1.00 94.75 393 LEU A N 1
ATOM 3058 C CA . LEU A 1 393 ? -15.930 9.402 -0.365 1.00 94.75 393 LEU A CA 1
ATOM 3059 C C . LEU A 1 393 ? -16.727 9.788 0.891 1.00 94.75 393 LEU A C 1
ATOM 3061 O O . LEU A 1 393 ? -17.397 8.946 1.484 1.00 94.75 393 LEU A O 1
ATOM 3065 N N . ASN A 1 394 ? -16.694 11.063 1.293 1.00 94.75 394 ASN A N 1
ATOM 3066 C CA . ASN A 1 394 ? -17.211 11.490 2.593 1.00 94.75 394 ASN A CA 1
ATOM 3067 C C . ASN A 1 394 ? -18.728 11.332 2.705 1.00 94.75 394 ASN A C 1
ATOM 3069 O O . ASN A 1 394 ? -19.207 10.846 3.724 1.00 94.75 394 ASN A O 1
ATOM 3073 N N . LYS A 1 395 ? -19.484 11.703 1.663 1.00 95.56 395 LYS A N 1
ATOM 3074 C CA . LYS A 1 395 ? -20.951 11.678 1.720 1.00 95.56 395 LYS A CA 1
ATOM 3075 C C . LYS A 1 395 ? -21.523 10.252 1.824 1.00 95.56 395 LYS A C 1
ATOM 3077 O O . LYS A 1 395 ? -22.352 10.056 2.708 1.00 95.56 395 LYS A O 1
ATOM 3082 N N . PRO A 1 396 ? -21.089 9.256 1.021 1.00 96.75 396 PRO A N 1
ATOM 3083 C CA . PRO A 1 396 ? -21.478 7.858 1.230 1.00 96.75 396 PRO A CA 1
ATOM 3084 C C . PRO A 1 396 ? -21.153 7.344 2.639 1.00 96.75 396 PRO A C 1
ATOM 3086 O O . PRO A 1 396 ? -22.011 6.750 3.283 1.00 96.75 396 PRO A O 1
ATOM 3089 N N . ILE A 1 397 ? -19.951 7.638 3.148 1.00 97.56 397 ILE A N 1
ATOM 3090 C CA . ILE A 1 397 ? -19.537 7.267 4.510 1.00 97.56 397 ILE A CA 1
ATOM 3091 C C . ILE A 1 397 ? -20.456 7.913 5.561 1.00 97.56 397 ILE A C 1
ATOM 3093 O O . ILE A 1 397 ? -20.897 7.241 6.489 1.00 97.56 397 ILE A O 1
ATOM 3097 N N . ASP A 1 398 ? -20.766 9.205 5.421 1.00 96.62 398 ASP A N 1
ATOM 3098 C CA . ASP A 1 398 ? -21.622 9.936 6.364 1.00 96.62 398 ASP A CA 1
ATOM 3099 C C . ASP A 1 398 ? -23.043 9.362 6.422 1.00 96.62 398 ASP A C 1
ATOM 3101 O O . ASP A 1 398 ? -23.640 9.353 7.499 1.00 96.62 398 ASP A O 1
ATOM 3105 N N . LEU A 1 399 ? -23.570 8.905 5.280 1.00 97.31 399 LEU A N 1
ATOM 3106 C CA . LEU A 1 399 ? -24.891 8.280 5.174 1.00 97.31 399 LEU A CA 1
ATOM 3107 C C . LEU A 1 399 ? -24.917 6.891 5.819 1.00 97.31 399 LEU A C 1
ATOM 3109 O O . LEU A 1 399 ? -25.879 6.569 6.506 1.00 97.31 399 LEU A O 1
ATOM 3113 N N . ILE A 1 400 ? -23.862 6.089 5.635 1.00 98.31 400 ILE A N 1
ATOM 3114 C CA . ILE A 1 400 ? -23.727 4.787 6.307 1.00 98.31 400 ILE A CA 1
ATOM 3115 C C . ILE A 1 400 ? -23.662 4.976 7.824 1.00 98.31 400 ILE A C 1
ATOM 3117 O O . ILE A 1 400 ? -24.303 4.239 8.551 1.00 98.31 400 ILE A O 1
ATOM 3121 N N . MET A 1 401 ? -22.917 5.977 8.298 1.00 98.06 401 MET A N 1
ATOM 3122 C CA . MET A 1 401 ? -22.688 6.221 9.727 1.00 98.06 401 MET A CA 1
ATOM 3123 C C . MET A 1 401 ? -23.792 7.045 10.413 1.00 98.06 401 MET A C 1
ATOM 3125 O O . MET A 1 401 ? -23.602 7.490 11.545 1.00 98.06 401 MET A O 1
ATOM 3129 N N . GLU A 1 402 ? -24.896 7.370 9.738 1.00 96.81 402 GLU A N 1
ATOM 3130 C CA . GLU A 1 402 ? -25.872 8.340 10.247 1.00 96.81 402 GLU A CA 1
ATOM 3131 C C . GLU A 1 402 ? -26.594 7.867 11.518 1.00 96.81 402 GLU A C 1
ATOM 3133 O O . GLU A 1 402 ? -26.702 8.636 12.475 1.00 96.81 402 GLU A O 1
ATOM 3138 N N . ASP A 1 403 ? -27.004 6.601 11.588 1.00 96.50 403 ASP A N 1
ATOM 3139 C CA . ASP A 1 403 ? -27.630 6.011 12.777 1.00 96.50 403 ASP A CA 1
ATOM 3140 C C . ASP A 1 403 ? -26.636 5.887 13.950 1.00 96.50 403 ASP A C 1
ATOM 3142 O O . ASP A 1 403 ? -26.994 6.169 15.096 1.00 96.50 403 ASP A O 1
ATOM 3146 N N . ILE A 1 404 ? -25.375 5.521 13.680 1.00 97.56 404 ILE A N 1
ATOM 3147 C CA . ILE A 1 404 ? -24.303 5.509 14.683 1.00 97.56 404 ILE A CA 1
ATOM 3148 C C . ILE A 1 404 ? -24.079 6.919 15.228 1.00 97.56 404 ILE A C 1
ATOM 3150 O O . ILE A 1 404 ? -24.011 7.089 16.441 1.00 97.56 404 ILE A O 1
ATOM 3154 N N . ARG A 1 405 ? -24.013 7.947 14.373 1.00 96.94 405 ARG A N 1
ATOM 3155 C CA . ARG A 1 405 ? -23.821 9.336 14.824 1.00 96.94 405 ARG A CA 1
ATOM 3156 C C . ARG A 1 405 ? -24.963 9.817 15.719 1.00 96.94 405 ARG A C 1
ATOM 3158 O O . ARG A 1 405 ? -24.694 10.434 16.744 1.00 96.94 405 ARG A O 1
ATOM 3165 N N . GLN A 1 406 ? -26.211 9.481 15.393 1.00 95.69 406 GLN A N 1
ATOM 3166 C CA . GLN A 1 406 ? -27.361 9.807 16.246 1.00 95.69 406 GLN A CA 1
ATOM 3167 C C . GLN A 1 406 ? -27.268 9.132 17.626 1.00 95.69 406 GLN A C 1
ATOM 3169 O O . GLN A 1 406 ? -27.535 9.765 18.650 1.00 95.69 406 GLN A O 1
ATOM 3174 N N . ARG A 1 407 ? -26.849 7.859 17.673 1.00 94.56 407 ARG A N 1
ATOM 3175 C CA . ARG A 1 407 ? -26.599 7.134 18.933 1.00 94.56 407 ARG A CA 1
ATOM 3176 C C . ARG A 1 407 ? -25.431 7.741 19.717 1.00 94.56 407 ARG A C 1
ATOM 3178 O O . ARG A 1 407 ? -25.526 7.920 20.932 1.00 94.56 407 ARG A O 1
ATOM 3185 N N . ASP A 1 408 ? -24.358 8.102 19.026 1.00 96.62 408 ASP A N 1
ATOM 3186 C CA . ASP A 1 408 ? -23.174 8.723 19.611 1.00 96.62 408 ASP A CA 1
ATOM 3187 C C . ASP A 1 408 ? -23.481 10.098 20.209 1.00 96.62 408 ASP A C 1
ATOM 3189 O O . ASP A 1 408 ? -22.953 10.414 21.273 1.00 96.62 408 ASP A O 1
ATOM 3193 N N . ASP A 1 409 ? -24.332 10.911 19.578 1.00 95.12 409 ASP A N 1
ATOM 3194 C CA . ASP A 1 409 ? -24.732 12.224 20.099 1.00 95.12 409 ASP A CA 1
ATOM 3195 C C . ASP A 1 409 ? -25.423 12.097 21.464 1.00 95.12 409 ASP A C 1
ATOM 3197 O O . ASP A 1 409 ? -25.096 12.831 22.403 1.00 95.12 409 ASP A O 1
ATOM 3201 N N . TYR A 1 410 ? -26.304 11.103 21.615 1.00 92.88 410 TYR A N 1
ATOM 3202 C CA . TYR A 1 410 ? -26.914 10.774 22.902 1.00 92.88 410 TYR A CA 1
ATOM 3203 C C . TYR A 1 410 ? -25.860 10.344 23.936 1.00 92.88 410 TYR A C 1
ATOM 3205 O O . TYR A 1 410 ? -25.811 10.891 25.043 1.00 92.88 410 TYR A O 1
ATOM 3213 N N . SER A 1 411 ? -24.955 9.432 23.565 1.00 93.81 411 SER A N 1
ATOM 3214 C CA . SER A 1 411 ? -23.854 8.983 24.430 1.00 93.81 411 SER A CA 1
ATOM 3215 C C . SER A 1 411 ? -22.913 10.123 24.837 1.00 93.81 411 SER A C 1
ATOM 3217 O O . SER A 1 411 ? -22.439 10.167 25.973 1.00 93.81 411 SER A O 1
ATOM 3219 N N . ARG A 1 412 ? -22.639 11.074 23.938 1.00 93.81 412 ARG A N 1
ATOM 3220 C CA . ARG A 1 412 ? -21.785 12.244 24.196 1.00 93.81 412 ARG A CA 1
ATOM 3221 C C . ARG A 1 412 ? -22.446 13.230 25.152 1.00 93.81 412 ARG A C 1
ATOM 3223 O O . ARG A 1 412 ? -21.758 13.784 26.011 1.00 93.81 412 ARG A O 1
ATOM 3230 N N . GLU A 1 413 ? -23.756 13.439 25.042 1.00 92.50 413 GLU A N 1
ATOM 3231 C CA . GLU A 1 413 ? -24.496 14.288 25.978 1.00 92.50 413 GLU A CA 1
ATOM 3232 C C . GLU A 1 413 ? -24.579 13.639 27.371 1.00 92.50 413 GLU A C 1
ATOM 3234 O O . GLU A 1 413 ? -24.311 14.313 28.369 1.00 92.50 413 GLU A O 1
ATOM 3239 N N . LEU A 1 414 ? -24.801 12.320 27.455 1.00 90.56 414 LEU A N 1
ATOM 3240 C CA . LEU A 1 414 ? -24.682 11.574 28.716 1.00 90.56 414 LEU A CA 1
ATOM 3241 C C . LEU A 1 414 ? -23.282 11.703 29.329 1.00 90.56 414 LEU A C 1
ATOM 3243 O O . LEU A 1 414 ? -23.143 11.992 30.521 1.00 90.56 414 LEU A O 1
ATOM 3247 N N . GLU A 1 415 ? -22.229 11.551 28.519 1.00 91.38 415 GLU A N 1
ATOM 3248 C CA . GLU A 1 415 ? -20.849 11.700 28.983 1.00 91.38 415 GLU A CA 1
ATOM 3249 C C . GLU A 1 415 ? -20.585 13.105 29.537 1.00 91.38 415 GLU A C 1
ATOM 3251 O O . GLU A 1 415 ? -19.901 13.275 30.550 1.00 91.38 415 GLU A O 1
ATOM 3256 N N . LYS A 1 416 ? -21.120 14.132 28.875 1.00 91.75 416 LYS A N 1
ATOM 3257 C CA . LYS A 1 416 ? -20.986 15.531 29.284 1.00 91.75 416 LYS A CA 1
ATOM 3258 C C . LYS A 1 416 ? -21.694 15.795 30.611 1.00 91.75 416 LYS A C 1
ATOM 3260 O O . LYS A 1 416 ? -21.095 16.431 31.481 1.00 91.75 416 LYS A O 1
ATOM 3265 N N . GLN A 1 417 ? -22.910 15.282 30.794 1.00 91.44 417 GLN A N 1
ATOM 3266 C CA . GLN A 1 417 ? -23.654 15.390 32.053 1.00 91.44 417 GLN A CA 1
ATOM 3267 C C . GLN A 1 417 ? -22.922 14.677 33.194 1.00 91.44 417 GLN A C 1
ATOM 3269 O O . GLN A 1 417 ? -22.718 15.261 34.260 1.00 91.44 417 GLN A O 1
ATOM 3274 N N . TRP A 1 418 ? -22.420 13.465 32.952 1.00 91.19 418 TRP A N 1
ATOM 3275 C CA . TRP A 1 418 ? -21.609 12.734 33.926 1.00 91.19 418 TRP A CA 1
ATOM 3276 C C . TRP A 1 418 ? -20.323 13.492 34.294 1.00 91.19 418 TRP A C 1
ATOM 3278 O O . TRP A 1 418 ? -20.020 13.677 35.473 1.00 91.19 418 TRP A O 1
ATOM 3288 N N . LYS A 1 419 ? -19.598 14.039 33.307 1.00 89.94 419 LYS A N 1
ATOM 3289 C CA . LYS A 1 419 ? -18.410 14.877 33.555 1.00 89.94 419 LYS A CA 1
ATOM 3290 C C . LYS A 1 419 ? -18.740 16.116 34.393 1.00 89.94 419 LYS A C 1
ATOM 3292 O O . LYS A 1 419 ? -17.916 16.518 35.214 1.00 89.94 419 LYS A O 1
ATOM 3297 N N . GLN A 1 420 ? -19.911 16.731 34.213 1.00 90.38 420 GLN A N 1
ATOM 3298 C CA . GLN A 1 420 ? -20.360 17.857 35.043 1.00 90.38 420 GLN A CA 1
ATOM 3299 C C . GLN A 1 420 ? -20.647 17.424 36.487 1.00 90.38 420 GLN A C 1
ATOM 3301 O O . GLN A 1 420 ? -20.188 18.090 37.416 1.00 90.38 420 GLN A O 1
ATOM 3306 N N . GLN A 1 421 ? -21.316 16.285 36.687 1.00 87.69 421 GLN A N 1
ATOM 3307 C CA . GLN A 1 421 ? -21.555 15.724 38.022 1.00 87.69 421 GLN A CA 1
ATOM 3308 C C . GLN A 1 421 ? -20.232 15.411 38.738 1.00 87.69 421 GLN A C 1
ATOM 3310 O O . GLN A 1 421 ? -20.027 15.847 39.871 1.00 87.69 421 GLN A O 1
ATOM 3315 N N . CYS A 1 422 ? -19.276 14.779 38.051 1.00 87.12 422 CYS A N 1
ATOM 3316 C CA . CYS A 1 422 ? -17.937 14.510 38.582 1.00 87.12 422 CYS A CA 1
ATOM 3317 C C . CYS A 1 422 ? -17.174 15.781 38.984 1.00 87.12 422 CYS A C 1
ATOM 3319 O O . CYS A 1 422 ? -16.443 15.759 39.972 1.00 87.12 422 CYS A O 1
ATOM 3321 N N . LYS A 1 423 ? -17.341 16.888 38.246 1.00 85.88 423 LYS A N 1
ATOM 3322 C CA . LYS A 1 423 ? -16.740 18.191 38.590 1.00 85.88 423 LYS A CA 1
ATOM 3323 C C . LYS A 1 423 ? -17.395 18.847 39.807 1.00 85.88 423 LYS A C 1
ATOM 3325 O O . LYS A 1 423 ? -16.732 19.606 40.507 1.00 85.88 423 LYS A O 1
ATOM 3330 N N . SER A 1 424 ? -18.676 18.576 40.057 1.00 82.19 424 SER A N 1
ATOM 3331 C CA . SER A 1 424 ? -19.399 19.121 41.214 1.00 82.19 424 SER A CA 1
ATOM 3332 C C . SER A 1 424 ? -19.034 18.432 42.541 1.00 82.19 424 SER A C 1
ATOM 3334 O O . SER A 1 424 ? -19.130 19.046 43.605 1.00 82.19 424 SER A O 1
ATOM 3336 N N . SER A 1 425 ? -18.539 17.190 42.489 1.00 79.50 425 SER A N 1
ATOM 3337 C CA . SER A 1 425 ? -18.094 16.426 43.660 1.00 79.50 425 SER A CA 1
ATOM 3338 C C . SER A 1 425 ? -16.645 16.761 44.047 1.00 79.50 425 SER A C 1
ATOM 3340 O O . SER A 1 425 ? -15.708 16.460 43.314 1.00 79.50 425 SER A O 1
ATOM 3342 N N . LYS A 1 426 ? -16.438 17.337 45.243 1.00 70.44 426 LYS A N 1
ATOM 3343 C CA . LYS A 1 426 ? -15.098 17.709 45.756 1.00 70.44 426 LYS A CA 1
ATOM 3344 C C . LYS A 1 426 ? -14.230 16.526 46.217 1.00 70.44 426 LYS A C 1
ATOM 3346 O O . LYS A 1 426 ? -13.019 16.679 46.306 1.00 70.44 426 LYS A O 1
ATOM 3351 N N . ALA A 1 427 ? -14.829 15.377 46.536 1.00 74.50 427 ALA A N 1
ATOM 3352 C CA . ALA A 1 427 ? -14.125 14.179 47.005 1.00 74.50 427 ALA A CA 1
ATOM 3353 C C . ALA A 1 427 ? -14.197 13.066 45.951 1.00 74.50 427 ALA A C 1
ATOM 3355 O O . ALA A 1 427 ? -15.277 12.818 45.412 1.00 74.50 427 ALA A O 1
ATOM 3356 N N . ASN A 1 428 ? -13.075 12.383 45.689 1.00 68.00 428 ASN A N 1
ATOM 3357 C CA . ASN A 1 428 ? -12.989 11.317 44.680 1.00 68.00 428 ASN A CA 1
ATOM 3358 C C . ASN A 1 428 ? -13.968 10.163 44.954 1.00 68.00 428 ASN A C 1
ATOM 3360 O O . ASN A 1 428 ? -14.628 9.705 44.031 1.00 68.00 428 ASN A O 1
ATOM 3364 N N . GLU A 1 429 ? -14.150 9.778 46.219 1.00 73.06 429 GLU A N 1
ATOM 3365 C CA . GLU A 1 429 ? -15.081 8.716 46.644 1.00 73.06 429 GLU A CA 1
ATOM 3366 C C . GLU A 1 429 ? -16.561 9.034 46.362 1.00 73.06 429 GLU A C 1
ATOM 3368 O O . GLU A 1 429 ? -17.398 8.139 46.339 1.00 73.06 429 GLU A O 1
ATOM 3373 N N . LYS A 1 430 ? -16.902 10.315 46.151 1.00 75.25 430 LYS A N 1
ATOM 3374 C CA . LYS A 1 430 ? -18.271 10.782 45.869 1.00 75.25 430 LYS A CA 1
ATOM 3375 C C . LYS A 1 430 ? -18.520 11.050 44.383 1.00 75.25 430 LYS A C 1
ATOM 3377 O O . LYS A 1 430 ? -19.557 11.619 44.031 1.00 75.25 430 LYS A O 1
ATOM 3382 N N . LYS A 1 431 ? -17.562 10.739 43.506 1.00 80.31 431 LYS A N 1
ATOM 3383 C CA . LYS A 1 431 ? -17.766 10.862 42.060 1.00 80.31 431 LYS A CA 1
ATOM 3384 C C . LYS A 1 431 ? -18.661 9.710 41.591 1.00 80.31 431 LYS A C 1
ATOM 3386 O O . LYS A 1 431 ? -18.394 8.567 41.957 1.00 80.31 431 LYS A O 1
ATOM 3391 N N . PRO A 1 432 ? -19.722 9.986 40.813 1.00 83.06 432 PRO A N 1
ATOM 3392 C CA . PRO A 1 432 ? -20.561 8.921 40.285 1.00 83.06 432 PRO A CA 1
ATOM 3393 C C . PRO A 1 432 ? -19.736 8.007 39.363 1.00 83.06 432 PRO A C 1
ATOM 3395 O O . PRO A 1 432 ? -18.885 8.512 38.618 1.00 83.06 432 PRO A O 1
ATOM 3398 N N . PRO A 1 433 ? -19.980 6.684 39.373 1.00 84.19 433 PRO A N 1
ATOM 3399 C CA . PRO A 1 433 ? -19.316 5.770 38.452 1.00 84.19 433 PRO A CA 1
ATOM 3400 C C . PRO A 1 433 ? -19.653 6.134 37.003 1.00 84.19 433 PRO A C 1
ATOM 3402 O O . PRO A 1 433 ? -20.669 6.782 36.731 1.00 84.19 433 PRO A O 1
ATOM 3405 N N . ARG A 1 434 ? -18.791 5.728 36.066 1.00 85.31 434 ARG A N 1
ATOM 3406 C CA . ARG A 1 434 ? -19.041 5.925 34.634 1.00 85.31 434 ARG A CA 1
ATOM 3407 C C . ARG A 1 434 ? -20.359 5.217 34.250 1.00 85.31 434 ARG A C 1
ATOM 3409 O O . ARG A 1 434 ? -20.510 4.051 34.604 1.00 85.31 434 ARG A O 1
ATOM 3416 N N . PRO A 1 435 ? -21.314 5.891 33.578 1.00 84.75 435 PRO A N 1
ATOM 3417 C CA . PRO A 1 435 ? -22.595 5.289 33.213 1.00 84.75 435 PRO A CA 1
ATOM 3418 C C . PRO A 1 435 ? -22.442 4.053 32.320 1.00 84.75 435 PRO A C 1
ATOM 3420 O O . PRO A 1 435 ? -21.702 4.091 31.336 1.00 84.75 435 PRO A O 1
ATOM 3423 N N . ASN A 1 436 ? -23.191 2.994 32.633 1.00 79.38 436 ASN A N 1
ATOM 3424 C CA . ASN A 1 436 ? -23.254 1.781 31.815 1.00 79.38 436 ASN A CA 1
ATOM 3425 C C . ASN A 1 436 ? -23.982 2.050 30.488 1.00 79.38 436 ASN A C 1
ATOM 3427 O O . ASN A 1 436 ? -24.935 2.828 30.445 1.00 79.38 436 ASN A O 1
ATOM 3431 N N . GLY A 1 437 ? -23.554 1.384 29.412 1.00 77.00 437 GLY A N 1
ATOM 3432 C CA . GLY A 1 437 ? -24.179 1.483 28.085 1.00 77.00 437 GLY A CA 1
ATOM 3433 C C . GLY A 1 437 ? -23.801 2.730 27.276 1.00 77.00 437 GLY A C 1
ATOM 3434 O O . GLY A 1 437 ? -24.265 2.889 26.149 1.00 77.00 437 GLY A O 1
ATOM 3435 N N . MET A 1 438 ? -22.944 3.604 27.811 1.00 86.62 438 MET A N 1
ATOM 3436 C CA . MET A 1 438 ? -22.349 4.699 27.048 1.00 86.62 438 MET A CA 1
ATOM 3437 C C . MET A 1 438 ? -21.348 4.126 26.047 1.00 86.62 438 MET A C 1
ATOM 3439 O O . MET A 1 438 ? -20.296 3.640 26.441 1.00 86.62 438 MET A O 1
ATOM 3443 N N . CYS A 1 439 ? -21.654 4.232 24.759 1.00 93.12 439 CYS A N 1
ATOM 3444 C CA . CYS A 1 439 ? -20.771 3.807 23.680 1.00 93.12 439 CYS A CA 1
ATOM 3445 C C . CYS A 1 439 ? -20.733 4.900 22.616 1.00 93.12 439 CYS A C 1
ATOM 3447 O O . CYS A 1 439 ? -21.779 5.397 22.199 1.00 93.12 439 CYS A O 1
ATOM 3449 N N . VAL A 1 440 ? -19.524 5.298 22.228 1.00 96.44 440 VAL A N 1
ATOM 3450 C CA . VAL A 1 440 ? -19.291 6.247 21.137 1.00 96.44 440 VAL A CA 1
ATOM 3451 C C . VAL A 1 440 ? -18.409 5.542 20.125 1.00 96.44 440 VAL A C 1
ATOM 3453 O O . VAL A 1 440 ? -17.243 5.285 20.425 1.00 96.44 440 VAL A O 1
ATOM 3456 N N . GLN A 1 441 ? -18.971 5.217 18.966 1.00 97.06 441 GLN A N 1
ATOM 3457 C CA . GLN A 1 441 ? -18.294 4.421 17.946 1.00 97.06 441 GLN A CA 1
ATOM 3458 C C . GLN A 1 441 ? -17.541 5.292 16.939 1.00 97.06 441 GLN A C 1
ATOM 3460 O O . GLN A 1 441 ? -16.416 4.961 16.581 1.00 97.06 441 GLN A O 1
ATOM 3465 N N . PHE A 1 442 ? -18.112 6.418 16.503 1.00 97.25 442 PHE A N 1
ATOM 3466 C CA . PHE A 1 442 ? -17.453 7.360 15.603 1.00 97.25 442 PHE A CA 1
ATOM 3467 C C . PHE A 1 442 ? -16.544 8.284 16.414 1.00 97.25 442 PHE A C 1
ATOM 3469 O O . PHE A 1 442 ? -16.980 9.202 17.121 1.00 97.25 442 PHE A O 1
ATOM 3476 N N . LEU A 1 443 ? -15.240 8.077 16.272 1.00 94.81 443 LEU A N 1
ATOM 3477 C CA . LEU A 1 443 ? -14.216 8.834 16.969 1.00 94.81 443 LEU A CA 1
ATOM 3478 C C . LEU A 1 443 ? -13.641 9.980 16.121 1.00 94.81 443 LEU A C 1
ATOM 3480 O O . LEU A 1 443 ? -13.643 9.961 14.892 1.00 94.81 443 LEU A O 1
ATOM 3484 N N . MET A 1 444 ? -13.132 11.004 16.809 1.00 87.12 444 MET A N 1
ATOM 3485 C CA . MET A 1 444 ? -12.400 12.104 16.173 1.00 87.12 444 MET A CA 1
ATOM 3486 C C . MET A 1 444 ? -10.951 11.683 15.919 1.00 87.12 444 MET A C 1
ATOM 3488 O O . MET A 1 444 ? -10.376 10.969 16.734 1.00 87.12 444 MET A O 1
ATOM 3492 N N . SER A 1 445 ? -10.331 12.179 14.851 1.00 81.69 445 SER A N 1
ATOM 3493 C CA . SER A 1 445 ? -8.957 11.813 14.477 1.00 81.69 445 SER A CA 1
ATOM 3494 C C . SER A 1 445 ? -7.892 12.186 15.519 1.00 81.69 445 SER A C 1
ATOM 3496 O O . SER A 1 445 ? -6.842 11.556 15.561 1.00 81.69 445 SER A O 1
ATOM 3498 N N . ASN A 1 446 ? -8.161 13.163 16.390 1.00 80.94 446 ASN A N 1
ATOM 3499 C CA . ASN A 1 446 ? -7.206 13.717 17.353 1.00 80.94 446 ASN A CA 1
ATOM 3500 C C . ASN A 1 446 ? -7.342 13.179 18.788 1.00 80.94 446 ASN A C 1
ATOM 3502 O O . ASN A 1 446 ? -7.270 13.939 19.759 1.00 80.94 446 ASN A O 1
ATOM 3506 N N . MET A 1 447 ? -7.569 11.876 18.946 1.00 83.44 447 MET A N 1
ATOM 3507 C CA . MET A 1 447 ? -7.708 11.270 20.273 1.00 83.44 447 MET A CA 1
ATOM 3508 C C . MET A 1 447 ? -6.363 10.845 20.876 1.00 83.44 447 MET A C 1
ATOM 3510 O O . MET A 1 447 ? -5.435 10.454 20.173 1.00 83.44 447 MET A O 1
ATOM 3514 N N . THR A 1 448 ? -6.276 10.871 22.207 1.00 89.31 448 THR A N 1
ATOM 3515 C CA . THR A 1 448 ? -5.143 10.288 22.935 1.00 89.31 448 THR A CA 1
ATOM 3516 C C . THR A 1 448 ? -5.302 8.775 23.077 1.00 89.31 448 THR A C 1
ATOM 3518 O O . THR A 1 448 ? -6.423 8.264 23.065 1.00 89.31 448 THR A O 1
ATOM 3521 N N . ASN A 1 449 ? -4.204 8.054 23.314 1.00 91.56 449 ASN A N 1
ATOM 3522 C CA . ASN A 1 449 ? -4.235 6.613 23.556 1.00 91.56 449 ASN A CA 1
ATOM 3523 C C . ASN A 1 449 ? -5.186 6.230 24.707 1.00 91.56 449 ASN A C 1
ATOM 3525 O O . ASN A 1 449 ? -6.000 5.324 24.574 1.00 91.56 449 ASN A O 1
ATOM 3529 N N . ALA A 1 450 ? -5.155 6.969 25.820 1.00 90.81 450 ALA A N 1
ATOM 3530 C CA . ALA A 1 450 ? -6.063 6.723 26.943 1.00 90.81 450 ALA A CA 1
ATOM 3531 C C . ALA A 1 450 ? -7.544 6.894 26.554 1.00 90.81 450 ALA A C 1
ATOM 3533 O O . ALA A 1 450 ? -8.393 6.136 27.018 1.00 90.81 450 ALA A O 1
ATOM 3534 N N . ALA A 1 451 ? -7.859 7.868 25.691 1.00 91.38 451 ALA A N 1
ATOM 3535 C CA . ALA A 1 451 ? -9.215 8.043 25.185 1.00 91.38 451 ALA A CA 1
ATOM 3536 C C . ALA A 1 451 ? -9.625 6.881 24.269 1.00 91.38 451 ALA A C 1
ATOM 3538 O O . ALA A 1 451 ? -10.744 6.397 24.402 1.00 91.38 451 ALA A O 1
ATOM 3539 N N . LEU A 1 452 ? -8.729 6.406 23.398 1.00 94.19 452 LEU A N 1
ATOM 3540 C CA . LEU A 1 452 ? -8.975 5.235 22.552 1.00 94.19 452 LEU A CA 1
ATOM 3541 C C . LEU A 1 452 ? -9.265 3.986 23.396 1.00 94.19 452 LEU A C 1
ATOM 3543 O O . LEU A 1 452 ? -10.298 3.353 23.204 1.00 94.19 452 LEU A O 1
ATOM 3547 N N . VAL A 1 453 ? -8.408 3.678 24.376 1.00 94.94 453 VAL A N 1
ATOM 3548 C CA . VAL A 1 453 ? -8.586 2.515 25.265 1.00 94.94 453 VAL A CA 1
ATOM 3549 C C . VAL A 1 453 ? -9.905 2.602 26.034 1.00 94.94 453 VAL A C 1
ATOM 3551 O O . VAL A 1 453 ? -10.639 1.621 26.096 1.00 94.94 453 VAL A O 1
ATOM 3554 N N . GLN A 1 454 ? -10.271 3.781 26.553 1.00 93.44 454 GLN A N 1
ATOM 3555 C CA . GLN A 1 454 ? -11.560 3.952 27.231 1.00 93.44 454 GLN A CA 1
ATOM 3556 C C . GLN A 1 454 ? -12.745 3.697 26.291 1.00 93.44 454 GLN A C 1
ATOM 3558 O O . GLN A 1 454 ? -13.733 3.101 26.709 1.00 93.44 454 GLN A O 1
ATOM 3563 N N . ARG A 1 455 ? -12.664 4.138 25.029 1.00 94.88 455 ARG A N 1
ATOM 3564 C CA . ARG A 1 455 ? -13.726 3.909 24.037 1.00 94.88 455 ARG A CA 1
ATOM 3565 C C . ARG A 1 455 ? -13.844 2.442 23.642 1.00 94.88 455 ARG A C 1
ATOM 3567 O O . ARG A 1 455 ? -14.960 1.987 23.428 1.00 94.88 455 ARG A O 1
ATOM 3574 N N . LEU A 1 456 ? -12.730 1.715 23.584 1.00 95.69 456 LEU A N 1
ATOM 3575 C CA . LEU A 1 456 ? -12.730 0.273 23.334 1.00 95.69 456 LEU A CA 1
ATOM 3576 C C . LEU A 1 456 ? -13.405 -0.483 24.482 1.00 95.69 456 LEU A C 1
ATOM 3578 O O . LEU A 1 456 ? -14.283 -1.294 24.222 1.00 95.69 456 LEU A O 1
ATOM 3582 N N . LEU A 1 457 ? -13.082 -0.147 25.735 1.00 94.19 457 LEU A N 1
ATOM 3583 C CA . LEU A 1 457 ? -13.745 -0.719 26.916 1.00 94.19 457 LEU A CA 1
ATOM 3584 C C . LEU A 1 457 ? -15.253 -0.422 26.932 1.00 94.19 457 LEU A C 1
ATOM 3586 O O . LEU A 1 457 ? -16.068 -1.305 27.185 1.00 94.19 457 LEU A O 1
ATOM 3590 N N . ASP A 1 458 ? -15.630 0.824 26.633 1.00 94.19 458 ASP A N 1
ATOM 3591 C CA . ASP A 1 458 ? -17.030 1.244 26.524 1.00 94.19 458 ASP A CA 1
ATOM 3592 C C . ASP A 1 458 ? -17.777 0.456 25.420 1.00 94.19 458 ASP A C 1
ATOM 3594 O O . ASP A 1 458 ? -18.950 0.117 25.575 1.00 94.19 458 ASP A O 1
ATOM 3598 N N . ALA A 1 459 ? -17.111 0.170 24.296 1.00 94.44 459 ALA A N 1
ATOM 3599 C CA . ALA A 1 459 ? -17.679 -0.562 23.165 1.00 94.44 459 ALA A CA 1
ATOM 3600 C C . ALA A 1 459 ? -17.779 -2.075 23.406 1.00 94.44 459 ALA A C 1
ATOM 3602 O O . ALA A 1 459 ? -18.791 -2.673 23.042 1.00 94.44 459 ALA A O 1
ATOM 3603 N N . GLU A 1 460 ? -16.784 -2.666 24.069 1.00 92.75 460 GLU A N 1
ATOM 3604 C CA . GLU A 1 460 ? -16.804 -4.051 24.550 1.00 92.75 460 GLU A CA 1
ATOM 3605 C C . GLU A 1 460 ? -17.976 -4.262 25.517 1.00 92.75 460 GLU A C 1
ATOM 3607 O O . GLU A 1 460 ? -18.839 -5.110 25.285 1.00 92.75 460 GLU A O 1
ATOM 3612 N N . ALA A 1 461 ? -18.112 -3.386 26.520 1.00 92.25 461 ALA A N 1
ATOM 3613 C CA . ALA A 1 461 ? -19.229 -3.414 27.465 1.00 92.25 461 ALA A CA 1
ATOM 3614 C C . ALA A 1 461 ? -20.605 -3.185 26.807 1.00 92.25 461 ALA A C 1
ATOM 3616 O O . ALA A 1 461 ? -21.634 -3.559 27.373 1.00 92.25 461 ALA A O 1
ATOM 3617 N N . ALA A 1 462 ? -20.640 -2.571 25.622 1.00 91.12 462 ALA A N 1
ATOM 3618 C CA . ALA A 1 462 ? -21.851 -2.340 24.840 1.00 91.12 462 ALA A CA 1
ATOM 3619 C C . ALA A 1 462 ? -22.152 -3.458 23.823 1.00 91.12 462 ALA A C 1
ATOM 3621 O O . ALA A 1 462 ? -22.971 -3.240 22.927 1.00 91.12 462 ALA A O 1
ATOM 3622 N N . GLY A 1 463 ? -21.531 -4.632 23.973 1.00 89.94 463 GLY A N 1
ATOM 3623 C CA . GLY A 1 463 ? -21.760 -5.808 23.133 1.00 89.94 463 GLY A CA 1
ATOM 3624 C C . GLY A 1 463 ? -20.747 -5.942 22.003 1.00 89.94 463 GLY A C 1
ATOM 3625 O O . GLY A 1 463 ? -21.153 -6.164 20.869 1.00 89.94 463 GLY A O 1
ATOM 3626 N N . ASP A 1 464 ? -19.456 -5.771 22.306 1.00 91.88 464 ASP A N 1
ATOM 3627 C CA . ASP A 1 464 ? -18.349 -6.005 21.365 1.00 91.88 464 ASP A CA 1
ATOM 3628 C C . ASP A 1 464 ? -18.416 -5.167 20.078 1.00 91.88 464 ASP A C 1
ATOM 3630 O O . ASP A 1 464 ? -18.103 -5.626 18.978 1.00 91.88 464 ASP A O 1
ATOM 3634 N N . LYS A 1 465 ? -18.828 -3.904 20.209 1.00 94.56 465 LYS A N 1
ATOM 3635 C CA . LYS A 1 465 ? -18.994 -3.009 19.060 1.00 94.56 465 LYS A CA 1
ATOM 3636 C C . LYS A 1 465 ? -17.656 -2.567 18.476 1.00 94.56 465 LYS A C 1
ATOM 3638 O O . LYS A 1 465 ? -16.690 -2.325 19.200 1.00 94.56 465 LYS A O 1
ATOM 3643 N N . PHE A 1 466 ? -17.634 -2.353 17.164 1.00 97.31 466 PHE A N 1
ATOM 3644 C CA . PHE A 1 466 ? -16.484 -1.765 16.490 1.00 97.31 466 PHE A CA 1
ATOM 3645 C C . PHE A 1 466 ? -16.501 -0.233 16.534 1.00 97.31 466 PHE A C 1
ATOM 3647 O O . PHE A 1 466 ? -17.522 0.424 16.308 1.00 97.31 466 PHE A O 1
ATOM 3654 N N . LEU A 1 467 ? -15.326 0.338 16.783 1.00 97.81 467 LEU A N 1
ATOM 3655 C CA . LEU A 1 467 ? -15.056 1.765 16.668 1.00 97.81 467 LEU A CA 1
ATOM 3656 C C . LEU A 1 467 ? -14.699 2.122 15.221 1.00 97.81 467 LEU A C 1
ATOM 3658 O O . LEU A 1 467 ? -14.212 1.286 14.460 1.00 97.81 467 LEU A O 1
ATOM 3662 N N . TYR A 1 468 ? -14.906 3.381 14.849 1.00 98.31 468 TYR A N 1
ATOM 3663 C CA . TYR A 1 468 ? -14.636 3.898 13.515 1.00 98.31 468 TYR A CA 1
ATOM 3664 C C . TYR A 1 468 ? -14.014 5.295 13.563 1.00 98.31 468 TYR A C 1
ATOM 3666 O O . TYR A 1 468 ? -14.474 6.164 14.306 1.00 98.31 468 TYR A O 1
ATOM 3674 N N . THR A 1 469 ? -13.009 5.540 12.721 1.00 97.31 469 THR A N 1
ATOM 3675 C CA . THR A 1 469 ? -12.471 6.886 12.472 1.00 97.31 469 THR A CA 1
ATOM 3676 C C . THR A 1 469 ? -12.362 7.164 10.976 1.00 97.31 469 THR A C 1
ATOM 3678 O O . THR A 1 469 ? -11.903 6.326 10.204 1.00 97.31 469 THR A O 1
ATOM 3681 N N . ARG A 1 470 ? -12.697 8.391 10.563 1.00 96.19 470 ARG A N 1
ATOM 3682 C CA . ARG A 1 470 ? -12.316 8.921 9.249 1.00 96.19 470 ARG A CA 1
ATOM 3683 C C . ARG A 1 470 ? -11.118 9.858 9.395 1.00 96.19 470 ARG A C 1
ATOM 3685 O O . ARG A 1 470 ? -11.185 10.821 10.155 1.00 96.19 470 ARG A O 1
ATOM 3692 N N . LEU A 1 471 ? -10.050 9.577 8.659 1.00 95.00 471 LEU A N 1
ATOM 3693 C CA . LEU A 1 471 ? -8.809 10.343 8.627 1.00 95.00 471 LEU A CA 1
ATOM 3694 C C . LEU A 1 471 ? -8.696 11.070 7.283 1.00 95.00 471 LEU A C 1
ATOM 3696 O O . LEU A 1 471 ? -8.700 10.441 6.223 1.00 95.00 471 LEU A O 1
ATOM 3700 N N . ASP A 1 472 ? -8.576 12.395 7.317 1.00 89.75 472 ASP A N 1
ATOM 3701 C CA . ASP A 1 472 ? -8.355 13.176 6.093 1.00 89.75 472 ASP A CA 1
ATOM 3702 C C . ASP A 1 472 ? -6.950 12.935 5.518 1.00 89.75 472 ASP A C 1
ATOM 3704 O O . ASP A 1 472 ? -6.770 12.958 4.302 1.00 89.75 472 ASP A O 1
ATOM 3708 N N . GLU A 1 473 ? -5.981 12.647 6.391 1.00 90.50 473 GLU A N 1
ATOM 3709 C CA . GLU A 1 473 ? -4.611 12.263 6.044 1.00 90.50 473 GLU A CA 1
ATOM 3710 C C . GLU A 1 473 ? -4.183 11.063 6.899 1.00 90.50 473 GLU A C 1
ATOM 3712 O O . GLU A 1 473 ? -4.469 11.015 8.101 1.00 90.50 473 GLU A O 1
ATOM 3717 N N . ILE A 1 474 ? -3.499 10.089 6.296 1.00 92.75 474 ILE A N 1
ATOM 3718 C CA . ILE A 1 474 ? -3.086 8.848 6.973 1.00 92.75 474 ILE A CA 1
ATOM 3719 C C . ILE A 1 474 ? -2.160 9.105 8.172 1.00 92.75 474 ILE A C 1
ATOM 3721 O O . ILE A 1 474 ? -2.270 8.429 9.192 1.00 92.75 474 ILE A O 1
ATOM 3725 N N . GLU A 1 475 ? -1.316 10.134 8.104 1.00 92.31 475 GLU A N 1
ATOM 3726 C CA . GLU A 1 475 ? -0.375 10.523 9.160 1.00 92.31 475 GLU A CA 1
ATOM 3727 C C . GLU A 1 475 ? -1.069 10.905 10.473 1.00 92.31 475 GLU A C 1
ATOM 3729 O O . GLU A 1 475 ? -0.453 10.877 11.538 1.00 92.31 475 GLU A O 1
ATOM 3734 N N . MET A 1 476 ? -2.367 11.230 10.439 1.00 92.50 476 MET A N 1
ATOM 3735 C CA . MET A 1 476 ? -3.134 11.477 11.662 1.00 92.50 476 MET A CA 1
ATOM 3736 C C . MET A 1 476 ? -3.187 10.244 12.575 1.00 92.50 476 MET A C 1
ATOM 3738 O O . MET A 1 476 ? -3.335 10.400 13.785 1.00 92.50 476 MET A O 1
ATOM 3742 N N . LEU A 1 477 ? -2.996 9.034 12.036 1.00 91.00 477 LEU A N 1
ATOM 3743 C CA . LEU A 1 477 ? -2.938 7.810 12.833 1.00 91.00 477 LEU A CA 1
ATOM 3744 C C . LEU A 1 477 ? -1.721 7.784 13.781 1.00 91.00 477 LEU A C 1
ATOM 3746 O O . LEU A 1 477 ? -1.793 7.204 14.866 1.00 91.00 477 LEU A O 1
ATOM 3750 N N . ASP A 1 478 ? -0.635 8.490 13.446 1.00 91.50 478 ASP A N 1
ATOM 3751 C CA . ASP A 1 478 ? 0.570 8.567 14.286 1.00 91.50 478 ASP A CA 1
ATOM 3752 C C . ASP A 1 478 ? 0.344 9.338 15.597 1.00 91.50 478 ASP A C 1
ATOM 3754 O O . ASP A 1 478 ? 1.141 9.230 16.535 1.00 91.50 478 ASP A O 1
ATOM 3758 N N . GLN A 1 479 ? -0.758 10.085 15.714 1.00 88.50 479 GLN A N 1
ATOM 3759 C CA . GLN A 1 479 ? -1.118 10.788 16.950 1.00 88.50 479 GLN A CA 1
ATOM 3760 C C . GLN A 1 479 ? -1.398 9.818 18.109 1.00 88.50 479 GLN A C 1
ATOM 3762 O O . GLN A 1 479 ? -1.144 10.144 19.275 1.00 88.50 479 GLN A O 1
ATOM 3767 N N . ILE A 1 480 ? -1.835 8.591 17.802 1.00 87.12 480 ILE A N 1
ATOM 3768 C CA . ILE A 1 480 ? -1.991 7.526 18.800 1.00 87.12 480 ILE A CA 1
ATOM 3769 C C . ILE A 1 480 ? -0.630 7.217 19.435 1.00 87.12 480 ILE A C 1
ATOM 3771 O O . ILE A 1 480 ? -0.499 7.231 20.661 1.00 87.12 480 ILE A O 1
ATOM 3775 N N . LYS A 1 481 ? 0.416 7.054 18.616 1.00 88.69 481 LYS A N 1
ATOM 3776 C CA . LYS A 1 481 ? 1.787 6.860 19.101 1.00 88.69 481 LYS A CA 1
ATOM 3777 C C . LYS A 1 481 ? 2.288 8.069 19.884 1.00 88.69 481 LYS A C 1
ATOM 3779 O O . LYS A 1 481 ? 2.850 7.916 20.966 1.00 88.69 481 LYS A O 1
ATOM 3784 N N . ALA A 1 482 ? 2.061 9.275 19.361 1.00 83.50 482 ALA A N 1
ATOM 3785 C CA . ALA A 1 482 ? 2.497 10.518 20.000 1.00 83.50 482 ALA A CA 1
ATOM 3786 C C . ALA A 1 482 ? 1.904 10.709 21.409 1.00 83.50 482 ALA A C 1
ATOM 3788 O O . ALA A 1 482 ? 2.497 11.383 22.247 1.00 83.50 482 ALA A O 1
ATOM 3789 N N . SER A 1 483 ? 0.760 10.081 21.690 1.00 84.50 483 SER A N 1
ATOM 3790 C CA . SER A 1 483 ? 0.103 10.085 23.000 1.00 84.50 483 SER A CA 1
ATOM 3791 C C . SER A 1 483 ? 0.411 8.849 23.862 1.00 84.50 483 SER A C 1
ATOM 3793 O O . SER A 1 483 ? -0.300 8.578 24.832 1.00 84.50 483 SER A O 1
ATOM 3795 N N . GLY A 1 484 ? 1.484 8.115 23.540 1.00 84.25 484 GLY A N 1
ATOM 3796 C CA . GLY A 1 484 ? 1.967 6.963 24.305 1.00 84.25 484 GLY A CA 1
ATOM 3797 C C . GLY A 1 484 ? 1.285 5.637 23.961 1.00 84.25 484 GLY A C 1
ATOM 3798 O O . GLY A 1 484 ? 1.278 4.736 24.797 1.00 84.25 484 GLY A O 1
ATOM 3799 N N . GLY A 1 485 ? 0.663 5.539 22.782 1.00 88.75 485 GLY A N 1
ATOM 3800 C CA . GLY A 1 485 ? 0.123 4.300 22.218 1.00 88.75 485 GLY A CA 1
ATOM 3801 C C . GLY A 1 485 ? 1.072 3.623 21.227 1.00 88.75 485 GLY A C 1
ATOM 3802 O O . GLY A 1 485 ? 2.254 3.962 21.136 1.00 88.75 485 GLY A O 1
ATOM 3803 N N . ALA A 1 486 ? 0.535 2.670 20.467 1.00 91.38 486 ALA A N 1
ATOM 3804 C CA . ALA A 1 486 ? 1.292 1.953 19.444 1.00 91.38 486 ALA A CA 1
ATOM 3805 C C . ALA A 1 486 ? 1.484 2.785 18.162 1.00 91.38 486 ALA A C 1
ATOM 3807 O O . ALA A 1 486 ? 0.788 3.774 17.916 1.00 91.38 486 ALA A O 1
ATOM 3808 N N . THR A 1 487 ? 2.454 2.390 17.339 1.00 93.06 487 THR A N 1
ATOM 3809 C CA . THR A 1 487 ? 2.657 2.945 15.993 1.00 93.06 487 THR A CA 1
ATOM 3810 C C . THR A 1 487 ? 1.458 2.664 15.090 1.00 93.06 487 THR A C 1
ATOM 3812 O O . THR A 1 487 ? 0.744 1.687 15.290 1.00 93.06 487 THR A O 1
ATOM 3815 N N . ALA A 1 488 ? 1.273 3.455 14.033 1.00 92.31 488 ALA A N 1
ATOM 3816 C CA . ALA A 1 488 ? 0.235 3.192 13.036 1.00 92.31 488 ALA A CA 1
ATOM 3817 C C . ALA A 1 488 ? 0.303 1.772 12.441 1.00 92.31 488 ALA A C 1
ATOM 3819 O O . ALA A 1 488 ? -0.719 1.107 12.316 1.00 92.31 488 ALA A O 1
ATOM 3820 N N . SER A 1 489 ? 1.509 1.281 12.135 1.00 93.25 489 SER A N 1
ATOM 3821 C CA . SER A 1 489 ? 1.736 -0.083 11.635 1.00 93.25 489 SER A CA 1
ATOM 3822 C C . SER A 1 489 ? 1.272 -1.155 12.630 1.00 93.25 489 SER A C 1
ATOM 3824 O O . SER A 1 489 ? 0.614 -2.118 12.242 1.00 93.25 489 SER A O 1
ATOM 3826 N N . GLU A 1 490 ? 1.557 -0.972 13.921 1.00 93.81 490 GLU A N 1
ATOM 3827 C CA . GLU A 1 490 ? 1.061 -1.858 14.978 1.00 93.81 490 GLU A CA 1
ATOM 3828 C C . GLU A 1 490 ? -0.457 -1.752 15.140 1.00 93.81 490 GLU A C 1
ATOM 3830 O O . GLU A 1 490 ? -1.107 -2.786 15.202 1.00 93.81 490 GLU A O 1
ATOM 3835 N N . ILE A 1 491 ? -1.037 -0.546 15.136 1.00 94.62 491 ILE A N 1
ATOM 3836 C CA . ILE A 1 491 ? -2.494 -0.349 15.205 1.00 94.62 491 ILE A CA 1
ATOM 3837 C C . ILE A 1 491 ? -3.198 -1.087 14.066 1.00 94.62 491 ILE A C 1
ATOM 3839 O O . ILE A 1 491 ? -4.153 -1.807 14.327 1.00 94.62 491 ILE A O 1
ATOM 3843 N N . ILE A 1 492 ? -2.705 -0.975 12.830 1.00 95.50 492 ILE A N 1
ATOM 3844 C CA . ILE A 1 492 ? -3.268 -1.675 11.666 1.00 95.50 492 ILE A CA 1
ATOM 3845 C C . ILE A 1 492 ? -3.233 -3.194 11.875 1.00 95.50 492 ILE A C 1
ATOM 3847 O O . ILE A 1 492 ? -4.231 -3.883 11.680 1.00 95.50 492 ILE A O 1
ATOM 3851 N N . ARG A 1 493 ? -2.088 -3.730 12.313 1.00 93.75 493 ARG A N 1
ATOM 3852 C CA . ARG A 1 493 ? -1.921 -5.173 12.537 1.00 93.75 493 ARG A CA 1
ATOM 3853 C C . ARG A 1 493 ? -2.790 -5.693 13.678 1.00 93.75 493 ARG A C 1
ATOM 3855 O O . ARG A 1 493 ? -3.429 -6.730 13.528 1.00 93.75 493 ARG A O 1
ATOM 3862 N N . LEU A 1 494 ? -2.820 -4.972 14.794 1.00 95.12 494 LEU A N 1
ATOM 3863 C CA . LEU A 1 494 ? -3.611 -5.323 15.969 1.00 95.12 494 LEU A CA 1
ATOM 3864 C C . LEU A 1 494 ? -5.112 -5.204 15.684 1.00 95.12 494 LEU A C 1
ATOM 3866 O O . LEU A 1 494 ? -5.862 -6.058 16.138 1.00 95.12 494 LEU A O 1
ATOM 3870 N N . ALA A 1 495 ? -5.543 -4.201 14.912 1.00 95.50 495 ALA A N 1
ATOM 3871 C CA . ALA A 1 495 ? -6.951 -3.987 14.591 1.00 95.50 495 ALA A CA 1
ATOM 3872 C C . ALA A 1 495 ? -7.503 -5.053 13.641 1.00 95.50 495 ALA A C 1
ATOM 3874 O O . ALA A 1 495 ? -8.613 -5.540 13.841 1.00 95.50 495 ALA A O 1
ATOM 3875 N N . HIS A 1 496 ? -6.707 -5.448 12.644 1.00 92.31 496 HIS A N 1
ATOM 3876 C CA . HIS A 1 496 ? -7.054 -6.529 11.723 1.00 92.31 496 HIS A CA 1
ATOM 3877 C C . HIS A 1 496 ? -7.152 -7.889 12.420 1.00 92.31 496 HIS A C 1
ATOM 3879 O O . HIS A 1 496 ? -8.026 -8.676 12.091 1.00 92.31 496 HIS A O 1
ATOM 3885 N N . ASN A 1 497 ? -6.263 -8.154 13.381 1.00 90.44 497 ASN A N 1
ATOM 3886 C CA . ASN A 1 497 ? -6.262 -9.399 14.150 1.00 90.44 497 ASN A CA 1
ATOM 3887 C C . ASN A 1 497 ? -7.183 -9.338 15.393 1.00 90.44 497 ASN A C 1
ATOM 3889 O O . ASN A 1 497 ? -7.190 -10.281 16.179 1.00 90.44 497 ASN A O 1
ATOM 3893 N N . GLN A 1 498 ? -7.832 -8.192 15.652 1.00 92.25 498 GLN A N 1
ATOM 3894 C CA . GLN A 1 498 ? -8.563 -7.876 16.891 1.00 92.25 498 GLN A CA 1
ATOM 3895 C C . GLN A 1 498 ? -7.791 -8.255 18.171 1.00 92.25 498 GLN A C 1
ATOM 3897 O O . GLN A 1 498 ? -8.353 -8.698 19.171 1.00 92.25 498 GLN A O 1
ATOM 3902 N N . ALA A 1 499 ? -6.473 -8.065 18.152 1.00 93.81 499 ALA A N 1
ATOM 3903 C CA . ALA A 1 499 ? -5.606 -8.412 19.267 1.00 93.81 499 ALA A CA 1
ATOM 3904 C C . ALA A 1 499 ? -5.820 -7.466 20.461 1.00 93.81 499 ALA A C 1
ATOM 3906 O O . ALA A 1 499 ? -6.269 -6.326 20.306 1.00 93.81 499 ALA A O 1
ATOM 3907 N N . GLN A 1 500 ? -5.464 -7.933 21.660 1.00 95.12 500 GLN A N 1
ATOM 3908 C CA . GLN A 1 500 ? -5.556 -7.135 22.882 1.00 95.12 500 GLN A CA 1
ATOM 3909 C C . GLN A 1 500 ? -4.705 -5.865 22.775 1.00 95.12 500 GLN A C 1
ATOM 3911 O O . GLN A 1 500 ? -3.515 -5.914 22.455 1.00 95.12 500 GLN A O 1
ATOM 3916 N N . TYR A 1 501 ? -5.320 -4.723 23.072 1.00 95.25 501 TYR A N 1
ATOM 3917 C CA . TYR A 1 501 ? -4.690 -3.416 22.989 1.00 95.25 501 TYR A CA 1
ATOM 3918 C C . TYR A 1 501 ? -5.042 -2.562 24.196 1.00 95.25 501 TYR A C 1
ATOM 3920 O O . TYR A 1 501 ? -6.206 -2.346 24.519 1.00 95.25 501 TYR A O 1
ATOM 3928 N N . GLY A 1 502 ? -4.021 -2.008 24.837 1.00 90.69 502 GLY A N 1
ATOM 3929 C CA . GLY A 1 502 ? -4.204 -1.054 25.912 1.00 90.69 502 GLY A CA 1
ATOM 3930 C C . GLY A 1 502 ? -3.026 -1.047 26.863 1.00 90.69 502 GLY A C 1
ATOM 3931 O O . GLY A 1 502 ? -1.880 -1.216 26.450 1.00 90.69 502 GLY A O 1
ATOM 3932 N N . GLN A 1 503 ? -3.298 -0.769 28.130 1.00 83.50 503 GLN A N 1
ATOM 3933 C CA . GLN A 1 503 ? -2.255 -0.551 29.124 1.00 83.50 503 GLN A CA 1
ATOM 3934 C C . GLN A 1 503 ? -2.752 -0.896 30.524 1.00 83.50 503 GLN A C 1
ATOM 3936 O O . GLN A 1 503 ? -3.900 -0.620 30.876 1.00 83.50 503 GLN A O 1
ATOM 3941 N N . GLU A 1 504 ? -1.846 -1.412 31.346 1.00 84.56 504 GLU A N 1
ATOM 3942 C CA . GLU A 1 504 ? -2.043 -1.541 32.784 1.00 84.56 504 GLU A CA 1
ATOM 3943 C C . GLU A 1 504 ? -1.386 -0.357 33.495 1.00 84.56 504 GLU A C 1
ATOM 3945 O O . GLU A 1 504 ? -0.189 -0.095 33.346 1.00 84.56 504 GLU A O 1
ATOM 3950 N N . ARG A 1 505 ? -2.175 0.418 34.243 1.00 83.25 505 ARG A N 1
ATOM 3951 C CA . ARG A 1 505 ? -1.694 1.567 35.019 1.00 83.25 505 ARG A CA 1
ATOM 3952 C C . ARG A 1 505 ? -2.032 1.374 36.495 1.00 83.25 505 ARG A C 1
ATOM 3954 O O . ARG A 1 505 ? -3.110 0.904 36.839 1.00 83.25 505 ARG A O 1
ATOM 3961 N N . VAL A 1 506 ? -1.110 1.796 37.363 1.00 77.69 506 VAL A N 1
ATOM 3962 C CA . VAL A 1 506 ? -1.247 1.711 38.832 1.00 77.69 506 VAL A CA 1
ATOM 3963 C C . VAL A 1 506 ? -2.155 2.817 39.394 1.00 77.69 506 VAL A C 1
ATOM 3965 O O . VAL A 1 506 ? -2.749 2.663 40.457 1.00 77.69 506 VAL A O 1
ATOM 3968 N N . GLY A 1 507 ? -2.258 3.956 38.701 1.00 79.12 507 GLY A N 1
ATOM 3969 C CA . GLY A 1 507 ? -3.038 5.102 39.167 1.00 79.12 507 GLY A CA 1
ATOM 3970 C C . GLY A 1 507 ? -4.544 4.846 39.095 1.00 79.12 507 GLY A C 1
ATOM 3971 O O . GLY A 1 507 ? -5.052 4.508 38.034 1.00 79.12 507 GLY A O 1
ATOM 3972 N N . ILE A 1 508 ? -5.258 5.097 40.195 1.00 73.38 508 ILE A N 1
ATOM 3973 C CA . ILE A 1 508 ? -6.714 4.876 40.324 1.00 73.38 508 ILE A CA 1
ATOM 3974 C C . ILE A 1 508 ? -7.522 5.683 39.290 1.00 73.38 508 ILE A C 1
ATOM 3976 O O . ILE A 1 508 ? -8.538 5.212 38.794 1.00 73.38 508 ILE A O 1
ATOM 3980 N N . ASP A 1 509 ? -7.052 6.882 38.934 1.00 73.69 509 ASP A N 1
ATOM 3981 C CA . ASP A 1 509 ? -7.696 7.755 37.941 1.00 73.69 509 ASP A CA 1
ATOM 3982 C C . ASP A 1 509 ? -7.224 7.484 36.492 1.00 73.69 509 ASP A C 1
ATOM 3984 O O . ASP A 1 509 ? -7.613 8.195 35.563 1.00 73.69 509 ASP A O 1
ATOM 3988 N N . SER A 1 510 ? -6.339 6.502 36.279 1.00 82.75 510 SER A N 1
ATOM 3989 C CA . SER A 1 510 ? -5.824 6.160 34.948 1.00 82.75 510 SER A CA 1
ATOM 3990 C C . SER A 1 510 ? -6.726 5.151 34.246 1.00 82.75 510 SER A C 1
ATOM 3992 O O . SER A 1 510 ? -7.256 4.235 34.866 1.00 82.75 510 SER A O 1
ATOM 3994 N N . VAL A 1 511 ? -6.848 5.283 32.924 1.00 83.94 511 VAL A N 1
ATOM 3995 C CA . VAL A 1 511 ? -7.509 4.265 32.101 1.00 83.94 511 VAL A CA 1
ATOM 3996 C C . VAL A 1 511 ? -6.609 3.030 32.046 1.00 83.94 511 VAL A C 1
ATOM 3998 O O . VAL A 1 511 ? -5.494 3.106 31.513 1.00 83.94 511 VAL A O 1
ATOM 4001 N N . THR A 1 512 ? -7.116 1.927 32.595 1.00 87.81 512 THR A N 1
ATOM 4002 C CA . THR A 1 512 ? -6.481 0.607 32.638 1.00 87.81 512 THR A CA 1
ATOM 4003 C C . THR A 1 512 ? -7.398 -0.414 31.976 1.00 87.81 512 THR A C 1
ATOM 4005 O O . THR A 1 512 ? -8.584 -0.472 32.293 1.00 87.81 512 THR A O 1
ATOM 4008 N N . GLY A 1 513 ? -6.846 -1.211 31.067 1.00 90.56 513 GLY A N 1
ATOM 4009 C CA . GLY A 1 513 ? -7.558 -2.273 30.364 1.00 90.56 513 GLY A CA 1
ATOM 4010 C C . GLY A 1 513 ? -6.854 -2.657 29.068 1.00 90.56 513 GLY A C 1
ATOM 4011 O O . GLY A 1 513 ? -6.111 -1.850 28.503 1.00 90.56 513 GLY A O 1
ATOM 4012 N N . THR A 1 514 ? -7.089 -3.886 28.614 1.00 93.94 514 THR A N 1
ATOM 4013 C CA . THR A 1 514 ? -6.514 -4.470 27.392 1.00 93.94 514 THR A CA 1
ATOM 4014 C C . THR A 1 514 ? -7.601 -5.078 26.486 1.00 93.94 514 THR A C 1
ATOM 4016 O O . THR A 1 514 ? -7.516 -6.258 26.138 1.00 93.94 514 THR A O 1
ATOM 4019 N N . PRO A 1 515 ? -8.643 -4.306 26.108 1.00 94.75 515 PRO A N 1
ATOM 4020 C CA . PRO A 1 515 ? -9.712 -4.808 25.244 1.00 94.75 515 PRO A CA 1
ATOM 4021 C C . PRO A 1 515 ? -9.184 -5.209 23.851 1.00 94.75 515 PRO A C 1
ATOM 4023 O O . PRO A 1 515 ? -8.163 -4.672 23.402 1.00 94.75 515 PRO A O 1
ATOM 4026 N N . PRO A 1 516 ? -9.876 -6.102 23.122 1.00 95.06 516 PRO A N 1
ATOM 4027 C CA . PRO A 1 516 ? -9.624 -6.345 21.702 1.00 95.06 516 PRO A CA 1
ATOM 4028 C C . PRO A 1 516 ? -9.696 -5.047 20.883 1.00 95.06 516 PRO A C 1
ATOM 4030 O O . PRO A 1 516 ? -10.628 -4.252 21.042 1.00 95.06 516 PRO A O 1
ATOM 4033 N N . LEU A 1 517 ? -8.739 -4.818 19.977 1.00 96.50 517 LEU A N 1
ATOM 4034 C CA . LEU A 1 517 ? -8.704 -3.616 19.136 1.00 96.50 517 LEU A CA 1
ATOM 4035 C C . LEU A 1 517 ? -9.733 -3.685 17.994 1.00 96.50 517 LEU A C 1
ATOM 4037 O O . LEU A 1 517 ? -9.390 -3.829 16.826 1.00 96.50 517 LEU A O 1
ATOM 4041 N N . ARG A 1 518 ? -11.019 -3.549 18.315 1.00 96.62 518 ARG A N 1
ATOM 4042 C CA . ARG A 1 518 ? -12.111 -3.500 17.331 1.00 96.62 518 ARG A CA 1
ATOM 4043 C C . ARG A 1 518 ? -12.201 -2.122 16.686 1.00 96.62 518 ARG A C 1
ATOM 4045 O O . ARG A 1 518 ? -13.017 -1.288 17.076 1.00 96.62 518 ARG A O 1
ATOM 4052 N N . PHE A 1 519 ? -11.325 -1.862 15.719 1.00 96.88 519 PHE A N 1
ATOM 4053 C CA . PHE A 1 519 ? -11.149 -0.535 15.132 1.00 96.88 519 PHE A CA 1
ATOM 4054 C C . PHE A 1 519 ? -11.146 -0.561 13.601 1.00 96.88 519 PHE A C 1
ATOM 4056 O O . PHE A 1 519 ? -10.303 -1.200 12.981 1.00 96.88 519 PHE A O 1
ATOM 4063 N N . ASN A 1 520 ? -12.073 0.179 12.996 1.00 97.88 520 ASN A N 1
ATOM 4064 C CA . ASN A 1 520 ? -12.155 0.418 11.559 1.00 97.88 520 ASN A CA 1
ATOM 4065 C C . ASN A 1 520 ? -11.684 1.841 11.235 1.00 97.88 520 ASN A C 1
ATOM 4067 O O . ASN A 1 520 ? -11.923 2.775 12.011 1.00 97.88 520 ASN A O 1
ATOM 4071 N N . PHE A 1 521 ? -11.095 2.054 10.058 1.00 97.56 521 PHE A N 1
ATOM 4072 C CA . PHE A 1 521 ? -10.876 3.421 9.586 1.00 97.56 521 PHE A CA 1
ATOM 4073 C C . PHE A 1 521 ? -10.862 3.574 8.069 1.00 97.56 521 PHE A C 1
ATOM 4075 O O . PHE A 1 521 ? -10.477 2.680 7.316 1.00 97.56 521 PHE A O 1
ATOM 4082 N N . ASN A 1 522 ? -11.214 4.780 7.632 1.00 98.06 522 ASN A N 1
ATOM 4083 C CA . ASN A 1 522 ? -10.871 5.274 6.306 1.00 98.06 522 ASN A CA 1
ATOM 4084 C C . ASN A 1 522 ? -9.772 6.320 6.421 1.00 98.06 522 ASN A C 1
ATOM 4086 O O . ASN A 1 522 ? -9.820 7.165 7.312 1.00 98.06 522 ASN A O 1
ATOM 4090 N N . ALA A 1 523 ? -8.829 6.307 5.488 1.00 96.50 523 ALA A N 1
ATOM 4091 C CA . ALA A 1 523 ? -7.837 7.358 5.339 1.00 96.50 523 ALA A CA 1
ATOM 4092 C C . ALA A 1 523 ? -7.720 7.813 3.885 1.00 96.50 523 ALA A C 1
ATOM 4094 O O . ALA A 1 523 ? -8.029 7.079 2.944 1.00 96.50 523 ALA A O 1
ATOM 4095 N N . SER A 1 524 ? -7.236 9.032 3.691 1.00 94.69 524 SER A N 1
ATOM 4096 C CA . SER A 1 524 ? -6.807 9.531 2.388 1.00 94.69 524 SER A CA 1
ATOM 4097 C C . SER A 1 524 ? -5.330 9.897 2.426 1.00 94.69 524 SER A C 1
ATOM 4099 O O . SER A 1 524 ? -4.767 10.168 3.479 1.00 94.69 524 SER A O 1
ATOM 4101 N N . THR A 1 525 ? -4.679 9.862 1.266 1.00 94.81 525 THR A N 1
ATOM 4102 C CA . THR A 1 525 ? -3.322 10.395 1.102 1.00 94.81 525 THR A CA 1
ATOM 4103 C C . THR A 1 525 ? -3.051 10.718 -0.371 1.00 94.81 525 THR A C 1
ATOM 4105 O O . THR A 1 525 ? -3.914 10.551 -1.248 1.00 94.81 525 THR A O 1
ATOM 4108 N N . THR A 1 526 ? -1.874 11.256 -0.676 1.00 90.44 526 THR A N 1
ATOM 4109 C CA . THR A 1 526 ? -1.377 11.384 -2.054 1.00 90.44 526 THR A CA 1
ATOM 4110 C C . THR A 1 526 ? -0.426 10.242 -2.378 1.00 90.44 526 THR A C 1
ATOM 4112 O O . THR A 1 526 ? 0.194 9.698 -1.474 1.00 90.44 526 THR A O 1
ATOM 4115 N N . VAL A 1 527 ? -0.285 9.880 -3.658 1.00 87.19 527 VAL A N 1
ATOM 4116 C CA . VAL A 1 527 ? 0.572 8.747 -4.062 1.00 87.19 527 VAL A CA 1
ATOM 4117 C C . VAL A 1 527 ? 2.004 8.855 -3.510 1.00 87.19 527 VAL A C 1
ATOM 4119 O O . VAL A 1 527 ? 2.428 7.923 -2.831 1.00 87.19 527 VAL A O 1
ATOM 4122 N N . PRO A 1 528 ? 2.732 9.980 -3.671 1.00 84.75 528 PRO A N 1
ATOM 4123 C CA . PRO A 1 528 ? 4.100 10.075 -3.157 1.00 84.75 528 PRO A CA 1
ATOM 4124 C C . PRO A 1 528 ? 4.174 10.046 -1.626 1.00 84.75 528 PRO A C 1
ATOM 4126 O O . PRO A 1 528 ? 5.115 9.493 -1.060 1.00 84.75 528 PRO A O 1
ATOM 4129 N N . THR A 1 529 ? 3.197 10.654 -0.947 1.00 88.38 529 THR A N 1
ATOM 4130 C CA . THR A 1 529 ? 3.125 10.660 0.519 1.00 88.38 529 THR A CA 1
ATOM 4131 C C . THR A 1 529 ? 2.854 9.260 1.054 1.00 88.38 529 THR A C 1
ATOM 4133 O O . THR A 1 529 ? 3.594 8.787 1.910 1.00 88.38 529 THR A O 1
ATOM 4136 N N . GLY A 1 530 ? 1.857 8.568 0.497 1.00 90.75 530 GLY A N 1
ATOM 4137 C CA . GLY A 1 530 ? 1.508 7.201 0.867 1.00 90.75 530 GLY A CA 1
ATOM 4138 C C . GLY A 1 530 ? 2.672 6.237 0.660 1.00 90.75 530 GLY A C 1
ATOM 4139 O O . GLY A 1 530 ? 3.007 5.493 1.574 1.00 90.75 530 GLY A O 1
ATOM 4140 N N . GLN A 1 531 ? 3.358 6.308 -0.485 1.00 88.31 531 GLN A N 1
ATOM 4141 C CA . GLN A 1 531 ? 4.556 5.500 -0.742 1.00 88.31 531 GLN A CA 1
ATOM 4142 C C . GLN A 1 531 ? 5.634 5.708 0.328 1.00 88.31 531 GLN A C 1
ATOM 4144 O O . GLN A 1 531 ? 6.164 4.737 0.861 1.00 88.31 531 GLN A O 1
ATOM 4149 N N . LYS A 1 532 ? 5.931 6.961 0.698 1.00 89.75 532 LYS A N 1
ATOM 4150 C CA . LYS A 1 532 ? 6.906 7.268 1.759 1.00 89.75 532 LYS A CA 1
ATOM 4151 C C . LYS A 1 532 ? 6.448 6.781 3.132 1.00 89.75 532 LYS A C 1
ATOM 4153 O O . LYS A 1 532 ? 7.259 6.239 3.878 1.00 89.75 532 LYS A O 1
ATOM 4158 N N . TYR A 1 533 ? 5.172 6.977 3.454 1.00 92.00 533 TYR A N 1
ATOM 4159 C CA . TYR A 1 533 ? 4.580 6.584 4.731 1.00 92.00 533 TYR A CA 1
ATOM 4160 C C . TYR A 1 533 ? 4.647 5.066 4.935 1.00 92.00 533 TYR A C 1
ATOM 4162 O O . TYR A 1 533 ? 5.073 4.578 5.980 1.00 92.00 533 TYR A O 1
ATOM 4170 N N . PHE A 1 534 ? 4.302 4.315 3.891 1.00 90.31 534 PHE A N 1
ATOM 4171 C CA . PHE A 1 534 ? 4.221 2.861 3.923 1.00 90.31 534 PHE A CA 1
ATOM 4172 C C . PHE A 1 534 ? 5.518 2.134 3.554 1.00 90.31 534 PHE A C 1
ATOM 4174 O O . PHE A 1 534 ? 5.584 0.920 3.731 1.00 90.31 534 PHE A O 1
ATOM 4181 N N . ALA A 1 535 ? 6.567 2.836 3.112 1.00 84.75 535 ALA A N 1
ATOM 4182 C CA . ALA A 1 535 ? 7.830 2.230 2.674 1.00 84.75 535 ALA A CA 1
ATOM 4183 C C . ALA A 1 535 ? 8.434 1.256 3.704 1.00 84.75 535 ALA A C 1
ATOM 4185 O O . ALA A 1 535 ? 8.975 0.217 3.343 1.00 84.75 535 ALA A O 1
ATOM 4186 N N . LYS A 1 536 ? 8.313 1.558 5.002 1.00 79.94 536 LYS A N 1
ATOM 4187 C CA . LYS A 1 536 ? 8.831 0.698 6.084 1.00 79.94 536 LYS A CA 1
ATOM 4188 C C . LYS A 1 536 ? 7.892 -0.455 6.468 1.00 79.94 536 LYS A C 1
ATOM 4190 O O . LYS A 1 536 ? 8.281 -1.311 7.253 1.00 79.94 536 LYS A O 1
ATOM 4195 N N . GLY A 1 537 ? 6.662 -0.460 5.954 1.00 77.88 537 GLY A N 1
ATOM 4196 C CA . GLY A 1 537 ? 5.625 -1.458 6.231 1.00 77.88 537 GLY A CA 1
ATOM 4197 C C . GLY A 1 537 ? 5.500 -2.557 5.172 1.00 77.88 537 GLY A C 1
ATOM 4198 O O . GLY A 1 537 ? 4.609 -3.397 5.292 1.00 77.88 537 GLY A O 1
ATOM 4199 N N . LEU A 1 538 ? 6.364 -2.554 4.147 1.00 71.88 538 LEU A N 1
ATOM 4200 C CA . LEU A 1 538 ? 6.333 -3.513 3.034 1.00 71.88 538 LEU A CA 1
ATOM 4201 C C . LEU A 1 538 ? 6.552 -4.962 3.496 1.00 71.88 538 LEU A C 1
ATOM 4203 O O . LEU A 1 538 ? 5.863 -5.862 3.031 1.00 71.88 538 LEU A O 1
ATOM 4207 N N . THR A 1 539 ? 7.460 -5.188 4.447 1.00 71.94 539 THR A N 1
ATOM 4208 C CA . THR A 1 539 ? 7.885 -6.538 4.865 1.00 71.94 539 THR A CA 1
ATOM 4209 C C . THR A 1 539 ? 7.292 -7.004 6.194 1.00 71.94 539 THR A C 1
ATOM 4211 O O . THR A 1 539 ? 7.488 -8.146 6.591 1.00 71.94 539 THR A O 1
ATOM 4214 N N . ASN A 1 540 ? 6.558 -6.145 6.909 1.00 79.00 540 ASN A N 1
ATOM 4215 C CA . ASN A 1 540 ? 6.091 -6.429 8.274 1.00 79.00 540 ASN A CA 1
ATOM 4216 C C . ASN A 1 540 ? 4.597 -6.803 8.367 1.00 79.00 540 ASN A C 1
ATOM 4218 O O . ASN A 1 540 ? 4.034 -6.850 9.463 1.00 79.00 540 ASN A O 1
ATOM 4222 N N . GLY A 1 541 ? 3.946 -7.021 7.219 1.00 80.81 541 GLY A N 1
ATOM 4223 C CA . GLY A 1 541 ? 2.536 -7.406 7.128 1.00 80.81 541 GLY A CA 1
ATOM 4224 C C . GLY A 1 541 ? 1.530 -6.267 7.330 1.00 80.81 541 GLY A C 1
ATOM 4225 O O . GLY A 1 541 ? 0.349 -6.543 7.531 1.00 80.81 541 GLY A O 1
ATOM 4226 N N . THR A 1 542 ? 1.956 -4.998 7.304 1.00 88.88 542 THR A N 1
ATOM 4227 C CA . THR A 1 542 ? 1.023 -3.854 7.402 1.00 88.88 542 THR A CA 1
ATOM 4228 C C . THR A 1 542 ? 0.150 -3.742 6.158 1.00 88.88 542 THR A C 1
ATOM 4230 O O . THR A 1 542 ? -1.059 -3.571 6.268 1.00 88.88 542 THR A O 1
ATOM 4233 N N . LEU A 1 543 ? 0.751 -3.847 4.970 1.00 86.81 543 LEU A N 1
ATOM 4234 C CA . LEU A 1 543 ? 0.035 -3.600 3.716 1.00 86.81 543 LEU A CA 1
ATOM 4235 C C . LEU A 1 543 ? -0.977 -4.680 3.369 1.00 86.81 543 LEU A C 1
ATOM 4237 O O . LEU A 1 543 ? -2.011 -4.352 2.804 1.00 86.81 543 LEU A O 1
ATOM 4241 N N . SER A 1 544 ? -0.733 -5.928 3.770 1.00 82.75 544 SER A N 1
ATOM 4242 C CA . SER A 1 544 ? -1.670 -7.032 3.536 1.00 82.75 544 SER A CA 1
ATOM 4243 C C . SER A 1 544 ? -2.975 -6.904 4.331 1.00 82.75 544 SER A C 1
ATOM 4245 O O . SER A 1 544 ? -3.896 -7.675 4.117 1.00 82.75 544 SER A O 1
ATOM 4247 N N . ARG A 1 545 ? -3.056 -5.948 5.265 1.00 89.31 545 ARG A N 1
ATOM 4248 C CA . ARG A 1 545 ? -4.219 -5.705 6.134 1.00 89.31 545 ARG A CA 1
ATOM 4249 C C . ARG A 1 545 ? -4.977 -4.433 5.767 1.00 89.31 545 ARG A C 1
ATOM 4251 O O . ARG A 1 545 ? -5.917 -4.051 6.458 1.00 89.31 545 ARG A O 1
ATOM 4258 N N . LEU A 1 546 ? -4.543 -3.750 4.709 1.00 91.88 546 LEU A N 1
ATOM 4259 C CA . LEU A 1 546 ? -5.152 -2.528 4.206 1.00 91.88 546 LEU A CA 1
ATOM 4260 C C . LEU A 1 546 ? -5.722 -2.769 2.815 1.00 91.88 546 LEU A C 1
ATOM 4262 O O . LEU A 1 546 ? -5.078 -3.370 1.960 1.00 91.88 546 LEU A O 1
ATOM 4266 N N . THR A 1 547 ? -6.887 -2.189 2.559 1.00 91.62 547 THR A N 1
ATOM 4267 C CA . THR A 1 547 ? -7.388 -2.035 1.193 1.00 91.62 547 THR A CA 1
ATOM 4268 C C . THR A 1 547 ? -6.933 -0.690 0.640 1.00 91.62 547 THR A C 1
ATOM 4270 O O . THR A 1 547 ? -7.077 0.351 1.288 1.00 91.62 547 THR A O 1
ATOM 4273 N N . PHE A 1 548 ? -6.368 -0.694 -0.565 1.00 91.25 548 PHE A N 1
ATOM 4274 C CA . PHE A 1 548 ? -5.959 0.523 -1.258 1.00 91.25 548 PHE A CA 1
ATOM 4275 C C . PHE A 1 548 ? -6.876 0.788 -2.443 1.00 91.25 548 PHE A C 1
ATOM 4277 O O . PHE A 1 548 ? -7.190 -0.108 -3.220 1.00 91.25 548 PHE A O 1
ATOM 4284 N N . SER A 1 549 ? -7.265 2.046 -2.618 1.00 92.19 549 SER A N 1
ATOM 4285 C CA . SER A 1 549 ? -7.990 2.492 -3.805 1.00 92.19 549 SER A CA 1
ATOM 4286 C C . SER A 1 549 ? -7.325 3.720 -4.408 1.00 92.19 549 SER A C 1
ATOM 4288 O O . SER A 1 549 ? -6.689 4.513 -3.712 1.00 92.19 549 SER A O 1
ATOM 4290 N N . THR A 1 550 ? -7.517 3.932 -5.706 1.00 91.56 550 THR A N 1
ATOM 4291 C CA . THR A 1 550 ? -7.072 5.149 -6.386 1.00 91.56 550 THR A CA 1
ATOM 4292 C C . THR A 1 550 ? -8.192 5.745 -7.230 1.00 91.56 550 THR A C 1
ATOM 4294 O O . THR A 1 550 ? -9.219 5.116 -7.471 1.00 91.56 550 THR A O 1
ATOM 4297 N N . ILE A 1 551 ? -8.007 6.993 -7.652 1.00 90.69 551 ILE A N 1
ATOM 4298 C CA . ILE A 1 551 ? -8.937 7.704 -8.527 1.00 90.69 551 ILE A CA 1
ATOM 4299 C C . ILE A 1 551 ? -8.163 8.115 -9.769 1.00 90.69 551 ILE A C 1
ATOM 4301 O O . ILE A 1 551 ? -7.241 8.935 -9.698 1.00 90.69 551 ILE A O 1
ATOM 4305 N N . ILE A 1 552 ? -8.583 7.580 -10.910 1.00 85.12 552 ILE A N 1
ATOM 4306 C CA . ILE A 1 552 ? -7.979 7.870 -12.205 1.00 85.12 552 ILE A CA 1
ATOM 4307 C C . ILE A 1 552 ? -8.927 8.766 -12.984 1.00 85.12 552 ILE A C 1
ATOM 4309 O O . ILE A 1 552 ? -10.094 8.449 -13.202 1.00 85.12 552 ILE A O 1
ATOM 4313 N N . LYS A 1 553 ? -8.417 9.925 -13.403 1.00 81.25 553 LYS A N 1
ATOM 4314 C CA . LYS A 1 553 ? -9.142 10.807 -14.313 1.00 81.25 553 LYS A CA 1
ATOM 4315 C C . LYS A 1 553 ? -8.816 10.396 -15.750 1.00 81.25 553 LYS A C 1
ATOM 4317 O O . LYS A 1 553 ? -7.644 10.488 -16.115 1.00 81.25 553 LYS A O 1
ATOM 4322 N N . PRO A 1 554 ? -9.818 10.018 -16.566 1.00 77.88 554 PRO A N 1
ATOM 4323 C CA . PRO A 1 554 ? -9.589 9.679 -17.965 1.00 77.88 554 PRO A CA 1
ATOM 4324 C C . PRO A 1 554 ? -8.920 10.831 -18.724 1.00 77.88 554 PRO A C 1
ATOM 4326 O O . PRO A 1 554 ? -9.268 12.006 -18.529 1.00 77.88 554 PRO A O 1
ATOM 4329 N N . LEU A 1 555 ? -7.960 10.496 -19.588 1.00 69.06 555 LEU A N 1
ATOM 4330 C CA . LEU A 1 555 ? -7.230 11.471 -20.393 1.00 69.06 555 LEU A CA 1
ATOM 4331 C C . LEU A 1 555 ? -8.209 12.263 -21.276 1.00 69.06 555 LEU A C 1
ATOM 4333 O O . LEU A 1 555 ? -9.142 11.712 -21.851 1.00 69.06 555 LEU A O 1
ATOM 4337 N N . GLY A 1 556 ? -8.037 13.583 -21.355 1.00 62.06 556 GLY A N 1
ATOM 4338 C CA . GLY A 1 556 ? -8.896 14.438 -22.183 1.00 62.06 556 GLY A CA 1
ATOM 4339 C C . GLY A 1 556 ? -10.302 14.706 -21.628 1.00 62.06 556 GLY A C 1
ATOM 4340 O O . GLY A 1 556 ? -11.034 15.493 -22.231 1.00 62.06 556 GLY A O 1
ATOM 4341 N N . ARG A 1 557 ? -10.681 14.147 -20.467 1.00 71.25 557 ARG A N 1
ATOM 4342 C CA . ARG A 1 557 ? -11.977 14.435 -19.839 1.00 71.25 557 ARG A CA 1
ATOM 4343 C C . ARG A 1 557 ? -12.099 15.918 -19.467 1.00 71.25 557 ARG A C 1
ATOM 4345 O O . ARG A 1 557 ? -11.411 16.412 -18.568 1.00 71.25 557 ARG A O 1
ATOM 4352 N N . ARG A 1 558 ? -13.023 16.611 -20.138 1.00 64.81 558 ARG A N 1
ATOM 4353 C CA . ARG A 1 558 ? -13.435 17.996 -19.858 1.00 64.81 558 ARG A CA 1
ATOM 4354 C C . ARG A 1 558 ? -14.764 18.000 -19.095 1.00 64.81 558 ARG A C 1
ATOM 4356 O O . ARG A 1 558 ? -15.600 17.131 -19.319 1.00 64.81 558 ARG A O 1
ATOM 4363 N N . GLY A 1 559 ? -14.961 18.985 -18.220 1.00 70.62 559 GLY A N 1
ATOM 4364 C CA . GLY A 1 559 ? -16.191 19.150 -17.435 1.00 70.62 559 GLY A CA 1
ATOM 4365 C C . GLY A 1 559 ? -16.047 18.802 -15.950 1.00 70.62 559 GLY A C 1
ATOM 4366 O O . GLY A 1 559 ? -15.062 18.198 -15.523 1.00 70.62 559 GLY A O 1
ATOM 4367 N N . ILE A 1 560 ? -17.035 19.241 -15.169 1.00 78.94 560 ILE A N 1
ATOM 4368 C CA . ILE A 1 560 ? -17.141 19.004 -13.725 1.00 78.94 560 ILE A CA 1
ATOM 4369 C C . ILE A 1 560 ? -17.833 17.644 -13.518 1.00 78.94 560 ILE A C 1
ATOM 4371 O O . ILE A 1 560 ? -18.855 17.407 -14.173 1.00 78.94 560 ILE A O 1
ATOM 4375 N N . PRO A 1 561 ? -17.306 16.747 -12.661 1.00 85.62 561 PRO A N 1
ATOM 4376 C CA . PRO A 1 561 ? -17.977 15.491 -12.337 1.00 85.62 561 PRO A CA 1
ATOM 4377 C C . PRO A 1 561 ? -19.384 15.729 -11.791 1.00 85.62 561 PRO A C 1
ATOM 4379 O O . PRO A 1 561 ? -19.604 16.681 -11.039 1.00 85.62 561 PRO A O 1
ATOM 4382 N N . ARG A 1 562 ? -20.336 14.873 -12.169 1.00 86.06 562 ARG A N 1
ATOM 4383 C CA . ARG A 1 562 ? -21.731 15.009 -11.734 1.00 86.06 562 ARG A CA 1
ATOM 4384 C C . ARG A 1 562 ? -22.036 14.006 -10.633 1.00 86.06 562 ARG A C 1
ATOM 4386 O O . ARG A 1 562 ? -21.821 12.811 -10.806 1.00 86.06 562 ARG A O 1
ATOM 4393 N N . PHE A 1 563 ? -22.566 14.510 -9.530 1.00 90.94 563 PHE A N 1
ATOM 4394 C CA . PHE A 1 563 ? -23.067 13.708 -8.422 1.00 90.94 563 PHE A CA 1
ATOM 4395 C C . PHE A 1 563 ? -24.591 13.792 -8.417 1.00 90.94 563 PHE A C 1
ATOM 4397 O O . PHE A 1 563 ? -25.149 14.846 -8.720 1.00 90.94 563 PHE A O 1
ATOM 4404 N N . GLY A 1 564 ? -25.243 12.668 -8.140 1.00 91.00 564 GLY A N 1
ATOM 4405 C CA . GLY A 1 564 ? -26.686 12.606 -7.954 1.00 91.00 564 GLY A CA 1
ATOM 4406 C C . GLY A 1 564 ? -27.083 12.986 -6.531 1.00 91.00 564 GLY A C 1
ATOM 4407 O O . GLY A 1 564 ? -26.256 12.985 -5.618 1.00 91.00 564 GLY A O 1
ATOM 4408 N N . ASP A 1 565 ? -28.369 13.261 -6.346 1.00 92.25 565 ASP A N 1
ATOM 4409 C CA . ASP A 1 565 ? -28.924 13.558 -5.032 1.00 92.25 565 ASP A CA 1
ATOM 4410 C C . ASP A 1 565 ? -29.170 12.274 -4.233 1.00 92.25 565 ASP A C 1
ATOM 4412 O O . ASP A 1 565 ? -29.687 11.275 -4.749 1.00 92.25 565 ASP A O 1
ATOM 4416 N N . TYR A 1 566 ? -28.801 12.320 -2.955 1.00 93.25 566 TYR A N 1
ATOM 4417 C CA . TYR A 1 566 ? -29.121 11.298 -1.960 1.00 93.25 566 TYR A CA 1
ATOM 4418 C C . TYR A 1 566 ? -30.475 11.649 -1.340 1.00 93.25 566 TYR A C 1
ATOM 4420 O O . TYR A 1 566 ? -30.548 12.300 -0.299 1.00 93.25 566 TYR A O 1
ATOM 4428 N N . ASP A 1 567 ? -31.533 11.311 -2.069 1.00 94.19 567 ASP A N 1
ATOM 4429 C CA . ASP A 1 567 ? -32.925 11.564 -1.702 1.00 94.19 567 ASP A CA 1
ATOM 4430 C C . ASP A 1 567 ? -33.426 10.627 -0.583 1.00 94.19 567 ASP A C 1
ATOM 4432 O O . ASP A 1 567 ? -32.731 9.728 -0.106 1.00 94.19 567 ASP A O 1
ATOM 4436 N N . VAL A 1 568 ? -34.666 10.857 -0.144 1.00 94.94 568 VAL A N 1
ATOM 4437 C CA . VAL A 1 568 ? -35.311 10.057 0.909 1.00 94.94 568 VAL A CA 1
ATOM 4438 C C . VAL A 1 568 ? -35.424 8.584 0.506 1.00 94.94 568 VAL A C 1
ATOM 4440 O O . VAL A 1 568 ? -35.286 7.710 1.356 1.00 94.94 568 VAL A O 1
ATOM 4443 N N . GLU A 1 569 ? -35.645 8.295 -0.778 1.00 96.00 569 GLU A N 1
ATOM 4444 C CA . GLU A 1 569 ? -35.745 6.922 -1.273 1.00 96.00 569 GLU A CA 1
ATOM 4445 C C . GLU A 1 569 ? -34.411 6.181 -1.122 1.00 96.00 569 GLU A C 1
ATOM 4447 O O . GLU A 1 569 ? -34.386 5.065 -0.602 1.00 96.00 569 GLU A O 1
ATOM 4452 N N . PHE A 1 570 ? -33.297 6.824 -1.483 1.00 96.81 570 PHE A N 1
ATOM 4453 C CA . PHE A 1 570 ? -31.954 6.298 -1.252 1.00 96.81 570 PHE A CA 1
ATOM 4454 C C . PHE A 1 570 ? -31.727 5.984 0.229 1.00 96.81 570 PHE A C 1
ATOM 4456 O O . PHE A 1 570 ? -31.278 4.887 0.565 1.00 96.81 570 PHE A O 1
ATOM 4463 N N . SER A 1 571 ? -32.049 6.932 1.117 1.00 95.00 571 SER A N 1
ATOM 4464 C CA . SER A 1 571 ? -31.884 6.750 2.562 1.00 95.00 571 SER A CA 1
ATOM 4465 C C . SER A 1 571 ? -32.709 5.573 3.082 1.00 95.00 571 SER A C 1
ATOM 4467 O O . SER A 1 571 ? -32.181 4.761 3.833 1.00 95.00 571 SER A O 1
ATOM 4469 N N . LEU A 1 572 ? -33.962 5.424 2.640 1.00 95.75 572 LEU A N 1
ATOM 4470 C CA . LEU A 1 572 ? -34.824 4.302 3.027 1.00 95.75 572 LEU A CA 1
ATOM 4471 C C . LEU A 1 572 ? -34.263 2.951 2.566 1.00 95.75 572 LEU A C 1
ATOM 4473 O O . LEU A 1 572 ? -34.242 1.997 3.347 1.00 95.75 572 LEU A O 1
ATOM 4477 N N . GLN A 1 573 ? -33.781 2.867 1.322 1.00 97.44 573 GLN A N 1
ATOM 4478 C CA . GLN A 1 573 ? -33.152 1.649 0.810 1.00 97.44 573 GLN A CA 1
ATOM 4479 C C . GLN A 1 573 ? -31.885 1.307 1.602 1.00 97.44 573 GLN A C 1
ATOM 4481 O O . GLN A 1 573 ? -31.717 0.160 2.018 1.00 97.44 573 GLN A O 1
ATOM 4486 N N . LEU A 1 574 ? -31.022 2.296 1.867 1.00 97.75 574 LEU A N 1
ATOM 4487 C CA . LEU A 1 574 ? -29.796 2.104 2.643 1.00 97.75 574 LEU A CA 1
ATOM 4488 C C . LEU A 1 574 ? -30.105 1.638 4.072 1.00 97.75 574 LEU A C 1
ATOM 4490 O O . LEU A 1 574 ? -29.508 0.665 4.530 1.00 97.75 574 LEU A O 1
ATOM 4494 N N . SER A 1 575 ? -31.072 2.261 4.751 1.00 96.56 575 SER A N 1
ATOM 4495 C CA . SER A 1 575 ? -31.464 1.889 6.115 1.00 96.56 575 SER A CA 1
ATOM 4496 C C . SER A 1 575 ? -31.884 0.424 6.234 1.00 96.56 575 SER A C 1
ATOM 4498 O O . SER A 1 575 ? -31.575 -0.208 7.240 1.00 96.56 575 SER A O 1
ATOM 4500 N N . SER A 1 576 ? -32.530 -0.155 5.215 1.00 97.31 576 SER A N 1
ATOM 4501 C CA . SER A 1 576 ? -32.867 -1.585 5.229 1.00 97.31 576 SER A CA 1
ATOM 4502 C C . SER A 1 576 ? -31.622 -2.472 5.310 1.00 97.31 576 SER A C 1
ATOM 4504 O O . SER A 1 576 ? -31.636 -3.467 6.030 1.00 97.31 576 SER A O 1
ATOM 4506 N N . TYR A 1 577 ? -30.550 -2.128 4.594 1.00 98.06 577 TYR A N 1
ATOM 4507 C CA . TYR A 1 577 ? -29.297 -2.881 4.654 1.00 98.06 577 TYR A CA 1
ATOM 4508 C C . TYR A 1 577 ? -28.570 -2.666 5.984 1.00 98.06 577 TYR A C 1
ATOM 4510 O O . TYR A 1 577 ? -28.091 -3.633 6.570 1.00 98.06 577 TYR A O 1
ATOM 4518 N N . ILE A 1 578 ? -28.535 -1.430 6.492 1.00 98.12 578 ILE A N 1
ATOM 4519 C CA . ILE A 1 578 ? -27.918 -1.114 7.790 1.00 98.12 578 ILE A CA 1
ATOM 4520 C C . ILE A 1 578 ? -28.624 -1.848 8.938 1.00 98.12 578 ILE A C 1
ATOM 4522 O O . ILE A 1 578 ? -27.968 -2.398 9.820 1.00 98.12 578 ILE A O 1
ATOM 4526 N N . ASN A 1 579 ? -29.955 -1.944 8.904 1.00 97.25 579 ASN A N 1
ATOM 4527 C CA . ASN A 1 579 ? -30.715 -2.720 9.884 1.00 97.25 579 ASN A CA 1
ATOM 4528 C C . ASN A 1 579 ? -30.362 -4.211 9.841 1.00 97.25 579 ASN A C 1
ATOM 4530 O O . ASN A 1 579 ? -30.224 -4.825 10.895 1.00 97.25 579 ASN A O 1
ATOM 4534 N N . ASN A 1 580 ? -30.164 -4.781 8.649 1.00 96.12 580 ASN A N 1
ATOM 4535 C CA . ASN A 1 580 ? -29.732 -6.173 8.515 1.00 96.12 580 ASN A CA 1
ATOM 4536 C C . ASN A 1 580 ? -28.321 -6.390 9.080 1.00 96.12 580 ASN A C 1
ATOM 4538 O O . ASN A 1 580 ? -28.090 -7.405 9.727 1.00 96.12 580 ASN A O 1
ATOM 4542 N N . LEU A 1 581 ? -27.400 -5.440 8.880 1.00 95.50 581 LEU A N 1
ATOM 4543 C CA . LEU A 1 581 ? -26.047 -5.508 9.446 1.00 95.50 581 LEU A CA 1
ATOM 4544 C C . LEU A 1 581 ? -26.065 -5.434 10.977 1.00 95.50 581 LEU A C 1
ATOM 4546 O O . LEU A 1 581 ? -25.439 -6.266 11.620 1.00 95.50 581 LEU A O 1
ATOM 4550 N N . ASN A 1 582 ? -26.830 -4.503 11.557 1.00 95.12 582 ASN A N 1
ATOM 4551 C CA . ASN A 1 582 ? -26.992 -4.400 13.014 1.00 95.12 582 ASN A CA 1
ATOM 4552 C C . ASN A 1 582 ? -27.701 -5.632 13.622 1.00 95.12 582 ASN A C 1
ATOM 4554 O O . ASN A 1 582 ? -27.539 -5.916 14.804 1.00 95.12 582 ASN A O 1
ATOM 4558 N N . ALA A 1 583 ? -28.539 -6.332 12.850 1.00 94.94 583 ALA A N 1
ATOM 4559 C CA . ALA A 1 583 ? -29.243 -7.532 13.304 1.00 94.94 583 ALA A CA 1
ATOM 4560 C C . ALA A 1 583 ? -28.427 -8.824 13.122 1.00 94.94 583 ALA A C 1
ATOM 4562 O O . ALA A 1 583 ? -28.802 -9.861 13.674 1.00 94.94 583 ALA A O 1
ATOM 4563 N N . ALA A 1 584 ? -27.346 -8.786 12.337 1.00 94.19 584 ALA A N 1
ATOM 4564 C CA . ALA A 1 584 ? -26.497 -9.942 12.097 1.00 94.19 584 ALA A CA 1
ATOM 4565 C C . ALA A 1 584 ? -25.735 -10.325 13.373 1.00 94.19 584 ALA A C 1
ATOM 4567 O O . ALA A 1 584 ? -25.209 -9.473 14.084 1.00 94.19 584 ALA A O 1
ATOM 4568 N N . THR A 1 585 ? -25.662 -11.623 13.663 1.00 94.00 585 THR A N 1
ATOM 4569 C CA . THR A 1 585 ? -24.925 -12.160 14.812 1.00 94.00 585 THR A CA 1
ATOM 4570 C C . THR A 1 585 ? -24.585 -13.630 14.578 1.00 94.00 585 THR A C 1
ATOM 4572 O O . THR A 1 585 ? -25.235 -14.303 13.778 1.00 94.00 585 THR A O 1
ATOM 4575 N N . GLY A 1 586 ? -23.590 -14.139 15.299 1.00 94.31 586 GLY A N 1
ATOM 4576 C CA . GLY A 1 586 ? -23.159 -15.528 15.228 1.00 94.31 586 GLY A CA 1
ATOM 4577 C C . GLY A 1 586 ? -22.111 -15.780 14.148 1.00 94.31 586 GLY A C 1
ATOM 4578 O O . GLY A 1 586 ? -21.507 -14.855 13.608 1.00 94.31 586 GLY A O 1
ATOM 4579 N N . LEU A 1 587 ? -21.858 -17.061 13.891 1.00 94.38 587 LEU A N 1
ATOM 4580 C CA . LEU A 1 587 ? -20.935 -17.505 12.852 1.00 94.38 587 LEU A CA 1
ATOM 4581 C C . LEU A 1 587 ? -21.623 -17.413 11.484 1.00 94.38 587 LEU A C 1
ATOM 4583 O O . LEU A 1 587 ? -22.703 -17.976 11.304 1.00 94.38 587 LEU A O 1
ATOM 4587 N N . ILE A 1 588 ? -20.991 -16.726 10.537 1.00 91.75 588 ILE A N 1
ATOM 4588 C CA . ILE A 1 588 ? -21.418 -16.644 9.141 1.00 91.75 588 ILE A CA 1
ATOM 4589 C C . ILE A 1 588 ? -20.394 -17.396 8.298 1.00 91.75 588 ILE A C 1
ATOM 4591 O O . ILE A 1 588 ? -19.218 -17.037 8.266 1.00 91.75 588 ILE A O 1
ATOM 4595 N N . GLU A 1 589 ? -20.851 -18.451 7.631 1.00 88.88 589 GLU A N 1
ATOM 4596 C CA . GLU A 1 589 ? -20.050 -19.186 6.657 1.00 88.88 589 GLU A CA 1
ATOM 4597 C C . GLU A 1 589 ? -20.190 -18.512 5.291 1.00 88.88 589 GLU A C 1
ATOM 4599 O O . GLU A 1 589 ? -21.299 -18.171 4.865 1.00 88.88 589 GLU A O 1
ATOM 4604 N N . CYS A 1 590 ? -19.064 -18.323 4.604 1.00 86.94 590 CYS A N 1
ATOM 4605 C CA . CYS A 1 590 ? -18.994 -17.632 3.321 1.00 86.94 590 CYS A CA 1
ATOM 4606 C C . CYS A 1 590 ? -18.372 -18.552 2.256 1.00 86.94 590 CYS A C 1
ATOM 4608 O O . CYS A 1 590 ? -17.277 -18.253 1.791 1.00 86.94 590 CYS A O 1
ATOM 4610 N N . PRO A 1 591 ? -19.070 -19.613 1.795 1.00 87.81 591 PRO A N 1
ATOM 4611 C CA . PRO A 1 591 ? -18.476 -20.616 0.902 1.00 87.81 591 PRO A CA 1
ATOM 4612 C C . PRO A 1 591 ? -17.885 -20.033 -0.386 1.00 87.81 591 PRO A C 1
ATOM 4614 O O . PRO A 1 591 ? -16.883 -20.516 -0.887 1.00 87.81 591 PRO A O 1
ATOM 4617 N N . GLN A 1 592 ? -18.489 -18.962 -0.911 1.00 86.25 592 GLN A N 1
ATOM 4618 C CA . GLN A 1 592 ? -17.992 -18.277 -2.108 1.00 86.25 592 GLN A CA 1
ATOM 4619 C C . GLN A 1 592 ? -16.691 -17.504 -1.852 1.00 86.25 592 GLN A C 1
ATOM 4621 O O . GLN A 1 592 ? -15.902 -17.312 -2.768 1.00 86.25 592 GLN A O 1
ATOM 4626 N N . ALA A 1 593 ? -16.488 -17.011 -0.627 1.00 84.12 593 ALA A N 1
ATOM 4627 C CA . ALA A 1 593 ? -15.233 -16.379 -0.240 1.00 84.12 593 ALA A CA 1
ATOM 4628 C C . ALA A 1 593 ? -14.146 -17.436 -0.018 1.00 84.12 593 ALA A C 1
ATOM 4630 O O . ALA A 1 593 ? -13.007 -17.200 -0.407 1.00 84.12 593 ALA A O 1
ATOM 4631 N N . ASP A 1 594 ? -14.510 -18.591 0.543 1.00 84.00 594 ASP A N 1
ATOM 4632 C CA . ASP A 1 594 ? -13.604 -19.730 0.719 1.00 84.00 594 ASP A CA 1
ATOM 4633 C C . ASP A 1 594 ? -13.121 -20.250 -0.648 1.00 84.00 594 ASP A C 1
ATOM 4635 O O . ASP A 1 594 ? -11.920 -20.307 -0.893 1.00 84.00 594 ASP A O 1
ATOM 4639 N N . GLU A 1 595 ? -14.043 -20.490 -1.587 1.00 87.38 595 GLU A N 1
ATOM 4640 C CA . GLU A 1 595 ? -13.730 -20.891 -2.970 1.00 87.38 595 GLU A CA 1
ATOM 4641 C C . GLU A 1 595 ? -12.847 -19.852 -3.682 1.00 87.38 595 GLU A C 1
ATOM 4643 O O . GLU A 1 595 ? -11.842 -20.197 -4.296 1.00 87.38 595 GLU A O 1
ATOM 4648 N N . MET A 1 596 ? -13.165 -18.558 -3.552 1.00 84.88 596 MET A N 1
ATOM 4649 C CA . MET A 1 596 ? -12.333 -17.487 -4.117 1.00 84.88 596 MET A CA 1
ATOM 4650 C C . MET A 1 596 ? -10.918 -17.481 -3.522 1.00 84.88 596 MET A C 1
ATOM 4652 O O . MET A 1 596 ? -9.954 -17.160 -4.211 1.00 84.88 596 MET A O 1
ATOM 4656 N N . THR A 1 597 ? -10.790 -17.803 -2.237 1.00 82.75 597 THR A N 1
ATOM 4657 C CA . THR A 1 597 ? -9.507 -17.821 -1.531 1.00 82.75 597 THR A CA 1
ATOM 4658 C C . THR A 1 597 ? -8.630 -18.968 -2.034 1.00 82.75 597 THR A C 1
ATOM 4660 O O . THR A 1 597 ? -7.453 -18.745 -2.308 1.00 82.75 597 THR A O 1
ATOM 4663 N N . GLU A 1 598 ? -9.208 -20.157 -2.232 1.00 83.75 598 GLU A N 1
ATOM 4664 C CA . GLU A 1 598 ? -8.526 -21.306 -2.843 1.00 83.75 598 GLU A CA 1
ATOM 4665 C C . GLU A 1 598 ? -8.030 -20.970 -4.256 1.00 83.75 598 GLU A C 1
ATOM 4667 O O . GLU A 1 598 ? -6.840 -21.120 -4.534 1.00 83.75 598 GLU A O 1
ATOM 4672 N N . VAL A 1 599 ? -8.898 -20.401 -5.102 1.00 85.81 599 VAL A N 1
ATOM 4673 C CA . VAL A 1 599 ? -8.531 -19.979 -6.466 1.00 85.81 599 VAL A CA 1
ATOM 4674 C C . VAL A 1 599 ? -7.386 -18.964 -6.449 1.00 85.81 599 VAL A C 1
ATOM 4676 O O . VAL A 1 599 ? -6.422 -19.110 -7.193 1.00 85.81 599 VAL A O 1
ATOM 4679 N N . LEU A 1 600 ? -7.438 -17.953 -5.576 1.00 81.62 600 LEU A N 1
ATOM 4680 C CA . LEU A 1 600 ? -6.368 -16.955 -5.473 1.00 81.62 600 LEU A CA 1
ATOM 4681 C C . LEU A 1 600 ? -5.041 -17.562 -4.998 1.00 81.62 600 LEU A C 1
ATOM 4683 O O . LEU A 1 600 ? -3.975 -17.112 -5.423 1.00 81.62 600 LEU A O 1
ATOM 4687 N N . CYS A 1 601 ? -5.075 -18.547 -4.102 1.00 82.00 601 CYS A N 1
ATOM 4688 C CA . CYS A 1 601 ? -3.878 -19.264 -3.670 1.00 82.00 601 CYS A CA 1
ATOM 4689 C C . CYS A 1 601 ? -3.236 -20.041 -4.815 1.00 82.00 601 CYS A C 1
ATOM 4691 O O . CYS A 1 601 ? -2.026 -19.924 -5.015 1.00 82.00 601 CYS A O 1
ATOM 4693 N N . GLU A 1 602 ? -4.046 -20.789 -5.563 1.00 82.31 602 GLU A N 1
ATOM 4694 C CA . GLU A 1 602 ? -3.604 -21.560 -6.725 1.00 82.31 602 GLU A CA 1
ATOM 4695 C C . GLU A 1 602 ? -3.036 -20.639 -7.813 1.00 82.31 602 GLU A C 1
ATOM 4697 O O . GLU A 1 602 ? -1.902 -20.834 -8.243 1.00 82.31 602 GLU A O 1
ATOM 4702 N N . GLU A 1 603 ? -3.738 -19.557 -8.169 1.00 79.00 603 GLU A N 1
ATOM 4703 C CA . GLU A 1 603 ? -3.264 -18.593 -9.172 1.00 79.00 603 GLU A CA 1
ATOM 4704 C C . GLU A 1 603 ? -1.920 -17.949 -8.785 1.00 79.00 603 GLU A C 1
ATOM 4706 O O . GLU A 1 603 ? -1.044 -17.770 -9.634 1.00 79.00 603 GLU A O 1
ATOM 4711 N N . ASN A 1 604 ? -1.729 -17.600 -7.507 1.00 76.00 604 ASN A N 1
ATOM 4712 C CA . ASN A 1 604 ? -0.457 -17.045 -7.037 1.00 76.00 604 ASN A CA 1
ATOM 4713 C C . ASN A 1 604 ? 0.666 -18.097 -7.022 1.00 76.00 604 ASN A C 1
ATOM 4715 O O . ASN A 1 604 ? 1.814 -17.744 -7.299 1.00 76.00 604 ASN A O 1
ATOM 4719 N N . ALA A 1 605 ? 0.358 -19.362 -6.710 1.00 74.06 605 ALA A N 1
ATOM 4720 C CA . ALA A 1 605 ? 1.328 -20.457 -6.744 1.00 74.06 605 ALA A CA 1
ATOM 4721 C C . ALA A 1 605 ? 1.810 -20.714 -8.177 1.00 74.06 605 ALA A C 1
ATOM 4723 O O . ALA A 1 605 ? 3.014 -20.683 -8.432 1.00 74.06 605 ALA A O 1
ATOM 4724 N N . ASP A 1 606 ? 0.869 -20.858 -9.112 1.00 73.38 606 ASP A N 1
ATOM 4725 C CA . ASP A 1 606 ? 1.152 -21.056 -10.533 1.00 73.38 606 ASP A CA 1
ATOM 4726 C C . ASP A 1 606 ? 1.975 -19.891 -11.096 1.00 73.38 606 ASP A C 1
ATOM 4728 O O . ASP A 1 606 ? 2.955 -20.089 -11.819 1.00 73.38 606 ASP A O 1
ATOM 4732 N N . PHE A 1 607 ? 1.615 -18.650 -10.746 1.00 67.00 607 PHE A N 1
ATOM 4733 C CA . PHE A 1 607 ? 2.358 -17.479 -11.204 1.00 67.00 607 PHE A CA 1
ATOM 4734 C C . PHE A 1 607 ? 3.783 -17.454 -10.649 1.00 67.00 607 PHE A C 1
ATOM 4736 O O . PHE A 1 607 ? 4.715 -17.132 -11.388 1.00 67.00 607 PHE A O 1
ATOM 4743 N N . SER A 1 608 ? 3.967 -17.789 -9.372 1.00 69.62 608 SER A N 1
ATOM 4744 C CA . SER A 1 608 ? 5.291 -17.864 -8.757 1.00 69.62 608 SER A CA 1
ATOM 4745 C C . SER A 1 608 ? 6.183 -18.883 -9.464 1.00 69.62 608 SER A C 1
ATOM 4747 O O . SER A 1 608 ? 7.285 -18.522 -9.870 1.00 69.62 608 SER A O 1
ATOM 4749 N N . GLU A 1 609 ? 5.686 -20.098 -9.714 1.00 65.62 609 GLU A N 1
ATOM 4750 C CA . GLU A 1 609 ? 6.443 -21.155 -10.398 1.00 65.62 609 GLU A CA 1
ATOM 4751 C C . GLU A 1 609 ? 6.825 -20.756 -11.834 1.00 65.62 609 GLU A C 1
ATOM 4753 O O . GLU A 1 609 ? 7.939 -21.013 -12.289 1.00 65.62 609 GLU A O 1
ATOM 4758 N N . LEU A 1 610 ? 5.923 -20.077 -12.549 1.00 61.03 610 LEU A N 1
ATOM 4759 C CA . LEU A 1 610 ? 6.156 -19.646 -13.930 1.00 61.03 610 LEU A CA 1
ATOM 4760 C C . LEU A 1 610 ? 7.067 -18.416 -14.057 1.00 61.03 610 LEU A C 1
ATOM 4762 O O . LEU A 1 610 ? 7.674 -18.217 -15.112 1.00 61.03 610 LEU A O 1
ATOM 4766 N N . SER A 1 611 ? 7.117 -17.558 -13.036 1.00 55.12 611 SER A N 1
ATOM 4767 C CA . SER A 1 611 ? 7.842 -16.279 -13.078 1.00 55.12 611 SER A CA 1
ATOM 4768 C C . SER A 1 611 ? 9.101 -16.229 -12.213 1.00 55.12 611 SER A C 1
ATOM 4770 O O . SER A 1 611 ? 9.867 -15.277 -12.367 1.00 55.12 611 SER A O 1
ATOM 4772 N N . ASP A 1 612 ? 9.324 -17.240 -11.366 1.00 60.09 612 ASP A N 1
ATOM 4773 C CA . ASP A 1 612 ? 10.395 -17.289 -10.361 1.00 60.09 612 ASP A CA 1
ATOM 4774 C C . ASP A 1 612 ? 10.377 -16.036 -9.453 1.00 60.09 612 ASP A C 1
ATOM 4776 O O . ASP A 1 612 ? 11.400 -15.404 -9.190 1.00 60.09 612 ASP A O 1
ATOM 4780 N N . ASP A 1 613 ? 9.168 -15.611 -9.047 1.00 59.81 613 ASP A N 1
ATOM 4781 C CA . ASP A 1 613 ? 8.934 -14.416 -8.222 1.00 59.81 613 ASP A CA 1
ATOM 4782 C C . ASP A 1 613 ? 8.515 -14.791 -6.786 1.00 59.81 613 ASP A C 1
ATOM 4784 O O . ASP A 1 613 ? 7.370 -15.182 -6.517 1.00 59.81 613 ASP A O 1
ATOM 4788 N N . ASP A 1 614 ? 9.449 -14.600 -5.847 1.00 66.81 614 ASP A N 1
ATOM 4789 C CA . ASP A 1 614 ? 9.296 -14.831 -4.401 1.00 66.81 614 ASP A CA 1
ATOM 4790 C C . ASP A 1 614 ? 8.090 -14.092 -3.780 1.00 66.81 614 ASP A C 1
ATOM 4792 O O . ASP A 1 614 ? 7.548 -14.495 -2.742 1.00 66.81 614 ASP A O 1
ATOM 4796 N N . ALA A 1 615 ? 7.663 -12.961 -4.358 1.00 62.44 615 ALA A N 1
ATOM 4797 C CA . ALA A 1 615 ? 6.543 -12.191 -3.822 1.00 62.44 615 ALA A CA 1
ATOM 4798 C C . ALA A 1 615 ? 5.211 -12.911 -4.054 1.00 62.44 615 ALA A C 1
ATOM 4800 O O . ALA A 1 615 ? 4.351 -12.893 -3.167 1.00 62.44 615 ALA A O 1
ATOM 4801 N N . PHE A 1 616 ? 5.059 -13.548 -5.216 1.00 64.12 616 PHE A N 1
ATOM 4802 C CA . PHE A 1 616 ? 3.903 -14.379 -5.543 1.00 64.12 616 PHE A CA 1
ATOM 4803 C C . PHE A 1 616 ? 3.926 -15.697 -4.788 1.00 64.12 616 PHE A C 1
ATOM 4805 O O . PHE A 1 616 ? 2.882 -16.116 -4.294 1.00 64.12 616 PHE A O 1
ATOM 4812 N N . GLU A 1 617 ? 5.115 -16.264 -4.574 1.00 71.00 617 GLU A N 1
ATOM 4813 C CA . GLU A 1 617 ? 5.287 -17.420 -3.693 1.00 71.00 617 GLU A CA 1
ATOM 4814 C C . GLU A 1 617 ? 4.768 -17.082 -2.293 1.00 71.00 617 GLU A C 1
ATOM 4816 O O . GLU A 1 617 ? 3.936 -17.764 -1.709 1.00 71.00 617 GLU A O 1
ATOM 4821 N N . THR A 1 618 ? 5.168 -15.924 -1.769 1.00 69.62 618 THR A N 1
ATOM 4822 C CA . THR A 1 618 ? 4.701 -15.472 -0.459 1.00 69.62 618 THR A CA 1
ATOM 4823 C C . THR A 1 618 ? 3.185 -15.221 -0.438 1.00 69.62 618 THR A C 1
ATOM 4825 O O . THR A 1 618 ? 2.566 -15.346 0.618 1.00 69.62 618 THR A O 1
ATOM 4828 N N . LEU A 1 619 ? 2.574 -14.816 -1.558 1.00 68.69 619 LEU A N 1
ATOM 4829 C CA . LEU A 1 619 ? 1.125 -14.601 -1.666 1.00 68.69 619 LEU A CA 1
ATOM 4830 C C . LEU A 1 619 ? 0.333 -15.908 -1.762 1.00 68.69 619 LEU A C 1
ATOM 4832 O O . LEU A 1 619 ? -0.772 -15.953 -1.225 1.00 68.69 619 LEU A O 1
ATOM 4836 N N . SER A 1 620 ? 0.894 -16.966 -2.347 1.00 72.00 620 SER A N 1
ATOM 4837 C CA . SER A 1 620 ? 0.228 -18.271 -2.430 1.00 72.00 620 SER A CA 1
ATOM 4838 C C . SER A 1 620 ? 0.030 -18.925 -1.058 1.00 72.00 620 SER A C 1
ATOM 4840 O O . SER A 1 620 ? -0.894 -19.708 -0.870 1.00 72.00 620 SER A O 1
ATOM 4842 N N . PHE A 1 621 ? 0.830 -18.542 -0.060 1.00 69.31 621 PHE A N 1
ATOM 4843 C CA . PHE A 1 621 ? 0.703 -19.021 1.322 1.00 69.31 621 PHE A CA 1
ATOM 4844 C C . PHE A 1 621 ? -0.118 -18.098 2.242 1.00 69.31 621 PHE A C 1
ATOM 4846 O O . PHE A 1 621 ? -0.146 -18.321 3.452 1.00 69.31 621 PHE A O 1
ATOM 4853 N N . ARG A 1 622 ? -0.700 -17.005 1.722 1.00 62.94 622 ARG A N 1
ATOM 4854 C CA . ARG A 1 622 ? -1.275 -15.909 2.534 1.00 62.94 622 ARG A CA 1
ATOM 4855 C C . ARG A 1 622 ? -2.794 -15.944 2.739 1.00 62.94 622 ARG A C 1
ATOM 4857 O O . ARG A 1 622 ? -3.275 -15.018 3.398 1.00 62.94 622 ARG A O 1
ATOM 4864 N N . ALA A 1 623 ? -3.505 -16.923 2.175 1.00 50.97 623 ALA A N 1
ATOM 4865 C CA . ALA A 1 623 ? -4.940 -17.126 2.412 1.00 50.97 623 ALA A CA 1
ATOM 4866 C C . ALA A 1 623 ? -5.307 -17.222 3.894 1.00 50.97 623 ALA A C 1
ATOM 4868 O O . ALA A 1 623 ? -4.459 -17.696 4.685 1.00 50.97 623 ALA A O 1
#

pLDDT: mean 83.79, std 15.09, range [24.81, 98.31]

Mean predicted aligned error: 18.83 Å

Foldseek 3Di:
DQFAQKWKAQFPQGQTHQDDPVNLQCLQADPVQVVLLVCLLPDPDPVVNVVSLRRFMKMFNWARDFAVSGLDPQRGFWTFQKFKWWALDADCLVVVVVQWDDDPNFTDQPQWTWAWWFADSNRTIMTMTRHPPPADQQNSQVVVCVSSVGDTDNDGQDRSRIDGDHHPVRTPDHDPCSRPRPRIGGDDDDDDDPDDDDDPPDDDQDFPLFGLLQLLQLLCVLVVHQDPDDCNLVSLLVSLLQCCVRQVLDLVSSLVSHDSSPPDSVSSSVSSPVSSPDDHDPDRPPSSVSSVQLRVLVSLLVVVCVVDDDDPPSPQRNDPDHDDDDPDDDPLLCLLLVQFFPLCSQVLSLLQQLLLLLLAFQEWEADPVRDIDGPHLAEEEEAEAPPLCPVVNVVSSCLSCVVLVVLLVVLVVLVVVLVVQQVVDPDPVPRDPDDQLRARQEDELQDELQRLLVNLVNCVSNRRGAHEYEAAALCSCCNNVVNVFDGSLVLSVQCLRQHFGDDDDPDPPGRGGTGRSRYGYYYYDYNVVVCVVCVVVPPVCSVVSYHYHYGDDDPPDDDDTGGHDCDPVSSVVNVVVSVVNNVDHDYDYDVVVVVVLQVQLVVLCVCCVSPVDVVSVVRSPVD

Sequence (623 aa):
MTHSFTTIGKGHYAPCLPATQESWNQARQSSELAQLCQQIEQTEDADLQKQLKERLPVWTPRCGEFNNNHRSQNDAVYTLNRQMFDIDKKGHTDDIMALMEDRDGEKYIGDFLIIQIEESVRRGTHVLVIPPEAMALDEAQYEFSKLINLPVDPAVKNVAGCIYMVPEDHVRYQSPKFFEAEEAHPVTQPTPTTQHPTPTTQHPATYDGIPYSTLVECLAEQLGGVPVHGSRNNFIFSMACHLRYVCNDDAGWIMSVLPTYGEDRAKMERTVHSAVSRSQSRYIPEIVQRAISIARVRSCVGSTIAAGEGGEGGLLYSSPNPPEMPELLPRLIQLLVSKVDAMYRPAVAQAVFPPLGAHLHGVRTRYIDNSEADLGGFMSVCMAKQSIGKGCLNKPIDLIMEDIRQRDDYSRELEKQWKQQCKSSKANEKKPPRPNGMCVQFLMSNMTNAALVQRLLDAEAAGDKFLYTRLDEIEMLDQIKASGGATASEIIRLAHNQAQYGQERVGIDSVTGTPPLRFNFNASTTVPTGQKYFAKGLTNGTLSRLTFSTIIKPLGRRGIPRFGDYDVEFSLQLSSYINNLNAATGLIECPQADEMTEVLCEENADFSELSDDDAFETLSFRA

Secondary structure (DSSP, 8-state):
----S-EEESSTTS-EEEPPHHHHHHHHT-HHHHHHHHHHHH---HHHHHHHHHTS-EE-TTEEEEGGG--STTTEEEEES-EEEEE-STT-HHHHHHTPEEETTEEEETTEEEEEEEE-TTS-EEEEEEPPTT--HHHHHHHHHHHHTS---SS---TT--EE---GGGEEEE-GGGG--TTEEE--PPP-------------SEETTEEHHHHHHHHHHHTTS--SSS-HHHHHHHHHHHHTTTTTT-HHHHHHHS--TTS-HHHHHHHHHHHHTS---SSPPHHHHHHHHHHHHHHHHHHHHTT-S--GGGGSSS-SSPPPPPSS--HHHHHHHTTS-GGGHHHHHHHTHHHHHTT--SEEEE-TTS-EEES---EEEEE--TTS-GGGGHHHHHHHTHHHHHHHHHHHHHHHHHHHHHHH-SSGGGSPPPPTT----EE-TT--HHHHHHHHHHHHHTTSPPEEEEESSGGGGHHHHHTTS--HHHHHHHHHTT-B--B--SSTTS--B--B--EEEEEEE-HHHHHHHHGGGTTTTSGGG-EEE---PPTT--SPPP-----HHHHHHHHHHHHHHHH--EE---HHHHHHHHHHHHHHHHHHHHHT-HHHHHHHT--

Solvent-accessible surface area (backbone atoms only — not comparable to full-atom values): 34724 Å² total; per-residue (Å²): 128,91,59,36,47,21,20,44,14,74,14,79,87,42,59,24,40,61,37,49,73,67,59,49,52,53,56,29,69,30,67,66,50,46,51,52,42,51,51,41,61,71,42,84,50,69,68,60,30,50,60,54,56,50,57,35,33,22,32,21,68,16,20,18,39,33,51,93,22,42,78,36,70,88,27,37,50,29,37,39,72,39,48,66,47,50,27,75,67,60,84,43,59,67,61,56,58,68,57,50,43,80,57,97,91,41,41,23,49,89,76,29,38,51,33,34,33,32,41,45,74,84,45,16,34,37,41,32,27,31,68,51,88,92,62,53,71,65,56,50,52,54,56,51,23,59,76,69,71,46,78,51,63,87,73,69,66,52,57,52,31,68,44,73,60,58,36,62,90,38,52,80,43,73,38,88,65,56,73,56,39,88,59,60,44,71,53,85,71,89,76,91,73,94,69,93,72,92,74,88,80,77,68,80,67,48,53,97,83,22,45,43,66,52,35,51,51,37,38,38,50,70,72,73,45,85,67,91,75,95,50,54,69,63,48,51,26,53,51,36,53,54,44,31,81,76,38,77,55,35,52,68,50,45,61,72,62,52,81,64,85,88,53,59,68,73,59,49,51,54,36,32,49,53,28,53,73,45,92,74,73,93,63,80,51,68,62,53,51,50,14,48,56,36,22,45,43,36,44,59,41,57,58,55,56,75,76,41,96,78,73,92,73,66,59,70,75,38,47,101,58,77,67,80,75,73,90,84,59,60,71,68,50,48,57,68,30,64,39,44,36,77,62,47,28,63,34,40,57,57,53,43,48,20,52,55,31,36,44,29,33,63,29,26,33,71,47,91,87,70,47,79,44,70,59,46,24,34,33,27,37,39,41,24,60,83,92,75,56,79,71,67,48,50,60,58,44,50,63,66,38,43,68,57,49,57,50,24,52,55,29,51,52,52,50,51,53,51,53,52,53,40,70,72,36,92,45,78,91,65,38,73,75,83,70,84,77,45,37,57,38,80,47,68,64,87,46,42,29,58,56,51,42,48,40,40,48,29,16,44,74,57,58,50,38,25,27,31,35,67,33,83,40,54,72,48,50,43,42,26,27,76,50,75,41,58,46,47,60,52,48,49,46,32,14,51,67,42,34,71,41,66,44,89,57,91,51,89,91,47,72,57,49,57,42,50,28,44,40,18,28,38,27,25,43,34,51,74,56,45,51,63,70,45,60,84,31,72,86,74,59,35,58,86,55,46,46,77,33,53,58,64,79,66,86,89,73,78,83,80,86,60,68,54,82,85,45,70,66,54,52,56,58,50,48,56,54,53,51,51,41,57,68,40,61,45,78,51,86,55,68,69,58,54,54,51,41,53,52,52,24,51,54,23,38,55,47,12,73,76,64,77,37,70,69,32,44,57,48,28,72,60,108